Protein AF-A0A9D6KJE6-F1 (afdb_monomer_lite)

pLDDT: mean 87.26, std 13.78, range [26.92, 98.38]

Secondary structure (DSSP, 8-state):
---------------------PPP------S-B-SSHHHHHIIIIIITTSTTSTTTTSTT-GGG---STTTHHHHHBT-B-SSSTT-BSBBTTBSTTBHHHHHHHHHH-TTT---SS--SSPTTSPPPPHHHHHHHHHHHHTT--SS---TTHHHHTT-B-PPP-PPPPPPPPPPPTTTEEEEEEEEEEEPTTEEEEEEEEEEEE-TTTS-GGGB-TTSSEEEEEEEEEEE-TTEEEEEEEE--SS--TT-GGG--EEEESGGGTT-B--TTSTTTTTTSEEEEPPEE-GGGTT-SSTT---STTPPPSEEESSSEEEEEPPTTEEEEEESEEEEEEEEEEEE-SSS-EEEEEEEEEEE--GGG-SEEEEEEE--TTTT--EE-TT-EEEEEEEEEPPTTEEEEEEEEE--TTEEEEEEEEB--EE-SSTTTT-B--TT--SS----TTTTS-EE-EEEE-TT-SSSSS---HHHHHHHHHHHTTSS-GGGGTTT-SSSSS---HHHHHHHHHHHHH---EEEEPPTTTTEEEEE--SSS---EEEEEEEEPP-TTS-GGGSEEEEEEEEESSSS-GGGS-BTTTSPSSSTT----S--EEEESSTTPBP-SSSHHHHHHHT-SSTT-S--EEEE--EEB-SSTTSB--EEEEEEEE-

Foldseek 3Di:
DDDDDDDDDDDDDPPPPPPPPDPDDPPQPFPAEDQALVRLLLPLPCPVLCCQPCCHQPVVNVQVHHSDPPCRLVRAEPDAGSVDHPAGCADAQCLLSHLVLLQLCCQAPVVVGDRPHHHDDDPPRHRDYPLSSVSVSQCRLQQVDPRFYGPPSCVSRRHDYDFGDFDFHDADDADDQAFWGKDKDFKDKAAAQDWFKWKKKAKDAQLVRYDPQQADPVSFKGKFQKKKKAKGQFFQKKFKAFQPDDDAQPRCQRPFWAWGDDPRHGHTDDRPPPCPSPPTGIMHDIDGDDQCVSRGDPRSPGDLPGHGPDMDSTRMDMDGDAALEIAMDGNIGMMMMITTGGRNGNGMYMMMMMMITTGQGNRSNRFYKDKAWDAVCFWVDWFAALAKAKDKDKDFDAFFKFFFKWWWAKFDQWQKKWKFQFQFAFCDDPRGSHFDDQVDDPDPYPDNNNPGHGWGKDWALQQPQQLPLAQDVVSLVVLVCQQVVNDWCNSRVSLVQQLPGGRHPVSSVSNVVCNVPSDIDIGIHDGVSGIDAMARDNSDIDMDGDVVTDTQHGPSDDRRSRMMMMMTMGGQQNVHLVNHQWLVNADPPFVFDDQPFFFAKSWQQGPHGFDDDDQVSRQQSRHVDHPPSGIGRTGGIATNGDDSSHITTIIIGMMTHD

Sequence (658 aa):
MRFRRGVLMGLILVGALLAAVLPARAEQTCDATFPSTFALIQKAIFENKGCASAVCHGEAMASGLDLRAGASYDSLVSKLSHSAPGWERVIPGQPDDSLLFVNLAAKTLPSEFHAPLRAMPLDPLPALSGNEVEAVRRWIEFGASRDGVVAQTGELLDACLPPPKPITIDPLPPPAAGEGVQLHMPRLVLAPMHEQEVCFATYFDFTDKVPAEFRDPTGTKFRLKRSQIRQDPLSHHMIAFPYGGTAEPDDPAWGDFTCHGGAHDGTGCDPTALGECGAGECATDPVPSIGCIGFGPPDAGFGFNTFGVTGTQQTAVQHTFADGVYTEFPLKGIITWNSHAFNLTDTPGKLEAWINLTFASPAEQENIVENIFDVNHIFAMSVPAFTTEEVCNTFLFPPDSHVFEITSHTHRHGKRFRAFRGSFTCSGGSNAGAACEPLGTDFVSPDICACAPCQSTRTIHIGDCNFDDSVTVDELIISMNIALGNGSADACVRADVNGDREITVDELVASVQTALTSAASTISRDATTNMLYLSLVYNDPTVVRFDPPMDLPGAQSLVDERTFTYCSLYDNGYSNPSEVKTRSNSPPAVIGGPCFVPTNCVAGHVGAACGGKNDAERNASCDSSPSRGDGVCDACPVHGGVTTEDEMFLLLGSYFVR

Structure (mmCIF, N/CA/C/O backbone):
data_AF-A0A9D6KJE6-F1
#
_entry.id   AF-A0A9D6KJE6-F1
#
loop_
_atom_site.group_PDB
_atom_site.id
_atom_site.type_symbol
_atom_site.label_atom_id
_atom_site.label_alt_id
_atom_site.label_comp_id
_atom_site.label_asym_id
_atom_site.label_entity_id
_atom_site.label_seq_id
_atom_site.pdbx_PDB_ins_code
_atom_site.Cartn_x
_atom_site.Cartn_y
_atom_site.Cartn_z
_atom_site.occupancy
_atom_site.B_iso_or_equiv
_atom_site.auth_seq_id
_atom_site.auth_comp_id
_atom_site.auth_asym_id
_atom_site.auth_atom_id
_atom_site.pdbx_PDB_model_num
ATOM 1 N N . MET A 1 1 ? 3.802 1.333 -87.952 1.00 33.28 1 MET A N 1
ATOM 2 C CA . MET A 1 1 ? 5.044 1.772 -88.627 1.00 33.28 1 MET A CA 1
ATOM 3 C C . MET A 1 1 ? 5.977 2.355 -87.565 1.00 33.28 1 MET A C 1
ATOM 5 O O . MET A 1 1 ? 5.558 3.240 -86.843 1.00 33.28 1 MET A O 1
ATOM 9 N N . ARG A 1 2 ? 7.159 1.745 -87.421 1.00 29.92 2 ARG A N 1
ATOM 10 C CA . ARG A 1 2 ? 8.406 2.138 -86.720 1.00 29.92 2 ARG A CA 1
ATOM 11 C C . ARG A 1 2 ? 8.450 3.370 -85.777 1.00 29.92 2 ARG A C 1
ATOM 13 O O . ARG A 1 2 ? 8.309 4.498 -86.221 1.00 29.92 2 ARG A O 1
ATOM 20 N N . PHE A 1 3 ? 8.858 3.083 -84.531 1.00 30.11 3 PHE A N 1
ATOM 21 C CA . PHE A 1 3 ? 9.947 3.678 -83.722 1.00 30.11 3 PHE A CA 1
ATOM 22 C C . PHE A 1 3 ? 10.313 5.172 -83.856 1.00 30.11 3 PHE A C 1
ATOM 24 O O . PHE A 1 3 ? 10.845 5.585 -84.884 1.00 30.11 3 PHE A O 1
ATOM 31 N N . ARG A 1 4 ? 10.373 5.864 -82.701 1.00 29.02 4 ARG A N 1
ATOM 32 C CA . ARG A 1 4 ? 11.617 6.499 -82.210 1.00 29.02 4 ARG A CA 1
ATOM 33 C C . ARG A 1 4 ? 11.615 6.713 -80.687 1.00 29.02 4 ARG A C 1
ATOM 35 O O . ARG A 1 4 ? 10.600 7.040 -80.092 1.00 29.02 4 ARG A O 1
ATOM 42 N N . ARG A 1 5 ? 12.792 6.456 -80.105 1.00 32.56 5 ARG A N 1
ATOM 43 C CA . ARG A 1 5 ? 13.179 6.503 -78.686 1.00 32.56 5 ARG A CA 1
ATOM 44 C C . ARG A 1 5 ? 13.388 7.943 -78.199 1.00 32.56 5 ARG A C 1
ATOM 46 O O . ARG A 1 5 ? 13.881 8.764 -78.967 1.00 32.56 5 ARG A O 1
ATOM 53 N N . GLY A 1 6 ? 13.147 8.178 -76.909 1.00 28.56 6 GLY A N 1
ATOM 54 C CA . GLY A 1 6 ? 13.545 9.378 -76.168 1.00 28.56 6 GLY A CA 1
ATOM 55 C C . GLY A 1 6 ? 13.712 9.060 -74.679 1.00 28.56 6 GLY A C 1
ATOM 56 O O . GLY A 1 6 ? 12.735 8.867 -73.974 1.00 28.56 6 GLY A O 1
ATOM 57 N N . VAL A 1 7 ? 14.973 8.921 -74.279 1.00 28.95 7 VAL A N 1
ATOM 58 C CA . VAL A 1 7 ? 15.564 8.630 -72.961 1.00 28.95 7 VAL A CA 1
ATOM 59 C C . VAL A 1 7 ? 14.895 9.370 -71.787 1.00 28.95 7 VAL A C 1
ATOM 61 O O . VAL A 1 7 ? 14.838 10.595 -71.791 1.00 28.95 7 VAL A O 1
ATOM 64 N N . LEU A 1 8 ? 14.471 8.624 -70.756 1.00 29.19 8 LEU A N 1
ATOM 65 C CA . LEU A 1 8 ? 14.136 9.144 -69.424 1.00 29.19 8 LEU A CA 1
ATOM 66 C C . LEU A 1 8 ? 15.386 9.004 -68.540 1.00 29.19 8 LEU A C 1
ATOM 68 O O . LEU A 1 8 ? 15.867 7.894 -68.309 1.00 29.19 8 LEU A O 1
ATOM 72 N N . MET A 1 9 ? 15.947 10.128 -68.103 1.00 29.00 9 MET A N 1
ATOM 73 C CA . MET A 1 9 ? 17.113 10.183 -67.222 1.00 29.00 9 MET A CA 1
ATOM 74 C C . MET A 1 9 ? 16.613 10.082 -65.775 1.00 29.00 9 MET A C 1
ATOM 76 O O . MET A 1 9 ? 16.021 11.024 -65.254 1.00 29.00 9 MET A O 1
ATOM 80 N N . GLY A 1 10 ? 16.773 8.910 -65.159 1.00 26.92 10 GLY A N 1
ATOM 81 C CA . GLY A 1 10 ? 16.450 8.686 -63.751 1.00 26.92 10 GLY A CA 1
ATOM 82 C C . GLY A 1 10 ? 17.525 9.281 -62.843 1.00 26.92 10 GLY A C 1
ATOM 83 O O . GLY A 1 10 ? 18.695 8.918 -62.956 1.00 26.92 10 GLY A O 1
ATOM 84 N N . LEU A 1 11 ? 17.128 10.173 -61.933 1.00 28.02 11 LEU A N 1
ATOM 85 C CA . LEU A 1 11 ? 17.911 10.469 -60.736 1.00 28.02 11 LEU A CA 1
ATOM 86 C C . LEU A 1 11 ? 17.728 9.306 -59.753 1.00 28.02 11 LEU A C 1
ATOM 88 O O . LEU A 1 11 ? 16.647 9.113 -59.201 1.00 28.02 11 LEU A O 1
ATOM 92 N N . ILE A 1 12 ? 18.793 8.538 -59.542 1.00 28.59 12 ILE A N 1
ATOM 93 C CA . ILE A 1 12 ? 18.918 7.602 -58.425 1.00 28.59 12 ILE A CA 1
ATOM 94 C C . ILE A 1 12 ? 19.347 8.437 -57.214 1.00 28.59 12 ILE A C 1
ATOM 96 O O . ILE A 1 12 ? 20.506 8.841 -57.122 1.00 28.59 12 ILE A O 1
ATOM 100 N N . LEU A 1 13 ? 18.419 8.724 -56.297 1.00 28.23 13 LEU A N 1
ATOM 101 C CA . LEU A 1 13 ? 18.780 9.142 -54.942 1.00 28.23 13 LEU A CA 1
ATOM 102 C C . LEU A 1 13 ? 19.257 7.891 -54.193 1.00 28.23 13 LEU A C 1
ATOM 104 O O . LEU A 1 13 ? 18.457 7.033 -53.824 1.00 28.23 13 LEU A O 1
ATOM 108 N N . VAL A 1 14 ? 20.567 7.778 -53.984 1.00 29.92 14 VAL A N 1
ATOM 109 C CA . VAL A 1 14 ? 21.140 6.840 -53.013 1.00 29.92 14 VAL A CA 1
ATOM 110 C C . VAL A 1 14 ? 20.890 7.438 -51.630 1.00 29.92 14 VAL A C 1
ATOM 112 O O . VAL A 1 14 ? 21.647 8.284 -51.161 1.00 29.92 14 VAL A O 1
ATOM 115 N N . GLY A 1 15 ? 19.781 7.047 -51.002 1.00 28.55 15 GLY A N 1
ATOM 116 C CA . GLY A 1 15 ? 19.555 7.283 -49.581 1.00 28.55 15 GLY A CA 1
ATOM 117 C C . GLY A 1 15 ? 20.494 6.386 -48.785 1.00 28.55 15 GLY A C 1
ATOM 118 O O . GLY A 1 15 ? 20.272 5.180 -48.697 1.00 28.55 15 GLY A O 1
ATOM 119 N N . ALA A 1 16 ? 21.564 6.960 -48.241 1.00 30.59 16 ALA A N 1
ATOM 120 C CA . ALA A 1 16 ? 22.378 6.296 -47.238 1.00 30.59 16 ALA A CA 1
ATOM 121 C C . ALA A 1 16 ? 21.527 6.126 -45.969 1.00 30.59 16 ALA A C 1
ATOM 123 O O . ALA A 1 16 ? 21.329 7.079 -45.218 1.00 30.59 16 ALA A O 1
ATOM 124 N N . LEU A 1 17 ? 21.000 4.918 -45.751 1.00 28.89 17 LEU A N 1
ATOM 125 C CA . LEU A 1 17 ? 20.541 4.483 -44.435 1.00 28.89 17 LEU A CA 1
ATOM 126 C C . LEU A 1 17 ? 21.766 4.498 -43.506 1.00 28.89 17 LEU A C 1
ATOM 128 O O . LEU A 1 17 ? 22.570 3.567 -43.522 1.00 28.89 17 LEU A O 1
ATOM 132 N N . LEU A 1 18 ? 21.918 5.545 -42.694 1.00 31.30 18 LEU A N 1
ATOM 133 C CA . LEU A 1 18 ? 22.613 5.391 -41.422 1.00 31.30 18 LEU A CA 1
ATOM 134 C C . LEU A 1 18 ? 21.676 4.587 -40.521 1.00 31.30 18 LEU A C 1
ATOM 136 O O . LEU A 1 18 ? 20.786 5.136 -39.877 1.00 31.30 18 LEU A O 1
ATOM 140 N N . ALA A 1 19 ? 21.859 3.268 -40.516 1.00 29.55 19 ALA A N 1
ATOM 141 C CA . ALA A 1 19 ? 21.413 2.454 -39.403 1.00 29.55 19 ALA A CA 1
ATOM 142 C C . ALA A 1 19 ? 22.152 2.972 -38.165 1.00 29.55 19 ALA A C 1
ATOM 144 O O . ALA A 1 19 ? 23.375 2.848 -38.073 1.00 29.55 19 ALA A O 1
ATOM 145 N N . ALA A 1 20 ? 21.425 3.609 -37.248 1.00 31.02 20 ALA A N 1
ATOM 146 C CA . ALA A 1 20 ? 21.920 3.829 -35.903 1.00 31.02 20 ALA A CA 1
ATOM 147 C C . ALA A 1 20 ? 22.224 2.443 -35.324 1.00 31.02 20 ALA A C 1
ATOM 149 O O . ALA A 1 20 ? 21.320 1.655 -35.050 1.00 31.02 20 ALA A O 1
ATOM 150 N N . VAL A 1 21 ? 23.510 2.115 -35.230 1.00 30.72 21 VAL A N 1
ATOM 151 C CA . VAL A 1 21 ? 23.973 0.948 -34.492 1.00 30.72 21 VAL A CA 1
ATOM 152 C C . VAL A 1 21 ? 23.693 1.277 -33.033 1.00 30.72 21 VAL A C 1
ATOM 154 O O . VAL A 1 21 ? 24.450 2.009 -32.400 1.00 30.72 21 VAL A O 1
ATOM 157 N N . LEU A 1 22 ? 22.555 0.797 -32.526 1.00 30.55 22 LEU A N 1
ATOM 158 C CA . LEU A 1 22 ? 22.351 0.632 -31.092 1.00 30.55 22 LEU A CA 1
ATOM 159 C C . LEU A 1 22 ? 23.607 -0.065 -30.554 1.00 30.55 22 LEU A C 1
ATOM 161 O O . LEU A 1 22 ? 24.026 -1.058 -31.163 1.00 30.55 22 LEU A O 1
ATOM 165 N N . PRO A 1 23 ? 24.248 0.427 -29.480 1.00 30.64 23 PRO A N 1
ATOM 166 C CA . PRO A 1 23 ? 25.314 -0.338 -28.865 1.00 30.64 23 PRO A CA 1
ATOM 167 C C . PRO A 1 23 ? 24.714 -1.696 -28.501 1.00 30.64 23 PRO A C 1
ATOM 169 O O . PRO A 1 23 ? 23.726 -1.773 -27.769 1.00 30.64 23 PRO A O 1
ATOM 172 N N . ALA A 1 24 ? 25.260 -2.761 -29.088 1.00 32.62 24 ALA A N 1
ATOM 173 C CA . ALA A 1 24 ? 24.950 -4.110 -28.658 1.00 32.62 24 ALA A CA 1
ATOM 174 C C . ALA A 1 24 ? 25.169 -4.141 -27.142 1.00 32.62 24 ALA A C 1
ATOM 176 O O . ALA A 1 24 ? 26.239 -3.740 -26.674 1.00 32.62 24 ALA A O 1
ATOM 177 N N . ARG A 1 25 ? 24.144 -4.553 -26.380 1.00 36.00 25 ARG A N 1
ATOM 178 C CA . ARG A 1 25 ? 24.316 -4.908 -24.968 1.00 36.00 25 ARG A CA 1
ATOM 179 C C . ARG A 1 25 ? 25.563 -5.786 -24.900 1.00 36.00 25 ARG A C 1
ATOM 181 O O . ARG A 1 25 ? 25.647 -6.754 -25.654 1.00 36.00 25 ARG A O 1
ATOM 188 N N . ALA A 1 26 ? 26.541 -5.408 -24.079 1.00 37.38 26 ALA A N 1
ATOM 189 C CA . ALA A 1 26 ? 27.677 -6.276 -23.816 1.00 37.38 26 ALA A CA 1
ATOM 190 C C . ALA A 1 26 ? 27.104 -7.638 -23.403 1.00 37.38 26 ALA A C 1
ATOM 192 O O . ALA A 1 26 ? 26.309 -7.694 -22.466 1.00 37.38 26 ALA A O 1
ATOM 193 N N . GLU A 1 27 ? 27.420 -8.701 -24.147 1.00 43.62 27 GLU A N 1
ATOM 194 C CA . GLU A 1 27 ? 27.067 -10.057 -23.734 1.00 43.62 27 GLU A CA 1
ATOM 195 C C . GLU A 1 27 ? 27.700 -10.265 -22.361 1.00 43.62 27 GLU A C 1
ATOM 197 O O . GLU A 1 27 ? 28.926 -10.284 -22.225 1.00 43.62 27 GLU A O 1
ATOM 202 N N . GLN A 1 28 ? 26.865 -10.337 -21.327 1.00 49.25 28 GLN A N 1
ATOM 203 C CA . GLN A 1 28 ? 27.313 -10.721 -20.004 1.00 49.25 28 GLN A CA 1
ATOM 204 C C . GLN A 1 28 ? 27.839 -12.150 -20.138 1.00 49.25 28 GLN A C 1
ATOM 206 O O . GLN A 1 28 ? 27.082 -13.085 -20.395 1.00 49.25 28 GLN A O 1
ATOM 211 N N . THR A 1 29 ? 29.156 -12.322 -20.055 1.00 56.97 29 THR A N 1
ATOM 212 C CA . THR A 1 29 ? 29.770 -13.648 -20.045 1.00 56.97 29 THR A CA 1
ATOM 213 C C . THR A 1 29 ? 29.498 -14.261 -18.678 1.00 56.97 29 THR A C 1
ATOM 215 O O . THR A 1 29 ? 30.283 -14.066 -17.754 1.00 56.97 29 THR A O 1
ATOM 218 N N . CYS A 1 30 ? 28.355 -14.926 -18.515 1.00 66.88 30 CYS A N 1
ATOM 219 C CA . CYS A 1 30 ? 28.058 -15.657 -17.288 1.00 66.88 30 CYS A CA 1
ATOM 220 C C . CYS A 1 30 ? 28.552 -17.102 -17.407 1.00 66.88 30 CYS A C 1
ATOM 222 O O . CYS A 1 30 ? 28.257 -17.786 -18.388 1.00 66.88 30 CYS A O 1
ATOM 224 N N . ASP A 1 31 ? 29.231 -17.594 -16.373 1.00 71.25 31 ASP A N 1
ATOM 225 C CA . ASP A 1 31 ? 29.721 -18.978 -16.315 1.00 71.25 31 ASP A CA 1
ATOM 226 C C . ASP A 1 31 ? 28.604 -20.000 -16.022 1.00 71.25 31 ASP A C 1
ATOM 228 O O . ASP A 1 31 ? 28.762 -21.195 -16.279 1.00 71.25 31 ASP A O 1
ATOM 232 N N . ALA A 1 32 ? 27.460 -19.543 -15.500 1.00 83.81 32 ALA A N 1
ATOM 233 C CA . ALA A 1 32 ? 26.314 -20.378 -15.156 1.00 83.81 32 ALA A CA 1
ATOM 234 C C . ALA A 1 32 ? 25.021 -19.836 -15.781 1.00 83.81 32 ALA A C 1
ATOM 236 O O . ALA A 1 32 ? 24.719 -18.647 -15.691 1.00 83.81 32 ALA A O 1
ATOM 237 N N . THR A 1 33 ? 24.254 -20.726 -16.413 1.00 92.56 33 THR A N 1
ATOM 238 C CA . THR A 1 33 ? 22.943 -20.427 -17.008 1.00 92.56 33 THR A CA 1
ATOM 239 C C . THR A 1 33 ? 21.877 -21.302 -16.365 1.00 92.56 33 THR A C 1
ATOM 241 O O . THR A 1 33 ? 22.078 -22.510 -16.223 1.00 92.56 33 THR A O 1
ATOM 244 N N . PHE A 1 34 ? 20.736 -20.710 -16.019 1.00 95.81 34 PHE A N 1
ATOM 245 C CA . PHE A 1 34 ? 19.607 -21.412 -15.406 1.00 95.81 34 PHE A CA 1
ATOM 246 C C . PHE A 1 34 ? 18.324 -21.192 -16.207 1.00 95.81 34 PHE A C 1
ATOM 248 O O . PHE A 1 34 ? 18.161 -20.134 -16.802 1.00 95.81 34 PHE A O 1
ATOM 255 N N . PRO A 1 35 ? 17.401 -22.167 -16.244 1.00 95.50 35 PRO A N 1
ATOM 256 C CA . PRO A 1 35 ? 16.180 -22.050 -17.041 1.00 95.50 35 PRO A CA 1
ATOM 257 C C . PRO A 1 35 ? 15.129 -21.106 -16.435 1.00 95.50 35 PRO A C 1
ATOM 259 O O . PRO A 1 35 ? 14.290 -20.606 -17.176 1.00 95.50 35 PRO A O 1
ATOM 262 N N . SER A 1 36 ? 15.161 -20.873 -15.119 1.00 96.81 36 SER A N 1
ATOM 263 C CA . SER A 1 36 ? 14.201 -20.035 -14.391 1.00 96.81 36 SER A CA 1
ATOM 264 C C . SER A 1 36 ? 14.845 -19.390 -13.163 1.00 96.81 36 SER A C 1
ATOM 266 O O . SER A 1 36 ? 15.884 -19.857 -12.678 1.00 96.81 36 SER A O 1
ATOM 268 N N . THR A 1 37 ? 14.206 -18.351 -12.620 1.00 97.25 37 THR A N 1
ATOM 269 C CA . THR A 1 37 ? 14.642 -17.712 -11.367 1.00 97.25 37 THR A CA 1
ATOM 270 C C . THR A 1 37 ? 14.628 -18.704 -10.202 1.00 97.25 37 THR A C 1
ATOM 272 O O . THR A 1 37 ? 15.570 -18.738 -9.414 1.00 97.25 37 THR A O 1
ATOM 275 N N . PHE A 1 38 ? 13.620 -19.580 -10.114 1.00 97.94 38 PHE A N 1
ATOM 276 C CA . PHE A 1 38 ? 13.577 -20.593 -9.058 1.00 97.94 38 PHE A CA 1
ATOM 277 C C . PHE A 1 38 ? 14.708 -21.624 -9.186 1.00 97.94 38 PHE A C 1
ATOM 279 O O . PHE A 1 38 ? 15.310 -21.997 -8.182 1.00 97.94 38 PHE A O 1
ATOM 286 N N . ALA A 1 39 ? 15.045 -22.063 -10.404 1.00 98.00 39 ALA A N 1
ATOM 287 C CA . ALA A 1 39 ? 16.170 -22.976 -10.618 1.00 98.00 39 ALA A CA 1
ATOM 288 C C . ALA A 1 39 ? 17.508 -22.347 -10.190 1.00 98.00 39 ALA A C 1
ATOM 290 O O . ALA A 1 39 ? 18.368 -23.032 -9.629 1.00 98.00 39 ALA A O 1
ATOM 291 N N . LEU A 1 40 ? 17.662 -21.039 -10.411 1.00 97.81 40 LEU A N 1
ATOM 292 C CA . LEU A 1 40 ? 18.799 -20.271 -9.922 1.00 97.81 40 LEU A CA 1
ATOM 293 C C . LEU A 1 40 ? 18.805 -20.181 -8.385 1.00 97.81 40 LEU A C 1
ATOM 295 O O . LEU A 1 40 ? 19.820 -20.513 -7.781 1.00 97.81 40 LEU A O 1
ATOM 299 N N . ILE A 1 41 ? 17.683 -19.840 -7.738 1.00 98.38 41 ILE A N 1
ATOM 300 C CA . ILE A 1 41 ? 17.556 -19.801 -6.264 1.00 98.38 41 ILE A CA 1
ATOM 301 C C . ILE A 1 41 ? 17.847 -21.170 -5.638 1.00 98.38 41 ILE A C 1
ATOM 303 O O . ILE A 1 41 ? 18.611 -21.263 -4.673 1.00 98.38 41 ILE A O 1
ATOM 307 N N . GLN A 1 42 ? 17.298 -22.246 -6.208 1.00 98.38 42 GLN A N 1
ATOM 308 C CA . GLN A 1 42 ? 17.562 -23.619 -5.780 1.00 98.38 42 GLN A CA 1
ATOM 309 C C . GLN A 1 42 ? 19.068 -23.885 -5.711 1.00 98.38 42 GLN A C 1
ATOM 311 O O . GLN A 1 42 ? 19.562 -24.436 -4.725 1.00 98.38 42 GLN A O 1
ATOM 316 N N . LYS A 1 43 ? 19.807 -23.468 -6.744 1.00 97.62 43 LYS A N 1
ATOM 317 C CA . LYS A 1 43 ? 21.245 -23.700 -6.818 1.00 97.62 43 LYS A CA 1
ATOM 318 C C . LYS A 1 43 ? 22.042 -22.743 -5.934 1.00 97.62 43 LYS A C 1
ATOM 320 O O . LYS A 1 43 ? 22.816 -23.188 -5.088 1.00 97.62 43 LYS A O 1
ATOM 325 N N . ALA A 1 44 ? 21.871 -21.443 -6.144 1.00 96.50 44 ALA A N 1
ATOM 326 C CA . ALA A 1 44 ? 22.668 -20.388 -5.529 1.00 96.50 44 ALA A CA 1
ATOM 327 C C . ALA A 1 44 ? 22.430 -20.268 -4.020 1.00 96.50 44 ALA A C 1
ATOM 329 O O . ALA A 1 44 ? 23.362 -19.965 -3.276 1.00 96.50 44 ALA A O 1
ATOM 330 N N . ILE A 1 45 ? 21.207 -20.551 -3.563 1.00 97.38 45 ILE A N 1
ATOM 331 C CA . ILE A 1 45 ? 20.806 -20.355 -2.172 1.00 97.38 45 ILE A CA 1
ATOM 332 C C . ILE A 1 45 ? 20.623 -21.706 -1.487 1.00 97.38 45 ILE A C 1
ATOM 334 O O . ILE A 1 45 ? 21.419 -22.054 -0.617 1.00 97.38 45 ILE A O 1
ATOM 338 N N . PHE A 1 46 ? 19.633 -22.513 -1.880 1.00 97.75 46 PHE A N 1
ATOM 339 C CA . PHE A 1 46 ? 19.293 -23.706 -1.093 1.00 97.75 46 PHE A CA 1
ATOM 340 C C . PHE A 1 46 ? 20.411 -24.755 -1.065 1.00 97.75 46 PHE A C 1
ATOM 342 O O . PHE A 1 46 ? 20.701 -25.314 -0.005 1.00 97.75 46 PHE A O 1
ATOM 349 N N . GLU A 1 47 ? 21.071 -25.002 -2.196 1.00 96.69 47 GLU A N 1
ATOM 350 C CA . GLU A 1 47 ? 22.191 -25.942 -2.271 1.00 96.69 47 GLU A CA 1
ATOM 351 C C . GLU A 1 47 ? 23.503 -25.319 -1.789 1.00 96.69 47 GLU A C 1
ATOM 353 O O . GLU A 1 47 ? 24.113 -25.823 -0.843 1.00 96.69 47 GLU A O 1
ATOM 358 N N . ASN A 1 48 ? 23.942 -24.217 -2.406 1.00 95.88 48 ASN A N 1
ATOM 359 C CA . ASN A 1 48 ? 25.277 -23.667 -2.157 1.00 95.88 48 ASN A CA 1
ATOM 360 C C . ASN A 1 48 ? 25.448 -23.087 -0.740 1.00 95.88 48 ASN A C 1
ATOM 362 O O . ASN A 1 48 ? 26.570 -23.060 -0.237 1.00 95.88 48 ASN A O 1
ATOM 366 N N . LYS A 1 49 ? 24.364 -22.664 -0.070 1.00 95.81 49 LYS A N 1
ATOM 367 C CA . LYS A 1 49 ? 24.403 -22.165 1.321 1.00 95.81 49 LYS A CA 1
ATOM 368 C C . LYS A 1 49 ? 24.145 -23.252 2.363 1.00 95.81 49 LYS A C 1
ATOM 370 O O . LYS A 1 49 ? 24.121 -22.968 3.556 1.00 95.81 49 LYS A O 1
ATOM 375 N N . GLY A 1 50 ? 23.973 -24.505 1.934 1.00 94.81 50 GLY A N 1
ATOM 376 C CA . GLY A 1 50 ? 23.836 -25.653 2.830 1.00 94.81 50 GLY A CA 1
ATOM 377 C C . GLY A 1 50 ? 22.449 -25.831 3.456 1.00 94.81 50 GLY A C 1
ATOM 378 O O . GLY A 1 50 ? 22.290 -26.698 4.320 1.00 94.81 50 GLY A O 1
ATOM 379 N N . CYS A 1 51 ? 21.434 -25.079 3.016 1.00 96.12 51 CYS A N 1
ATOM 380 C CA . CYS A 1 51 ? 20.059 -25.223 3.508 1.00 96.12 51 CYS A CA 1
ATOM 381 C C . CYS A 1 51 ? 19.507 -26.627 3.210 1.00 96.12 51 CYS A C 1
ATOM 383 O O . CYS A 1 51 ? 18.938 -27.273 4.090 1.00 96.12 51 CYS A O 1
ATOM 385 N N . ALA A 1 52 ? 19.758 -27.132 1.999 1.00 96.00 52 ALA A N 1
ATOM 386 C CA . ALA A 1 52 ? 19.374 -28.464 1.531 1.00 96.00 52 ALA A CA 1
ATOM 387 C C . ALA A 1 52 ? 20.328 -29.587 1.997 1.00 96.00 52 ALA A C 1
ATOM 389 O O . ALA A 1 52 ? 20.324 -30.687 1.440 1.00 96.00 52 ALA A O 1
ATOM 390 N N . SER A 1 53 ? 21.177 -29.336 3.002 1.00 94.69 53 SER A N 1
ATOM 391 C CA . SER A 1 53 ? 22.056 -30.369 3.561 1.00 94.69 53 SER A CA 1
ATOM 392 C C . SER A 1 53 ? 21.255 -31.486 4.235 1.00 94.69 53 SER A C 1
ATOM 394 O O . SER A 1 53 ? 20.189 -31.250 4.804 1.00 94.69 53 SER A O 1
ATOM 396 N N . ALA A 1 54 ? 21.794 -32.710 4.236 1.00 92.25 54 ALA A N 1
ATOM 397 C CA . ALA A 1 54 ? 21.110 -33.892 4.772 1.00 92.25 54 ALA A CA 1
ATOM 398 C C . ALA A 1 54 ? 20.615 -33.737 6.224 1.00 92.25 54 ALA A C 1
ATOM 400 O O . ALA A 1 54 ? 19.628 -34.368 6.588 1.00 92.25 54 ALA A O 1
ATOM 401 N N . VAL A 1 55 ? 21.284 -32.904 7.032 1.00 89.62 55 VAL A N 1
ATOM 402 C CA . VAL A 1 55 ? 20.978 -32.679 8.457 1.00 89.62 55 VAL A CA 1
ATOM 403 C C . VAL A 1 55 ? 19.931 -31.579 8.669 1.00 89.62 55 VAL A C 1
ATOM 405 O O . VAL A 1 55 ? 19.202 -31.622 9.656 1.00 89.62 55 VAL A O 1
ATOM 408 N N . CYS A 1 56 ? 19.849 -30.601 7.764 1.00 93.19 56 CYS A N 1
ATOM 409 C CA . CYS A 1 56 ? 18.902 -29.492 7.857 1.00 93.19 56 CYS A CA 1
ATOM 410 C C . CYS A 1 56 ? 17.625 -29.829 7.075 1.00 93.19 56 CYS A C 1
ATOM 412 O O . CYS A 1 56 ? 16.810 -30.628 7.532 1.00 93.19 56 CYS A O 1
ATOM 414 N N . HIS A 1 57 ? 17.456 -29.260 5.883 1.00 95.56 57 HIS A N 1
ATOM 415 C CA . HIS A 1 57 ? 16.269 -29.454 5.050 1.00 95.56 57 HIS A CA 1
ATOM 416 C C . HIS A 1 57 ? 16.518 -30.426 3.886 1.00 95.56 57 HIS A C 1
ATOM 418 O O . HIS A 1 57 ? 15.896 -30.315 2.840 1.00 95.56 57 HIS A O 1
ATOM 424 N N . GLY A 1 58 ? 17.466 -31.354 4.035 1.00 94.12 58 GLY A N 1
ATOM 425 C CA . GLY A 1 58 ? 17.679 -32.484 3.128 1.00 94.12 58 GLY A CA 1
ATOM 426 C C . GLY A 1 58 ? 16.876 -33.715 3.562 1.00 94.12 58 GLY A C 1
ATOM 427 O O . GLY A 1 58 ? 15.698 -33.609 3.880 1.00 94.12 58 GLY A O 1
ATOM 428 N N . GLU A 1 59 ? 17.523 -34.883 3.648 1.00 93.88 59 GLU A N 1
ATOM 429 C CA . GLU A 1 59 ? 16.890 -36.143 4.097 1.00 93.88 59 GLU A CA 1
ATOM 430 C C . GLU A 1 59 ? 16.199 -36.042 5.465 1.00 93.88 59 GLU A C 1
ATOM 432 O O . GLU A 1 59 ? 15.152 -36.649 5.675 1.00 93.88 59 GLU A O 1
ATOM 437 N N . ALA A 1 60 ? 16.774 -35.282 6.405 1.00 92.12 60 ALA A N 1
ATOM 438 C CA . ALA A 1 60 ? 16.185 -35.093 7.730 1.00 92.12 60 ALA A CA 1
ATOM 439 C C . ALA A 1 60 ? 14.865 -34.310 7.695 1.00 92.12 60 ALA A C 1
ATOM 441 O O . ALA A 1 60 ? 14.097 -34.389 8.654 1.00 92.12 60 ALA A O 1
ATOM 442 N N . MET A 1 61 ? 14.621 -33.548 6.622 1.00 92.50 61 MET A N 1
ATOM 443 C CA . MET A 1 61 ? 13.448 -32.700 6.433 1.00 92.50 61 MET A CA 1
ATOM 444 C C . MET A 1 61 ? 13.090 -31.922 7.704 1.00 92.50 61 MET A C 1
ATOM 446 O O . MET A 1 61 ? 11.960 -32.002 8.192 1.00 92.50 61 MET A O 1
ATOM 450 N N . ALA A 1 62 ? 14.061 -31.224 8.305 1.00 89.12 62 ALA A N 1
ATOM 451 C CA . ALA A 1 62 ? 13.853 -30.568 9.590 1.00 89.12 62 ALA A CA 1
ATOM 452 C C . ALA A 1 62 ? 12.612 -29.662 9.538 1.00 89.12 62 ALA A C 1
ATOM 454 O O . ALA A 1 62 ? 12.456 -28.840 8.634 1.00 89.12 62 ALA A O 1
ATOM 455 N N . SER A 1 63 ? 11.717 -29.825 10.518 1.00 87.19 63 SER A N 1
ATOM 456 C CA . SER A 1 63 ? 10.396 -29.168 10.555 1.00 87.19 63 SER A CA 1
ATOM 457 C C . SER A 1 63 ? 9.498 -29.473 9.340 1.00 87.19 63 SER A C 1
ATOM 459 O O . SER A 1 63 ? 8.705 -28.638 8.908 1.00 87.19 63 SER A O 1
ATOM 461 N N . GLY A 1 64 ? 9.622 -30.677 8.776 1.00 91.19 64 GLY A N 1
ATOM 462 C CA . GLY A 1 64 ? 8.833 -31.158 7.640 1.00 91.19 64 GLY A CA 1
ATOM 463 C C . GLY A 1 64 ? 9.124 -30.447 6.317 1.00 91.19 64 GLY A C 1
ATOM 464 O O . GLY A 1 64 ? 8.255 -30.438 5.445 1.00 91.19 64 GLY A O 1
ATOM 465 N N . LEU A 1 65 ? 10.270 -29.774 6.183 1.00 95.06 65 LEU A N 1
ATOM 466 C CA . LEU A 1 65 ? 10.656 -29.022 4.986 1.00 95.06 65 LEU A CA 1
ATOM 467 C C . LEU A 1 65 ? 11.784 -29.745 4.251 1.00 95.06 65 LEU A C 1
ATOM 469 O O . LEU A 1 65 ? 12.849 -29.952 4.828 1.00 95.06 65 LEU A O 1
ATOM 473 N N . ASP A 1 66 ? 11.545 -30.075 2.984 1.00 97.12 66 ASP A N 1
ATOM 474 C CA . ASP A 1 66 ? 12.538 -30.598 2.049 1.00 97.12 66 ASP A CA 1
ATOM 475 C C . ASP A 1 66 ? 12.931 -29.498 1.058 1.00 97.12 66 ASP A C 1
ATOM 477 O O . ASP A 1 66 ? 12.072 -28.955 0.374 1.00 97.12 66 ASP A O 1
ATOM 481 N N . LEU A 1 67 ? 14.214 -29.148 0.998 1.00 97.81 67 LEU A N 1
ATOM 482 C CA . LEU A 1 67 ? 14.798 -28.167 0.078 1.00 97.81 67 LEU A CA 1
ATOM 483 C C . LEU A 1 67 ? 15.684 -28.822 -0.994 1.00 97.81 67 LEU A C 1
ATOM 485 O O . LEU A 1 67 ? 16.381 -28.119 -1.733 1.00 97.81 67 LEU A O 1
ATOM 489 N N . ARG A 1 68 ? 15.685 -30.157 -1.107 1.00 97.75 68 ARG A N 1
ATOM 490 C CA . ARG A 1 68 ? 16.402 -30.852 -2.183 1.00 97.75 68 ARG A CA 1
ATOM 491 C C . ARG A 1 68 ? 15.797 -30.499 -3.539 1.00 97.75 68 ARG A C 1
ATOM 493 O O . ARG A 1 68 ? 14.583 -30.315 -3.679 1.00 97.75 68 ARG A O 1
ATOM 500 N N . ALA A 1 69 ? 16.652 -30.465 -4.559 1.00 96.56 69 ALA A N 1
ATOM 501 C CA . ALA A 1 69 ? 16.218 -30.285 -5.936 1.00 96.56 69 ALA A CA 1
ATOM 502 C C . ALA A 1 69 ? 15.148 -31.325 -6.308 1.00 9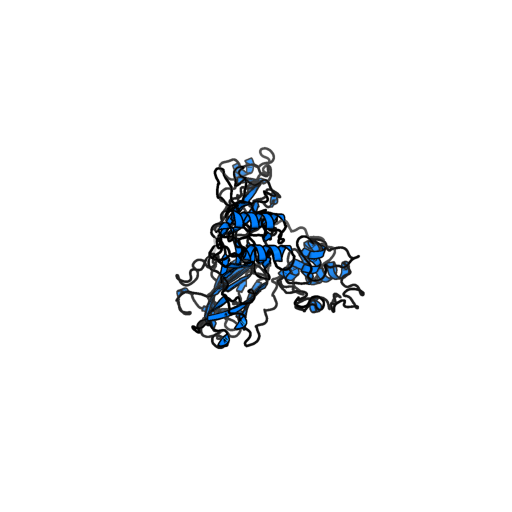6.56 69 ALA A C 1
ATOM 504 O O . ALA A 1 69 ? 15.309 -32.520 -6.061 1.00 96.56 69 ALA A O 1
ATOM 505 N N . GLY A 1 70 ? 14.050 -30.852 -6.897 1.00 94.38 70 GLY A N 1
ATOM 506 C CA . GLY A 1 70 ? 12.896 -31.673 -7.274 1.00 94.38 70 GLY A CA 1
ATOM 507 C C . GLY A 1 70 ? 11.785 -31.762 -6.221 1.00 94.38 70 GLY A C 1
ATOM 508 O O . GLY A 1 70 ? 10.670 -32.103 -6.596 1.00 94.38 70 GLY A O 1
ATOM 509 N N . ALA A 1 71 ? 12.044 -31.415 -4.954 1.00 96.69 71 ALA A N 1
ATOM 510 C CA . ALA A 1 71 ? 11.041 -31.427 -3.875 1.00 96.69 71 ALA A CA 1
ATOM 511 C C . ALA A 1 71 ? 10.803 -30.048 -3.232 1.00 96.69 71 ALA A C 1
ATOM 513 O O . ALA A 1 71 ? 9.739 -29.802 -2.658 1.00 96.69 71 ALA A O 1
ATOM 514 N N . SER A 1 72 ? 11.781 -29.147 -3.337 1.00 97.56 72 SER A N 1
ATOM 515 C CA . SER A 1 72 ? 11.784 -27.825 -2.702 1.00 97.56 72 SER A CA 1
ATOM 516 C C . SER A 1 72 ? 10.568 -26.967 -3.024 1.00 97.56 72 SER A C 1
ATOM 518 O O . SER A 1 72 ? 9.922 -26.470 -2.107 1.00 97.56 72 SER A O 1
ATOM 520 N N . TYR A 1 73 ? 10.220 -26.820 -4.303 1.00 97.81 73 TYR A N 1
ATOM 521 C CA . TYR A 1 73 ? 9.104 -25.966 -4.714 1.00 97.81 73 TYR A CA 1
ATOM 522 C C . TYR A 1 73 ? 7.789 -26.413 -4.072 1.00 97.81 73 TYR A C 1
ATOM 524 O O . TYR A 1 73 ? 7.116 -25.624 -3.417 1.00 97.81 73 TYR A O 1
ATOM 532 N N . ASP A 1 74 ? 7.460 -27.701 -4.206 1.00 96.44 74 ASP A N 1
ATOM 533 C CA . ASP A 1 74 ? 6.223 -28.290 -3.679 1.00 96.44 74 ASP A CA 1
ATOM 534 C C . ASP A 1 74 ? 6.195 -28.331 -2.152 1.00 96.44 74 ASP A C 1
ATOM 536 O O . ASP A 1 74 ? 5.127 -28.435 -1.551 1.00 96.44 74 ASP A O 1
ATOM 540 N N . SER A 1 75 ? 7.363 -28.238 -1.520 1.00 96.50 75 SER A N 1
ATOM 541 C CA . SER A 1 75 ? 7.486 -28.098 -0.075 1.00 96.50 75 SER A CA 1
ATOM 542 C C . SER A 1 75 ? 7.347 -26.648 0.392 1.00 96.50 75 SER A C 1
ATOM 544 O O . SER A 1 75 ? 7.091 -26.438 1.574 1.00 96.50 75 SER A O 1
ATOM 546 N N . LEU A 1 76 ? 7.519 -25.652 -0.478 1.00 97.31 76 LEU A N 1
ATOM 547 C CA . LEU A 1 76 ? 7.538 -24.232 -0.116 1.00 97.31 76 LEU A CA 1
ATOM 548 C C . LEU A 1 76 ? 6.245 -23.509 -0.496 1.00 97.31 76 LEU A C 1
ATOM 550 O O . LEU A 1 76 ? 5.615 -22.891 0.359 1.00 97.31 76 LEU A O 1
ATOM 554 N N . VAL A 1 77 ? 5.871 -23.558 -1.771 1.00 96.19 77 VAL A N 1
ATOM 555 C CA . VAL A 1 77 ? 4.852 -22.664 -2.328 1.00 96.19 77 VAL A CA 1
ATOM 556 C C . VAL A 1 77 ? 3.456 -23.107 -1.903 1.00 96.19 77 VAL A C 1
ATOM 558 O O . VAL A 1 77 ? 3.063 -24.257 -2.113 1.00 96.19 77 VAL A O 1
ATOM 561 N N . SER A 1 78 ? 2.724 -22.188 -1.269 1.00 92.88 78 SER A N 1
ATOM 562 C CA . SER A 1 78 ? 1.382 -22.405 -0.721 1.00 92.88 78 SER A CA 1
ATOM 563 C C . SER A 1 78 ? 1.293 -23.608 0.224 1.00 92.88 78 SER A C 1
ATOM 565 O O . SER A 1 78 ? 0.358 -24.415 0.170 1.00 92.88 78 SER A O 1
ATOM 567 N N . LYS A 1 79 ? 2.318 -23.778 1.071 1.00 95.31 79 LYS A N 1
ATOM 568 C CA . LYS A 1 79 ? 2.371 -24.812 2.113 1.00 95.31 79 LYS A CA 1
ATOM 569 C C . LYS A 1 79 ? 2.435 -24.191 3.493 1.00 95.31 79 LYS A C 1
ATOM 571 O O . LYS A 1 79 ? 3.330 -23.398 3.775 1.00 95.31 79 LYS A O 1
ATOM 576 N N . LEU A 1 80 ? 1.553 -24.645 4.379 1.00 94.62 80 LEU A N 1
ATOM 577 C CA . LEU A 1 80 ? 1.609 -24.297 5.794 1.00 94.62 80 LEU A CA 1
ATOM 578 C C . LEU A 1 80 ? 2.936 -24.737 6.421 1.00 94.62 80 LEU A C 1
ATOM 580 O O . LEU A 1 80 ? 3.477 -25.814 6.152 1.00 94.62 80 LEU A O 1
ATOM 584 N N . SER A 1 81 ? 3.451 -23.889 7.295 1.00 93.38 81 SER A N 1
ATOM 585 C CA . SER A 1 81 ? 4.618 -24.172 8.106 1.00 93.38 81 SER A CA 1
ATOM 586 C C . SER A 1 81 ? 4.254 -25.088 9.269 1.00 93.38 81 SER A C 1
ATOM 588 O O . SER A 1 81 ? 3.290 -24.859 9.993 1.00 93.38 81 SER A O 1
ATOM 590 N N . HIS A 1 82 ? 5.067 -26.120 9.495 1.00 90.19 82 HIS A N 1
ATOM 591 C CA . HIS A 1 82 ? 4.932 -26.961 10.687 1.00 90.19 82 HIS A CA 1
ATOM 592 C C . HIS A 1 82 ? 5.555 -26.304 11.924 1.00 90.19 82 HIS A C 1
ATOM 594 O O . HIS A 1 82 ? 5.161 -26.612 13.044 1.00 90.19 82 HIS A O 1
ATOM 600 N N . SER A 1 83 ? 6.569 -25.450 11.738 1.00 86.62 83 SER A N 1
ATOM 601 C CA . SER A 1 83 ? 7.312 -24.836 12.843 1.00 86.62 83 SER A CA 1
ATOM 602 C C . SER A 1 83 ? 6.685 -23.542 13.347 1.00 86.62 83 SER A C 1
ATOM 604 O O . SER A 1 83 ? 6.920 -23.180 14.493 1.00 86.62 83 SER A O 1
ATOM 606 N N . ALA A 1 84 ? 5.925 -22.845 12.501 1.00 89.31 84 ALA A N 1
ATOM 607 C CA . ALA A 1 84 ? 5.240 -21.604 12.843 1.00 89.31 84 ALA A CA 1
ATOM 608 C C . ALA A 1 84 ? 3.757 -21.742 12.458 1.00 89.31 84 ALA A C 1
ATOM 610 O O . ALA A 1 84 ? 3.413 -21.533 11.294 1.00 89.31 84 ALA A O 1
ATOM 611 N N . PRO A 1 85 ? 2.887 -22.163 13.395 1.00 87.56 85 PRO A N 1
ATOM 612 C CA . PRO A 1 85 ? 1.453 -22.264 13.142 1.00 87.56 85 PRO A CA 1
ATOM 613 C C . PRO A 1 85 ? 0.882 -20.945 12.610 1.00 87.56 85 PRO A C 1
ATOM 615 O O . PRO A 1 85 ? 1.273 -19.876 13.067 1.00 87.56 85 PRO A O 1
ATOM 618 N N . GLY A 1 86 ? -0.029 -21.027 11.640 1.00 84.94 86 GLY A N 1
ATOM 619 C CA . GLY A 1 86 ? -0.646 -19.855 11.005 1.00 84.94 86 GLY A CA 1
ATOM 620 C C . GLY A 1 86 ? 0.158 -19.242 9.854 1.00 84.94 86 GLY A C 1
ATOM 621 O O . GLY A 1 86 ? -0.406 -18.470 9.092 1.00 84.94 86 GLY A O 1
ATOM 622 N N . TRP A 1 87 ? 1.424 -19.626 9.671 1.00 91.38 87 TRP A N 1
ATOM 623 C CA . TRP A 1 87 ? 2.249 -19.143 8.562 1.00 91.38 87 TRP A CA 1
ATOM 624 C C . TRP A 1 87 ? 2.279 -20.124 7.395 1.00 91.38 87 TRP A C 1
ATOM 626 O O . TRP A 1 87 ? 2.425 -21.334 7.590 1.00 91.38 87 TRP A O 1
ATOM 636 N N . GLU A 1 88 ? 2.257 -19.604 6.172 1.00 94.19 88 GLU A N 1
ATOM 637 C CA . GLU A 1 88 ? 2.700 -20.335 4.987 1.00 94.19 88 GLU A CA 1
ATOM 638 C C . GLU A 1 88 ? 4.194 -20.099 4.736 1.00 94.19 88 GLU A C 1
ATOM 640 O O . GLU A 1 88 ? 4.771 -19.070 5.090 1.00 94.19 88 GLU A O 1
ATOM 645 N N . ARG A 1 89 ? 4.860 -21.095 4.150 1.00 96.12 89 ARG A N 1
ATOM 646 C CA . ARG A 1 89 ? 6.295 -21.039 3.849 1.00 96.12 89 ARG A CA 1
ATOM 647 C C . ARG A 1 89 ? 6.588 -20.002 2.768 1.00 96.12 89 ARG A C 1
ATOM 649 O O . ARG A 1 89 ? 7.506 -19.206 2.943 1.00 96.12 89 ARG A O 1
ATOM 656 N N . VAL A 1 90 ? 5.816 -20.019 1.684 1.00 95.94 90 VAL A N 1
ATOM 657 C CA . VAL A 1 90 ? 5.823 -19.007 0.623 1.00 95.94 90 VAL A CA 1
ATOM 658 C C . VAL A 1 90 ? 4.387 -18.752 0.186 1.00 95.94 90 VAL A C 1
ATOM 660 O O . VAL A 1 90 ? 3.712 -19.681 -0.263 1.00 95.94 90 VAL A O 1
ATOM 663 N N . ILE A 1 91 ? 3.963 -17.495 0.268 1.00 92.12 91 ILE A N 1
ATOM 664 C CA . ILE A 1 91 ? 2.711 -16.986 -0.280 1.00 92.12 91 ILE A CA 1
ATOM 665 C C . ILE A 1 91 ? 3.048 -16.241 -1.579 1.00 92.12 91 ILE A C 1
ATOM 667 O O . ILE A 1 91 ? 3.696 -15.195 -1.527 1.00 92.12 91 ILE A O 1
ATOM 671 N N . PRO A 1 92 ? 2.636 -16.751 -2.756 1.00 91.81 92 PRO A N 1
ATOM 672 C CA . PRO A 1 92 ? 2.848 -16.059 -4.024 1.00 91.81 92 PRO A CA 1
ATOM 673 C C . PRO A 1 92 ? 2.369 -14.604 -3.974 1.00 91.81 92 PRO A C 1
ATOM 675 O O . PRO A 1 92 ? 1.210 -14.341 -3.649 1.00 91.81 92 PRO A O 1
ATOM 678 N N . GLY A 1 93 ? 3.264 -13.678 -4.307 1.00 88.25 93 GLY A N 1
ATOM 679 C CA . GLY A 1 93 ? 3.006 -12.242 -4.362 1.00 88.25 93 GLY A CA 1
ATOM 680 C C . GLY A 1 93 ? 3.128 -11.486 -3.039 1.00 88.25 93 GLY A C 1
ATOM 681 O O . GLY A 1 93 ? 3.029 -10.271 -3.079 1.00 88.25 93 GLY A O 1
ATOM 682 N N . GLN A 1 94 ? 3.349 -12.166 -1.905 1.00 87.75 94 GLN A N 1
ATOM 683 C CA . GLN A 1 94 ? 3.385 -11.553 -0.565 1.00 87.75 94 GLN A CA 1
ATOM 684 C C . GLN A 1 94 ? 4.671 -11.958 0.180 1.00 87.75 94 GLN A C 1
ATOM 686 O O . GLN A 1 94 ? 4.659 -12.929 0.948 1.00 87.75 94 GLN A O 1
ATOM 691 N N . PRO A 1 95 ? 5.811 -11.282 -0.071 1.00 89.69 95 PRO A N 1
ATOM 692 C CA . PRO A 1 95 ? 7.078 -11.604 0.585 1.00 89.69 95 PRO A CA 1
ATOM 693 C C . PRO A 1 95 ? 7.013 -11.428 2.108 1.00 89.69 95 PRO A C 1
ATOM 695 O O . PRO A 1 95 ? 7.465 -12.319 2.827 1.00 89.69 95 PRO A O 1
ATOM 698 N N . ASP A 1 96 ? 6.381 -10.366 2.603 1.00 85.38 96 ASP A N 1
ATOM 699 C CA . ASP A 1 96 ? 6.350 -10.046 4.038 1.00 85.38 96 ASP A CA 1
ATOM 700 C C . ASP A 1 96 ? 5.487 -11.003 4.869 1.00 85.38 96 ASP A C 1
ATOM 702 O O . ASP A 1 96 ? 5.790 -11.268 6.031 1.00 85.38 96 ASP A O 1
ATOM 706 N N . ASP A 1 97 ? 4.482 -11.627 4.252 1.00 86.62 97 ASP A N 1
ATOM 707 C CA . ASP A 1 97 ? 3.689 -12.697 4.872 1.00 86.62 97 ASP A CA 1
ATOM 708 C C . ASP A 1 97 ? 4.267 -14.104 4.583 1.00 86.62 97 ASP A C 1
ATOM 710 O O . ASP A 1 97 ? 3.709 -15.129 4.986 1.00 86.62 97 ASP A O 1
ATOM 714 N N . SER A 1 98 ? 5.412 -14.193 3.891 1.00 93.50 98 SER A N 1
ATOM 715 C CA . SER A 1 98 ? 6.081 -15.458 3.571 1.00 93.50 98 SER A CA 1
ATOM 716 C C . SER A 1 98 ? 7.165 -15.799 4.588 1.00 93.50 98 SER A C 1
ATOM 718 O O . SER A 1 98 ? 8.234 -15.186 4.624 1.00 93.50 98 SER A O 1
ATOM 720 N N . LEU A 1 99 ? 6.960 -16.880 5.349 1.00 95.62 99 LEU A N 1
ATOM 721 C CA . LEU A 1 99 ? 7.887 -17.294 6.408 1.00 95.62 99 LEU A CA 1
ATOM 722 C C . LEU A 1 99 ? 9.324 -17.519 5.908 1.00 95.62 99 LEU A C 1
ATOM 724 O O . LEU A 1 99 ? 10.278 -17.285 6.652 1.00 95.62 99 LEU A O 1
ATOM 728 N N . LEU A 1 100 ? 9.497 -18.000 4.670 1.00 97.25 100 LEU A N 1
ATOM 729 C CA . LEU A 1 100 ? 10.818 -18.161 4.063 1.00 97.25 100 LEU A CA 1
ATOM 730 C C . LEU A 1 100 ? 11.564 -16.824 4.010 1.00 97.25 100 LEU A C 1
ATOM 732 O O . LEU A 1 100 ? 12.703 -16.764 4.463 1.00 97.25 100 LEU A O 1
ATOM 736 N N . PHE A 1 101 ? 10.933 -15.778 3.474 1.00 96.69 101 PHE A N 1
ATOM 737 C CA . PHE A 1 101 ? 11.559 -14.468 3.328 1.00 96.69 101 PHE A CA 1
ATOM 738 C C . PHE A 1 101 ? 11.837 -13.845 4.692 1.00 96.69 101 PHE A C 1
ATOM 740 O O . PHE A 1 101 ? 12.994 -13.555 4.982 1.00 96.69 101 PHE A O 1
ATOM 747 N N . VAL A 1 102 ? 10.832 -13.764 5.570 1.00 94.06 102 VAL A N 1
ATOM 748 C CA . VAL A 1 102 ? 10.976 -13.135 6.894 1.00 94.06 102 VAL A CA 1
ATOM 749 C C . VAL A 1 102 ? 12.081 -13.798 7.724 1.00 94.06 102 VAL A C 1
ATOM 751 O O . VAL A 1 102 ? 12.879 -13.112 8.360 1.00 94.06 102 VAL A O 1
ATOM 754 N N . ASN A 1 103 ? 12.210 -15.129 7.683 1.00 95.50 103 ASN A N 1
ATOM 755 C CA . ASN A 1 103 ? 13.288 -15.813 8.403 1.00 95.50 103 ASN A CA 1
ATOM 756 C C . ASN A 1 103 ? 14.683 -15.502 7.833 1.00 95.50 103 ASN A C 1
ATOM 758 O O . ASN A 1 103 ? 15.632 -15.385 8.613 1.00 95.50 103 ASN A O 1
ATOM 762 N N . LEU A 1 104 ? 14.823 -15.408 6.503 1.00 97.25 104 LEU A N 1
ATOM 763 C CA . LEU A 1 104 ? 16.090 -15.081 5.832 1.00 97.25 104 LEU A CA 1
ATOM 764 C C . LEU A 1 104 ? 16.471 -13.608 6.034 1.00 97.25 104 LEU A C 1
ATOM 766 O O . LEU A 1 104 ? 17.626 -13.291 6.345 1.00 97.25 104 LEU A O 1
ATOM 770 N N . ALA A 1 105 ? 15.489 -12.719 5.899 1.00 93.81 105 ALA A N 1
ATOM 771 C CA . ALA A 1 105 ? 15.627 -11.288 6.102 1.00 93.81 105 ALA A CA 1
ATOM 772 C C . ALA A 1 105 ? 16.002 -10.987 7.555 1.00 93.81 105 ALA A C 1
ATOM 774 O O . ALA A 1 105 ? 16.992 -10.307 7.777 1.00 93.81 105 ALA A O 1
ATOM 775 N N . ALA A 1 106 ? 15.359 -11.606 8.550 1.00 92.56 106 ALA A N 1
ATOM 776 C CA . ALA A 1 106 ? 15.673 -11.375 9.965 1.00 92.56 106 ALA A CA 1
ATOM 777 C C . ALA A 1 106 ? 17.118 -11.732 10.370 1.00 92.56 106 ALA A C 1
ATOM 779 O O . ALA A 1 106 ? 17.644 -11.184 11.336 1.00 92.56 106 ALA A O 1
ATOM 780 N N . LYS A 1 107 ? 17.794 -12.653 9.663 1.00 94.81 107 LYS A N 1
ATOM 781 C CA . LYS A 1 107 ? 19.220 -12.952 9.919 1.00 94.81 107 LYS A CA 1
ATOM 782 C C . LYS A 1 107 ? 20.142 -11.914 9.275 1.00 94.81 107 LYS A C 1
ATOM 784 O O . LYS A 1 107 ? 21.239 -11.681 9.778 1.00 94.81 107 LYS A O 1
ATOM 789 N N . THR A 1 108 ? 19.710 -11.344 8.155 1.00 92.38 108 THR A N 1
ATOM 790 C CA . THR A 1 108 ? 20.507 -10.467 7.285 1.00 92.38 108 THR A CA 1
ATOM 791 C C . THR A 1 108 ? 20.322 -8.988 7.641 1.00 92.38 108 THR A C 1
ATOM 793 O O . THR A 1 108 ? 21.288 -8.232 7.640 1.00 92.38 108 THR A O 1
ATOM 796 N N . LEU A 1 109 ? 19.097 -8.606 8.005 1.00 87.62 109 LEU A N 1
ATOM 797 C CA . LEU A 1 109 ? 18.599 -7.262 8.304 1.00 87.62 109 LEU A CA 1
ATOM 798 C C . LEU A 1 109 ? 17.810 -7.275 9.638 1.00 87.62 109 LEU A C 1
ATOM 800 O O . LEU A 1 109 ? 16.607 -7.010 9.661 1.00 87.62 109 LEU A O 1
ATOM 804 N N . PRO A 1 110 ? 18.450 -7.618 10.774 1.00 83.50 110 PRO A N 1
ATOM 805 C CA . PRO A 1 110 ? 17.761 -7.834 12.054 1.00 83.50 110 PRO A CA 1
ATOM 806 C C . PRO A 1 110 ? 17.137 -6.570 12.666 1.00 83.50 110 PRO A C 1
ATOM 808 O O . PRO A 1 110 ? 16.345 -6.675 13.595 1.00 83.50 110 PRO A O 1
ATOM 811 N N . SER A 1 111 ? 17.509 -5.378 12.191 1.00 76.44 111 SER A N 1
ATOM 812 C CA . SER A 1 111 ? 16.874 -4.115 12.588 1.00 76.44 111 SER A CA 1
ATOM 813 C C . SER A 1 111 ? 15.531 -3.877 11.902 1.00 76.44 111 SER A C 1
ATOM 815 O O . SER A 1 111 ? 14.733 -3.096 12.405 1.00 76.44 111 SER A O 1
ATOM 817 N N . GLU A 1 112 ? 15.300 -4.522 10.759 1.00 72.06 112 GLU A N 1
ATOM 818 C CA . GLU A 1 112 ? 14.130 -4.303 9.904 1.00 72.06 112 GLU A CA 1
ATOM 819 C C . GLU A 1 112 ? 13.145 -5.472 10.009 1.00 72.06 112 GLU A C 1
ATOM 821 O O . GLU A 1 112 ? 11.939 -5.263 10.075 1.00 72.06 112 GLU A O 1
ATOM 826 N N . PHE A 1 113 ? 13.651 -6.705 10.109 1.00 79.69 113 PHE A N 1
ATOM 827 C CA . PHE A 1 113 ? 12.824 -7.909 10.092 1.00 79.69 113 PHE A CA 1
ATOM 828 C C . PHE A 1 113 ? 12.996 -8.744 11.357 1.00 79.69 113 PHE A C 1
ATOM 830 O O . PHE A 1 113 ? 14.109 -9.037 11.795 1.00 79.69 113 PHE A O 1
ATOM 837 N N . HIS A 1 114 ? 11.870 -9.209 11.897 1.00 82.62 114 HIS A N 1
ATOM 838 C CA . HIS A 1 114 ? 11.825 -10.104 13.048 1.00 82.62 114 HIS A CA 1
ATOM 839 C C . HIS A 1 114 ? 11.203 -11.440 12.651 1.00 82.62 114 HIS A C 1
ATOM 841 O O . HIS A 1 114 ? 10.066 -11.512 12.194 1.00 82.62 114 HIS A O 1
ATOM 847 N N . ALA A 1 115 ? 11.954 -12.524 12.845 1.00 85.69 115 ALA A N 1
ATOM 848 C CA . ALA A 1 115 ? 11.453 -13.863 12.574 1.00 85.69 115 ALA A CA 1
ATOM 849 C C . ALA A 1 115 ? 10.429 -14.288 13.644 1.00 85.69 115 ALA A C 1
ATOM 851 O O . ALA A 1 115 ? 10.763 -14.227 14.830 1.00 85.69 115 ALA A O 1
ATOM 852 N N . PRO A 1 116 ? 9.256 -14.836 13.266 1.00 85.75 116 PRO A N 1
ATOM 853 C CA . PRO A 1 116 ? 8.231 -15.265 14.225 1.00 85.75 116 PRO A CA 1
ATOM 854 C C . PRO A 1 116 ? 8.713 -16.321 15.227 1.00 85.75 116 PRO A C 1
ATOM 856 O O . PRO A 1 116 ? 8.223 -16.398 16.349 1.00 85.75 116 PRO A O 1
ATOM 859 N N . LEU A 1 117 ? 9.667 -17.163 14.814 1.00 88.56 117 LEU A N 1
ATOM 860 C CA . LEU A 1 117 ? 10.274 -18.178 15.677 1.00 88.56 117 LEU A CA 1
ATOM 861 C C . LEU A 1 117 ? 11.782 -17.980 15.823 1.00 88.56 117 LEU A C 1
ATOM 863 O O . LEU A 1 117 ? 12.299 -17.934 16.935 1.00 88.56 117 LEU A O 1
ATOM 867 N N . ARG A 1 118 ? 12.510 -17.961 14.703 1.00 90.44 118 ARG A N 1
ATOM 868 C CA . ARG A 1 118 ? 13.966 -17.773 14.678 1.00 90.44 118 ARG A CA 1
ATOM 869 C C . ARG A 1 118 ? 14.444 -17.437 13.276 1.00 90.44 118 ARG A C 1
ATOM 871 O O . ARG A 1 118 ? 13.949 -18.002 12.301 1.00 90.44 118 ARG A O 1
ATOM 878 N N . ALA A 1 119 ? 15.453 -16.582 13.210 1.00 94.19 119 ALA A N 1
ATOM 879 C CA . ALA A 1 119 ? 16.128 -16.239 11.972 1.00 94.19 119 ALA A CA 1
ATOM 880 C C . ALA A 1 119 ? 16.863 -17.457 11.376 1.00 94.19 119 ALA A C 1
ATOM 882 O O . ALA A 1 119 ? 17.318 -18.345 12.105 1.00 94.19 119 ALA A O 1
ATOM 883 N N . MET A 1 120 ? 16.977 -17.495 10.049 1.00 94.12 120 MET A N 1
ATOM 884 C CA . MET A 1 120 ? 17.644 -18.549 9.280 1.00 94.12 120 MET A CA 1
ATOM 885 C C . MET A 1 120 ? 18.634 -17.933 8.282 1.00 94.12 120 MET A C 1
ATOM 887 O O . MET A 1 120 ? 18.369 -16.844 7.784 1.00 94.12 120 MET A O 1
ATOM 891 N N . PRO A 1 121 ? 19.737 -18.613 7.921 1.00 94.88 121 PRO A N 1
ATOM 892 C CA . PRO A 1 121 ? 20.166 -19.938 8.384 1.00 94.88 121 PRO A CA 1
ATOM 893 C C . PRO A 1 121 ? 20.561 -20.002 9.874 1.00 94.88 121 PRO A C 1
ATOM 895 O O . PRO A 1 121 ? 20.906 -18.987 10.480 1.00 94.88 121 PRO A O 1
ATOM 898 N N . LEU A 1 122 ? 20.504 -21.202 10.472 1.00 92.19 122 LEU A N 1
ATOM 899 C CA . LEU A 1 122 ? 20.995 -21.428 11.841 1.00 92.19 122 LEU A CA 1
ATOM 900 C C . LEU A 1 122 ? 22.524 -21.427 11.883 1.00 92.19 122 LEU A C 1
ATOM 902 O O . LEU A 1 122 ? 23.176 -21.959 10.983 1.00 92.19 122 LEU A O 1
ATOM 906 N N . ASP A 1 123 ? 23.086 -20.932 12.986 1.00 89.44 123 ASP A N 1
ATOM 907 C CA . ASP A 1 123 ? 24.524 -21.016 13.230 1.00 89.44 123 ASP A CA 1
ATOM 908 C C . ASP A 1 123 ? 24.994 -22.490 13.189 1.00 89.44 123 ASP A C 1
ATOM 910 O O . ASP A 1 123 ? 24.298 -23.379 13.693 1.00 89.44 123 ASP A O 1
ATOM 914 N N . PRO A 1 124 ? 26.167 -22.783 12.595 1.00 91.25 124 PRO A N 1
ATOM 915 C CA . PRO A 1 124 ? 27.210 -21.841 12.179 1.00 91.25 124 PRO A CA 1
ATOM 916 C C . PRO A 1 124 ? 27.093 -21.342 10.725 1.00 91.25 124 PRO A C 1
ATOM 918 O O . PRO A 1 124 ? 28.062 -20.782 10.210 1.00 91.25 124 PRO A O 1
ATOM 921 N N . LEU A 1 125 ? 25.971 -21.571 10.030 1.00 92.81 125 LEU A N 1
ATOM 922 C CA . LEU A 1 125 ? 25.808 -21.058 8.668 1.00 92.81 125 LEU A CA 1
ATOM 923 C C . LEU A 1 125 ? 25.697 -19.521 8.696 1.00 92.81 125 LEU A C 1
ATOM 925 O O . LEU A 1 125 ? 24.958 -18.983 9.523 1.00 92.81 125 LEU A O 1
ATOM 929 N N . PRO A 1 126 ? 26.424 -18.804 7.820 1.00 94.00 126 PRO A N 1
ATOM 930 C CA . PRO A 1 126 ? 26.360 -17.349 7.773 1.00 94.00 126 PRO A CA 1
ATOM 931 C C . PRO A 1 126 ? 24.996 -16.866 7.264 1.00 94.00 126 PRO A C 1
ATOM 933 O O . PRO A 1 126 ? 24.261 -17.608 6.608 1.00 94.00 126 PRO A O 1
ATOM 936 N N . ALA A 1 127 ? 24.692 -15.594 7.532 1.00 95.69 127 ALA A N 1
ATOM 937 C CA . ALA A 1 127 ? 23.591 -14.896 6.877 1.00 95.69 127 ALA A CA 1
ATOM 938 C C . ALA A 1 127 ? 23.764 -14.914 5.347 1.00 95.69 127 ALA A C 1
ATOM 940 O O . ALA A 1 127 ? 24.886 -15.024 4.834 1.00 95.69 127 ALA A O 1
ATOM 941 N N . LEU A 1 128 ? 22.651 -14.787 4.626 1.00 97.50 128 LEU A N 1
ATOM 942 C CA . LEU A 1 128 ? 22.698 -14.504 3.195 1.00 97.50 128 LEU A CA 1
ATOM 943 C C . LEU A 1 128 ? 23.194 -13.070 2.964 1.00 97.50 128 LEU A C 1
ATOM 945 O O . LEU A 1 128 ? 23.193 -12.239 3.869 1.00 97.50 128 LEU A O 1
ATOM 949 N N . SER A 1 129 ? 23.644 -12.780 1.748 1.00 96.12 129 SER A N 1
ATOM 950 C CA . SER A 1 129 ? 23.877 -11.392 1.335 1.00 96.12 129 SER A CA 1
ATOM 951 C C . SER A 1 129 ? 22.554 -10.666 1.066 1.00 96.12 129 SER A C 1
ATOM 953 O O . SER A 1 129 ? 21.536 -11.304 0.794 1.00 96.12 129 SER A O 1
ATOM 955 N N . GLY A 1 130 ? 22.577 -9.327 1.069 1.00 91.31 130 GLY A N 1
ATOM 956 C CA . GLY A 1 130 ? 21.410 -8.518 0.695 1.00 91.31 130 GLY A CA 1
ATOM 957 C C . GLY A 1 130 ? 20.874 -8.865 -0.699 1.00 91.31 130 GLY A C 1
ATOM 958 O O . GLY A 1 130 ? 19.674 -9.056 -0.854 1.00 91.31 130 GLY A O 1
ATOM 959 N N . ASN A 1 131 ? 21.757 -9.074 -1.684 1.00 94.19 131 ASN A N 1
ATOM 960 C CA . ASN A 1 131 ? 21.354 -9.474 -3.037 1.00 94.19 131 ASN A CA 1
ATOM 961 C C . ASN A 1 131 ? 20.662 -10.847 -3.075 1.00 94.19 131 ASN A C 1
ATOM 963 O O . ASN A 1 131 ? 19.725 -11.048 -3.842 1.00 94.19 131 ASN A O 1
ATOM 967 N N . GLU A 1 132 ? 21.109 -11.797 -2.250 1.00 97.56 132 GLU A N 1
ATOM 968 C CA . GLU A 1 132 ? 20.499 -13.129 -2.172 1.00 97.56 132 GLU A CA 1
ATOM 969 C C . GLU A 1 132 ? 19.110 -13.086 -1.538 1.00 97.56 132 GLU A C 1
ATOM 971 O O . GLU A 1 132 ? 18.196 -13.751 -2.025 1.00 97.56 132 GLU A O 1
ATOM 976 N N . VAL A 1 133 ? 18.940 -12.289 -0.481 1.00 96.62 133 VAL A N 1
ATOM 977 C CA . VAL A 1 133 ? 17.628 -12.048 0.133 1.00 96.62 133 VAL A CA 1
ATOM 978 C C . VAL A 1 133 ? 16.702 -11.333 -0.854 1.00 96.62 133 VAL A C 1
ATOM 980 O O . VAL A 1 133 ? 15.567 -11.768 -1.037 1.00 96.62 133 VAL A O 1
ATOM 983 N N . GLU A 1 134 ? 17.199 -10.318 -1.562 1.00 93.50 134 GLU A N 1
ATOM 984 C CA . GLU A 1 134 ? 16.438 -9.567 -2.566 1.00 93.50 134 GLU A CA 1
ATOM 985 C C . GLU A 1 134 ? 16.010 -10.439 -3.755 1.00 93.50 134 GLU A C 1
ATOM 987 O O . GLU A 1 134 ? 14.883 -10.331 -4.237 1.00 93.50 134 GLU A O 1
ATOM 992 N N . ALA A 1 135 ? 16.862 -11.362 -4.211 1.00 96.69 135 ALA A N 1
ATOM 993 C CA . ALA A 1 135 ? 16.497 -12.297 -5.271 1.00 96.69 135 ALA A CA 1
ATOM 994 C C . ALA A 1 135 ? 15.336 -13.220 -4.851 1.00 96.69 135 ALA A C 1
ATOM 996 O O . ALA A 1 135 ? 14.449 -13.500 -5.662 1.00 96.69 135 ALA A O 1
ATOM 997 N N . VAL A 1 136 ? 15.311 -13.666 -3.587 1.00 98.00 136 VAL A N 1
ATOM 998 C CA . VAL A 1 136 ? 14.188 -14.442 -3.029 1.00 98.00 136 VAL A CA 1
ATOM 999 C C . VAL A 1 136 ? 12.944 -13.569 -2.885 1.00 98.00 136 VAL A C 1
ATOM 1001 O O . VAL A 1 136 ? 11.869 -14.018 -3.284 1.00 98.00 136 VAL A O 1
ATOM 1004 N N . ARG A 1 137 ? 13.084 -12.333 -2.379 1.00 95.31 137 ARG A N 1
ATOM 1005 C CA . ARG A 1 137 ? 11.982 -11.364 -2.255 1.00 95.31 137 ARG A CA 1
ATOM 1006 C C . ARG A 1 137 ? 11.286 -11.172 -3.597 1.00 95.31 137 ARG A C 1
ATOM 1008 O O . ARG A 1 137 ? 10.100 -11.457 -3.705 1.00 95.31 137 ARG A O 1
ATOM 1015 N N . ARG A 1 138 ? 12.050 -10.831 -4.643 1.00 92.62 138 ARG A N 1
ATOM 1016 C CA . ARG A 1 138 ? 11.555 -10.630 -6.016 1.00 92.62 138 ARG A CA 1
ATOM 1017 C C . ARG A 1 138 ? 10.897 -11.866 -6.600 1.00 92.62 138 ARG A C 1
ATOM 1019 O O . ARG A 1 138 ? 9.875 -11.772 -7.269 1.00 92.62 138 ARG A O 1
ATOM 1026 N N . TRP A 1 139 ? 11.474 -13.043 -6.375 1.00 95.81 139 TRP A N 1
ATOM 1027 C CA . TRP A 1 139 ? 10.851 -14.279 -6.839 1.00 95.81 139 TRP A CA 1
ATOM 1028 C C . TRP A 1 139 ? 9.466 -14.483 -6.215 1.00 95.81 139 TRP A C 1
ATOM 1030 O O . TRP A 1 139 ? 8.532 -14.827 -6.938 1.00 95.81 139 TRP A O 1
ATOM 1040 N N . ILE A 1 140 ? 9.319 -14.239 -4.909 1.00 95.00 140 ILE A N 1
ATOM 1041 C CA . ILE A 1 140 ? 8.030 -14.341 -4.214 1.00 95.00 140 ILE A CA 1
AT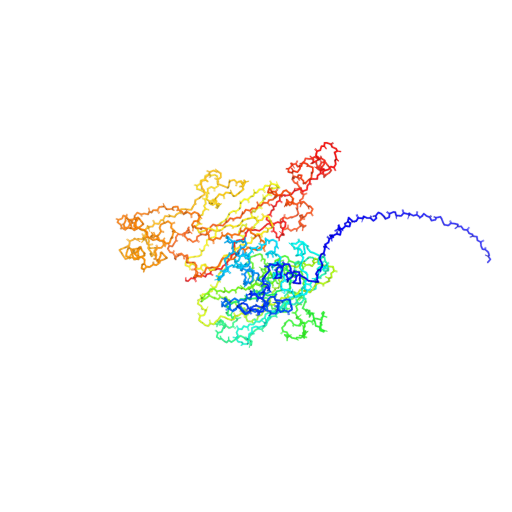OM 1042 C C . ILE A 1 140 ? 7.073 -13.244 -4.688 1.00 95.00 140 ILE A C 1
ATOM 1044 O O . ILE A 1 140 ? 5.950 -13.561 -5.077 1.00 95.00 140 ILE A O 1
ATOM 1048 N N . GLU A 1 141 ? 7.532 -11.994 -4.710 1.00 89.62 141 GLU A N 1
ATOM 1049 C CA . GLU A 1 141 ? 6.807 -10.799 -5.156 1.00 89.62 141 GLU A CA 1
ATOM 1050 C C . GLU A 1 141 ? 6.214 -10.983 -6.557 1.00 89.62 141 GLU A C 1
ATOM 1052 O O . GLU A 1 141 ? 5.046 -10.688 -6.763 1.00 89.62 141 GLU A O 1
ATOM 1057 N N . PHE A 1 142 ? 6.943 -11.587 -7.500 1.00 89.88 142 PHE A N 1
ATOM 1058 C CA . PHE A 1 142 ? 6.459 -11.880 -8.859 1.00 89.88 142 PHE A CA 1
ATOM 1059 C C . PHE A 1 142 ? 5.729 -13.235 -8.974 1.00 89.88 142 PHE A C 1
ATOM 1061 O O . PHE A 1 142 ? 5.742 -13.893 -10.018 1.00 89.88 142 PHE A O 1
ATOM 1068 N N . GLY A 1 143 ? 5.083 -13.675 -7.893 1.00 90.31 143 GLY A N 1
ATOM 1069 C CA . GLY A 1 143 ? 4.170 -14.820 -7.892 1.00 90.31 143 GLY A CA 1
ATOM 1070 C C . GLY A 1 143 ? 4.822 -16.185 -7.667 1.00 90.31 143 GLY A C 1
ATOM 1071 O O . GLY A 1 143 ? 4.184 -17.202 -7.923 1.00 90.31 143 GLY A O 1
ATOM 1072 N N . ALA A 1 144 ? 6.073 -16.237 -7.198 1.00 94.75 144 ALA A N 1
ATOM 1073 C CA . ALA A 1 144 ? 6.790 -17.472 -6.861 1.00 94.75 144 ALA A CA 1
ATOM 1074 C C . ALA A 1 144 ? 6.759 -18.532 -7.982 1.00 94.75 144 ALA A C 1
ATOM 1076 O O . ALA A 1 144 ? 6.601 -19.731 -7.732 1.00 94.75 144 ALA A O 1
ATOM 1077 N N . SER A 1 145 ? 6.902 -18.104 -9.241 1.00 93.94 145 SER A N 1
ATOM 1078 C CA . SER A 1 145 ? 6.814 -19.004 -10.396 1.00 93.94 145 SER A CA 1
ATOM 1079 C C . SER A 1 145 ? 7.909 -20.077 -10.374 1.00 93.94 145 SER A C 1
ATOM 1081 O O . SER A 1 145 ? 9.071 -19.792 -10.076 1.00 93.94 145 SER A O 1
ATOM 1083 N N . ARG A 1 146 ? 7.552 -21.320 -10.718 1.00 95.12 146 ARG A N 1
ATOM 1084 C CA . ARG A 1 146 ? 8.512 -22.430 -10.860 1.00 95.12 146 ARG A CA 1
ATOM 1085 C C . ARG A 1 146 ? 9.427 -22.245 -12.072 1.00 95.12 146 ARG A C 1
ATOM 1087 O O . ARG A 1 146 ? 10.634 -22.482 -11.993 1.00 95.12 146 ARG A O 1
ATOM 1094 N N . ASP A 1 147 ? 8.836 -21.809 -13.179 1.00 94.12 147 ASP A N 1
ATOM 1095 C CA . ASP A 1 147 ? 9.462 -21.821 -14.504 1.00 94.12 147 ASP A CA 1
ATOM 1096 C C . ASP A 1 147 ? 9.672 -20.410 -15.080 1.00 94.12 147 ASP A C 1
ATOM 1098 O O . ASP A 1 147 ? 10.347 -20.249 -16.094 1.00 94.12 147 ASP A O 1
ATOM 1102 N N . GLY A 1 148 ? 9.125 -19.378 -14.429 1.00 93.12 148 GLY A N 1
ATOM 1103 C CA . GLY A 1 148 ? 9.269 -17.982 -14.831 1.00 93.12 148 GLY A CA 1
ATOM 1104 C C . GLY A 1 148 ? 10.666 -17.403 -14.584 1.00 93.12 148 GLY A C 1
ATOM 1105 O O . GLY A 1 148 ? 11.414 -17.840 -13.703 1.00 93.12 148 GLY A O 1
ATOM 1106 N N . VAL A 1 149 ? 10.998 -16.374 -15.362 1.00 94.75 149 VAL A N 1
ATOM 1107 C CA . VAL A 1 149 ? 12.187 -15.541 -15.159 1.00 94.75 149 VAL A CA 1
ATOM 1108 C C . VAL A 1 149 ? 11.736 -14.164 -14.698 1.00 94.75 149 VAL A C 1
ATOM 1110 O O . VAL A 1 149 ? 11.041 -13.457 -15.424 1.00 94.75 149 VAL A O 1
ATOM 1113 N N . VAL A 1 150 ? 12.165 -13.791 -13.498 1.00 92.12 150 VAL A N 1
ATOM 1114 C CA . VAL A 1 150 ? 11.973 -12.462 -12.921 1.00 92.12 150 VAL A CA 1
ATOM 1115 C C . VAL A 1 150 ? 13.184 -11.607 -13.273 1.00 92.12 150 VAL A C 1
ATOM 1117 O O . VAL A 1 150 ? 14.330 -12.016 -13.055 1.00 92.12 150 VAL A O 1
ATOM 1120 N N . ALA A 1 151 ? 12.939 -10.423 -13.832 1.00 88.06 151 ALA A N 1
ATOM 1121 C CA . ALA A 1 151 ? 13.996 -9.493 -14.215 1.00 88.06 151 ALA A CA 1
ATOM 1122 C C . ALA A 1 151 ? 14.922 -9.163 -13.026 1.00 88.06 151 ALA A C 1
ATOM 1124 O O . ALA A 1 151 ? 14.494 -9.187 -11.872 1.00 88.06 151 ALA A O 1
ATOM 1125 N N . GLN A 1 152 ? 16.190 -8.850 -13.308 1.00 88.25 152 GLN A N 1
ATOM 1126 C CA . GLN A 1 152 ? 17.231 -8.484 -12.330 1.00 88.25 152 GLN A CA 1
ATOM 1127 C C . GLN A 1 152 ? 17.723 -9.620 -11.411 1.00 88.25 152 GLN A C 1
ATOM 1129 O O . GLN A 1 152 ? 18.765 -9.490 -10.773 1.00 88.25 152 GLN A O 1
ATOM 1134 N N . THR A 1 153 ? 17.028 -10.761 -11.341 1.00 94.38 153 THR A N 1
ATOM 1135 C CA . THR A 1 153 ? 17.439 -11.866 -10.452 1.00 94.38 153 THR A CA 1
ATOM 1136 C C . THR A 1 153 ? 18.706 -12.590 -10.909 1.00 94.38 153 THR A C 1
ATOM 1138 O O . THR A 1 153 ? 19.417 -13.146 -10.074 1.00 94.38 153 THR A O 1
ATOM 1141 N N . GLY A 1 154 ? 19.021 -12.555 -12.208 1.00 93.50 154 GLY A N 1
ATOM 1142 C CA . GLY A 1 154 ? 20.280 -13.076 -12.739 1.00 93.50 154 GLY A CA 1
ATOM 1143 C C . GLY A 1 154 ? 21.465 -12.221 -12.299 1.00 93.50 154 GLY A C 1
ATOM 1144 O O . GLY A 1 154 ? 22.446 -12.742 -11.779 1.00 93.50 154 GLY A O 1
ATOM 1145 N N . GLU A 1 155 ? 21.336 -10.901 -12.418 1.00 91.25 155 GLU A N 1
ATOM 1146 C CA . GLU A 1 155 ? 22.344 -9.929 -12.000 1.00 91.25 155 GLU A CA 1
ATOM 1147 C C . GLU A 1 155 ? 22.586 -9.958 -10.486 1.00 91.25 155 GLU A C 1
ATOM 1149 O O . GLU A 1 155 ? 23.732 -9.890 -10.056 1.00 91.25 155 GLU A O 1
ATOM 1154 N N . LEU A 1 156 ? 21.535 -10.115 -9.673 1.00 93.56 156 LEU A N 1
ATOM 1155 C CA . LEU A 1 156 ? 21.661 -10.218 -8.212 1.00 93.56 156 LEU A CA 1
ATOM 1156 C C . LEU A 1 156 ? 22.456 -11.452 -7.758 1.00 93.56 156 LEU A C 1
ATOM 1158 O O . LEU A 1 156 ? 23.089 -11.417 -6.704 1.00 93.56 156 LEU A O 1
ATOM 1162 N N . LEU A 1 157 ? 22.409 -12.537 -8.533 1.00 94.88 157 LEU A N 1
ATOM 1163 C CA . LEU A 1 157 ? 23.013 -13.830 -8.196 1.00 94.88 157 LEU A CA 1
ATOM 1164 C C . LEU A 1 157 ? 24.163 -14.216 -9.141 1.00 94.88 157 LEU A C 1
ATOM 1166 O O . LEU A 1 157 ? 24.542 -15.388 -9.191 1.00 94.88 157 LEU A O 1
ATOM 1170 N N . ASP A 1 158 ? 24.701 -13.246 -9.886 1.00 92.44 158 ASP A N 1
ATOM 1171 C CA . ASP A 1 158 ? 25.820 -13.404 -10.821 1.00 92.44 158 ASP A CA 1
ATOM 1172 C C . ASP A 1 158 ? 25.640 -14.567 -11.826 1.00 92.44 158 ASP A C 1
ATOM 1174 O O . ASP A 1 158 ? 26.561 -15.345 -12.098 1.00 92.44 158 ASP A O 1
ATOM 1178 N N . ALA A 1 159 ? 24.440 -14.706 -12.397 1.00 93.56 159 ALA A N 1
ATOM 1179 C CA . ALA A 1 159 ? 24.086 -15.786 -13.315 1.00 93.56 159 ALA A CA 1
ATOM 1180 C C . ALA A 1 159 ? 23.282 -15.310 -14.534 1.00 93.56 159 ALA A C 1
ATOM 1182 O O . ALA A 1 159 ? 22.562 -14.316 -14.497 1.00 93.56 159 ALA A O 1
ATOM 1183 N N . CYS A 1 160 ? 23.355 -16.077 -15.621 1.00 92.88 160 CYS A N 1
ATOM 1184 C CA . CYS A 1 160 ? 22.563 -15.830 -16.821 1.00 92.88 160 CYS A CA 1
ATOM 1185 C C . CYS A 1 160 ? 21.187 -16.502 -16.710 1.00 92.88 160 CYS A C 1
ATOM 1187 O O . CYS A 1 160 ? 21.078 -17.700 -16.419 1.00 92.88 160 CYS A O 1
ATOM 1189 N N . LEU A 1 161 ? 20.144 -15.743 -17.037 1.00 94.50 161 LEU A N 1
ATOM 1190 C CA . LEU A 1 161 ? 18.783 -16.235 -17.235 1.00 94.50 161 LEU A CA 1
ATOM 1191 C C . LEU A 1 161 ? 18.335 -15.943 -18.678 1.00 94.50 161 LEU A C 1
ATOM 1193 O O . LEU A 1 161 ? 18.802 -14.974 -19.282 1.00 94.50 161 LEU A O 1
ATOM 1197 N N . PRO A 1 162 ? 17.441 -16.764 -19.258 1.00 92.75 162 PRO A N 1
ATOM 1198 C CA . PRO A 1 162 ? 16.763 -16.435 -20.504 1.00 92.75 162 PRO A CA 1
ATOM 1199 C C . PRO A 1 162 ? 16.054 -15.076 -20.418 1.00 92.75 162 PRO A C 1
ATOM 1201 O O . PRO A 1 162 ? 15.707 -14.645 -19.319 1.00 92.75 162 PRO A O 1
ATOM 1204 N N . PRO A 1 163 ? 15.766 -14.418 -21.554 1.00 89.31 163 PRO A N 1
ATOM 1205 C CA . PRO A 1 163 ? 14.938 -13.218 -21.553 1.00 89.31 163 PRO A CA 1
ATOM 1206 C C . PRO A 1 163 ? 13.606 -13.456 -20.817 1.00 89.31 163 PRO A C 1
ATOM 1208 O O . PRO A 1 163 ? 12.973 -14.497 -21.045 1.00 89.31 163 PRO A O 1
ATOM 1211 N N . PRO A 1 164 ? 13.177 -12.526 -19.942 1.00 89.44 164 PRO A N 1
ATOM 1212 C CA . PRO A 1 164 ? 11.931 -12.668 -19.207 1.00 89.44 164 PRO A CA 1
ATOM 1213 C C . PRO A 1 164 ? 10.739 -12.675 -20.162 1.00 89.44 164 PRO A C 1
ATOM 1215 O O . PRO A 1 164 ? 10.690 -11.928 -21.138 1.00 89.44 164 PRO A O 1
ATOM 1218 N N . LYS A 1 165 ? 9.764 -13.524 -19.845 1.00 91.25 165 LYS A N 1
ATOM 1219 C CA . LYS A 1 165 ? 8.452 -13.580 -20.496 1.00 91.25 165 LYS A CA 1
ATOM 1220 C C . LYS A 1 165 ? 7.376 -13.209 -19.482 1.00 91.25 165 LYS A C 1
ATOM 1222 O O . LYS A 1 165 ? 7.641 -13.333 -18.284 1.00 91.25 165 LYS A O 1
ATOM 1227 N N . PRO A 1 166 ? 6.177 -12.801 -19.930 1.00 89.50 166 PRO A N 1
ATOM 1228 C CA . PRO A 1 166 ? 5.069 -12.534 -19.030 1.00 89.50 166 PRO A CA 1
ATOM 1229 C C . PRO A 1 166 ? 4.813 -13.746 -18.135 1.00 89.50 166 PRO A C 1
ATOM 1231 O O . PRO A 1 166 ? 4.602 -14.859 -18.626 1.00 89.50 166 PRO A O 1
ATOM 1234 N N . ILE A 1 167 ? 4.886 -13.533 -16.824 1.00 89.69 167 ILE A N 1
ATOM 1235 C CA . ILE A 1 167 ? 4.562 -14.555 -15.833 1.00 89.69 167 ILE A CA 1
ATOM 1236 C C . ILE A 1 167 ? 3.045 -14.562 -15.680 1.00 89.69 167 ILE A C 1
ATOM 1238 O O . ILE A 1 167 ? 2.423 -13.509 -15.601 1.00 89.69 167 ILE A O 1
ATOM 1242 N N . THR A 1 168 ? 2.455 -15.751 -15.654 1.00 87.12 168 THR A N 1
ATOM 1243 C CA . THR A 1 168 ? 1.064 -15.934 -15.238 1.00 87.12 168 THR A CA 1
ATOM 1244 C C . THR A 1 168 ? 1.071 -16.455 -13.816 1.00 87.12 168 THR A C 1
ATOM 1246 O O . THR A 1 168 ? 1.771 -17.432 -13.534 1.00 87.12 168 THR A O 1
ATOM 1249 N N . ILE A 1 169 ? 0.326 -15.802 -12.931 1.00 86.81 169 ILE A N 1
ATOM 1250 C CA . ILE A 1 169 ? 0.170 -16.277 -11.561 1.00 86.81 169 ILE A CA 1
ATOM 1251 C C . ILE A 1 169 ? -0.935 -17.331 -11.478 1.00 86.81 169 ILE A C 1
ATOM 1253 O O . ILE A 1 169 ? -1.896 -17.321 -12.249 1.00 86.81 169 ILE A O 1
ATOM 1257 N N . ASP A 1 170 ? -0.814 -18.232 -10.507 1.00 86.94 170 ASP A N 1
ATOM 1258 C CA . ASP A 1 170 ? -1.902 -19.137 -10.164 1.00 86.94 170 ASP A CA 1
ATOM 1259 C C . ASP A 1 170 ? -3.113 -18.342 -9.641 1.00 86.94 170 ASP A C 1
ATOM 1261 O O . ASP A 1 170 ? -2.965 -17.585 -8.668 1.00 86.94 170 ASP A O 1
ATOM 1265 N N . PRO A 1 171 ? -4.315 -18.537 -10.222 1.00 89.50 171 PRO A N 1
ATOM 1266 C CA . PRO A 1 171 ? -5.537 -17.873 -9.787 1.00 89.50 171 PRO A CA 1
ATOM 1267 C C . PRO A 1 171 ? -5.777 -17.994 -8.285 1.00 89.50 171 PRO A C 1
ATOM 1269 O O . PRO A 1 171 ? -5.464 -19.018 -7.667 1.00 89.50 171 PRO A O 1
ATOM 1272 N N . LEU A 1 172 ? -6.379 -16.965 -7.689 1.00 89.62 172 LEU A N 1
ATOM 1273 C CA . LEU A 1 172 ? -6.809 -17.055 -6.299 1.00 89.62 172 LEU A CA 1
ATOM 1274 C C . LEU A 1 172 ? -7.972 -18.059 -6.200 1.00 89.62 172 LEU A C 1
ATOM 1276 O O . LEU A 1 172 ? -8.968 -17.888 -6.906 1.00 89.62 172 LEU A O 1
ATOM 1280 N N . PRO A 1 173 ? -7.897 -19.102 -5.353 1.00 91.75 173 PRO A N 1
ATOM 1281 C CA . PRO A 1 173 ? -9.017 -20.021 -5.184 1.00 91.75 173 PRO A CA 1
ATOM 1282 C C . PRO A 1 173 ? -10.242 -19.272 -4.641 1.00 91.75 173 PRO A C 1
ATOM 1284 O O . PRO A 1 173 ? -10.080 -18.486 -3.706 1.00 91.75 173 PRO A O 1
ATOM 1287 N N . PRO A 1 174 ? -11.455 -19.496 -5.176 1.00 94.12 174 PRO A N 1
ATOM 1288 C CA . PRO A 1 174 ? -12.650 -18.846 -4.651 1.00 94.12 174 PRO A CA 1
ATOM 1289 C C . PRO A 1 174 ? -12.929 -19.296 -3.205 1.00 94.12 174 PRO A C 1
ATOM 1291 O O . PRO A 1 174 ? -12.618 -20.442 -2.859 1.00 94.12 174 PRO A O 1
ATOM 1294 N N . PRO A 1 175 ? -13.541 -18.442 -2.360 1.00 95.00 175 PRO A N 1
ATOM 1295 C CA . PRO A 1 175 ? -13.944 -18.829 -1.012 1.00 95.00 175 PRO A CA 1
ATOM 1296 C C . PRO A 1 175 ? -14.936 -19.995 -1.043 1.00 95.00 175 PRO A C 1
ATOM 1298 O O . PRO A 1 175 ? -15.674 -20.173 -2.019 1.00 95.00 175 PRO A O 1
ATOM 1301 N N . ALA A 1 176 ? -14.994 -20.779 0.036 1.00 94.62 176 ALA A N 1
ATOM 1302 C CA . ALA A 1 176 ? -16.010 -21.817 0.146 1.00 94.62 176 ALA A CA 1
ATOM 1303 C C . ALA A 1 176 ? -17.420 -21.198 0.171 1.00 94.62 176 ALA A C 1
ATOM 1305 O O . ALA A 1 176 ? -17.631 -20.062 0.608 1.00 94.62 176 ALA A O 1
ATOM 1306 N N . ALA A 1 177 ? -18.409 -21.956 -0.303 1.00 92.19 177 ALA A N 1
ATOM 1307 C CA . ALA A 1 177 ? -19.795 -21.502 -0.312 1.00 92.19 177 ALA A CA 1
ATOM 1308 C C . ALA A 1 177 ? -20.266 -21.163 1.114 1.00 92.19 177 ALA A C 1
ATOM 1310 O O . ALA A 1 177 ? -20.134 -21.980 2.022 1.00 92.19 177 ALA A O 1
ATOM 1311 N N . GLY A 1 178 ? -20.831 -19.966 1.291 1.00 93.44 178 GLY A N 1
ATOM 1312 C CA . GLY A 1 178 ? -21.257 -19.454 2.597 1.00 93.44 178 GLY A CA 1
ATOM 1313 C C . GLY A 1 178 ? -20.161 -18.752 3.407 1.00 93.44 178 GLY A C 1
ATOM 1314 O O . GLY A 1 178 ? -20.485 -18.154 4.425 1.00 93.44 178 GLY A O 1
ATOM 1315 N N . GLU A 1 179 ? -18.902 -18.765 2.955 1.00 95.50 179 GLU A N 1
ATOM 1316 C CA . GLU A 1 179 ? -17.788 -18.059 3.613 1.00 95.50 179 GLU A CA 1
ATOM 1317 C C . GLU A 1 179 ? -17.405 -16.751 2.901 1.00 95.50 179 GLU A C 1
ATOM 1319 O O . GLU A 1 179 ? -16.856 -15.836 3.518 1.00 95.50 179 GLU A O 1
ATOM 1324 N N . GLY A 1 180 ? -17.697 -16.640 1.604 1.00 97.06 180 GLY A N 1
ATOM 1325 C CA . GLY A 1 180 ? -17.407 -15.442 0.828 1.00 97.06 180 GLY A CA 1
ATOM 1326 C C . GLY A 1 180 ? -17.842 -15.523 -0.631 1.00 97.06 180 GLY A C 1
ATOM 13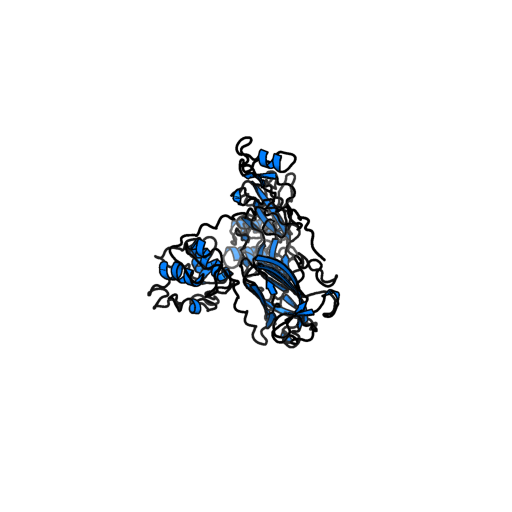27 O O . GLY A 1 180 ? -18.472 -16.487 -1.072 1.00 97.06 180 GLY A O 1
ATOM 1328 N N . VAL A 1 181 ? -17.468 -14.498 -1.390 1.00 97.31 181 VAL A N 1
ATOM 1329 C CA . VAL A 1 181 ? -17.644 -14.404 -2.847 1.00 97.31 181 VAL A CA 1
ATOM 1330 C C . VAL A 1 181 ? -16.340 -13.979 -3.512 1.00 97.31 181 VAL A C 1
ATOM 1332 O O . VAL A 1 181 ? -15.438 -13.469 -2.851 1.00 97.31 181 VAL A O 1
ATOM 1335 N N . GLN A 1 182 ? -16.231 -14.204 -4.820 1.00 96.38 182 GLN A N 1
ATOM 1336 C CA . GLN A 1 182 ? -15.074 -13.799 -5.611 1.00 96.38 182 GLN A CA 1
ATOM 1337 C C . GLN A 1 182 ? -15.521 -12.920 -6.779 1.00 96.38 182 GLN A C 1
ATOM 1339 O O . GLN A 1 182 ? -16.495 -13.246 -7.462 1.00 96.38 182 GLN A O 1
ATOM 1344 N N . LEU A 1 183 ? -14.793 -11.829 -6.999 1.00 94.81 183 LEU A N 1
ATOM 1345 C CA . LEU A 1 183 ? -14.785 -11.074 -8.246 1.00 94.81 183 LEU A CA 1
ATOM 1346 C C . LEU A 1 183 ? -13.570 -11.516 -9.061 1.00 94.81 183 LEU A C 1
ATOM 1348 O O . LEU A 1 183 ? -12.502 -11.776 -8.501 1.00 94.81 183 LEU A O 1
ATOM 1352 N N . HIS A 1 184 ? -13.728 -11.574 -10.371 1.00 93.31 184 HIS A N 1
ATOM 1353 C CA . HIS A 1 184 ? -12.633 -11.759 -11.306 1.00 93.31 184 HIS A CA 1
ATOM 1354 C C . HIS A 1 184 ? -12.638 -10.563 -12.248 1.00 93.31 184 HIS A C 1
ATOM 1356 O O . HIS A 1 184 ? -13.695 -10.028 -12.582 1.00 93.31 184 HIS A O 1
ATOM 1362 N N . MET A 1 185 ? -11.443 -10.078 -12.544 1.00 92.62 185 MET A N 1
ATOM 1363 C CA . MET A 1 185 ? -11.248 -9.001 -13.485 1.00 92.62 185 MET A CA 1
ATOM 1364 C C . MET A 1 185 ? -11.213 -9.584 -14.900 1.00 92.62 185 MET A C 1
ATOM 1366 O O . MET A 1 185 ? -10.454 -10.532 -15.137 1.00 92.62 185 MET A O 1
ATOM 1370 N N . PRO A 1 186 ? -11.918 -8.963 -15.856 1.00 88.88 186 PRO A N 1
ATOM 1371 C CA . PRO A 1 186 ? -11.817 -9.319 -17.257 1.00 88.88 186 PRO A CA 1
ATOM 1372 C C . PRO A 1 186 ? -10.374 -9.322 -17.738 1.00 88.88 186 PRO A C 1
ATOM 1374 O O . PRO A 1 186 ? -9.568 -8.449 -17.408 1.00 88.88 186 PRO A O 1
ATOM 1377 N N . ARG A 1 187 ? -10.057 -10.313 -18.566 1.00 88.62 187 ARG A N 1
ATOM 1378 C CA . ARG A 1 187 ? -8.726 -10.462 -19.138 1.00 88.62 187 ARG A CA 1
ATOM 1379 C C . ARG A 1 187 ? -8.356 -9.252 -19.985 1.00 88.62 187 ARG A C 1
ATOM 1381 O O . ARG A 1 187 ? -9.017 -8.972 -20.981 1.00 88.62 187 ARG A O 1
ATOM 1388 N N . LEU A 1 188 ? -7.196 -8.673 -19.694 1.00 88.75 188 LEU A N 1
ATOM 1389 C CA . LEU A 1 188 ? -6.542 -7.700 -20.561 1.00 88.75 188 LEU A CA 1
ATOM 1390 C C . LEU A 1 188 ? -5.336 -8.317 -21.272 1.00 88.75 188 LEU A C 1
ATOM 1392 O O . LEU A 1 188 ? -4.634 -9.173 -20.726 1.00 88.75 188 LEU A O 1
ATOM 1396 N N . VAL A 1 189 ? -5.074 -7.863 -22.499 1.00 89.19 189 VAL A N 1
ATOM 1397 C CA . VAL A 1 189 ? -3.865 -8.216 -23.253 1.00 89.19 189 VAL A CA 1
ATOM 1398 C C . VAL A 1 189 ? -3.009 -6.971 -23.433 1.00 89.19 189 VAL A C 1
ATOM 1400 O O . VAL A 1 189 ? -3.404 -6.022 -24.106 1.00 89.19 189 VAL A O 1
ATOM 1403 N N . LEU A 1 190 ? -1.813 -6.996 -22.856 1.00 89.00 190 LEU A N 1
ATOM 1404 C CA . LEU A 1 190 ? -0.823 -5.934 -22.966 1.00 89.00 190 LEU A CA 1
ATOM 1405 C C . LEU A 1 190 ? 0.127 -6.232 -24.122 1.00 89.00 190 LEU A C 1
ATOM 1407 O O . LEU A 1 190 ? 0.740 -7.303 -24.189 1.00 89.00 190 LEU A O 1
ATOM 1411 N N . ALA A 1 191 ? 0.282 -5.266 -25.024 1.00 89.94 191 ALA A N 1
ATOM 1412 C CA . ALA A 1 191 ? 1.269 -5.343 -26.094 1.00 89.94 191 ALA A CA 1
ATOM 1413 C C . ALA A 1 191 ? 2.706 -5.443 -25.529 1.00 89.94 191 ALA A C 1
ATOM 1415 O O . ALA A 1 191 ? 2.945 -5.031 -24.394 1.00 89.94 191 ALA A O 1
ATOM 1416 N N . PRO A 1 192 ? 3.673 -5.990 -26.288 1.00 90.06 192 PRO A N 1
ATOM 1417 C CA . PRO A 1 192 ? 5.086 -5.957 -25.909 1.00 90.06 192 PRO A CA 1
ATOM 1418 C C . PRO A 1 192 ? 5.596 -4.529 -25.701 1.00 90.06 192 PRO A C 1
ATOM 1420 O O . PRO A 1 192 ? 5.216 -3.635 -26.459 1.00 90.06 192 PRO A O 1
ATOM 1423 N N . MET A 1 193 ? 6.521 -4.340 -24.757 1.00 81.56 193 MET A N 1
ATOM 1424 C CA . MET A 1 193 ? 7.180 -3.053 -24.476 1.00 81.56 193 MET A CA 1
ATOM 1425 C C . MET A 1 193 ? 6.190 -1.889 -24.313 1.00 81.56 193 MET A C 1
ATOM 1427 O O . MET A 1 193 ? 6.394 -0.803 -24.860 1.00 81.56 193 MET A O 1
ATOM 1431 N N . HIS A 1 194 ? 5.092 -2.140 -23.605 1.00 81.94 194 HIS A N 1
ATOM 1432 C CA . HIS A 1 194 ? 3.985 -1.203 -23.470 1.00 81.94 194 HIS A CA 1
ATOM 1433 C C . HIS A 1 194 ? 3.610 -0.996 -22.007 1.00 81.94 194 HIS A C 1
ATOM 1435 O O . HIS A 1 194 ? 3.710 -1.917 -21.203 1.00 81.94 194 HIS A O 1
ATOM 1441 N N . GLU A 1 195 ? 3.146 0.201 -21.687 1.00 83.62 195 GLU A N 1
ATOM 1442 C CA . GLU A 1 195 ? 2.626 0.583 -20.381 1.00 83.62 195 GLU A CA 1
ATOM 1443 C C . GLU A 1 195 ? 1.323 1.340 -20.603 1.00 83.62 195 GLU A C 1
ATOM 1445 O O . GLU A 1 195 ? 1.239 2.181 -21.503 1.00 83.62 195 GLU A O 1
ATOM 1450 N N . GLN A 1 196 ? 0.312 1.027 -19.800 1.00 83.56 196 GLN A N 1
ATOM 1451 C CA . GLN A 1 196 ? -0.958 1.737 -19.814 1.00 83.56 196 GLN A CA 1
ATOM 1452 C C . GLN A 1 196 ? -1.612 1.707 -18.436 1.00 83.56 196 GLN A C 1
ATOM 1454 O O . GLN A 1 196 ? -1.536 0.708 -17.721 1.00 83.56 196 GLN A O 1
ATOM 1459 N N . GLU A 1 197 ? -2.304 2.790 -18.099 1.00 87.06 197 GLU A N 1
ATOM 1460 C CA . GLU A 1 197 ? -3.287 2.805 -17.024 1.00 87.06 197 GLU A CA 1
ATOM 1461 C C . GLU A 1 197 ? -4.680 2.924 -17.633 1.00 87.06 197 GLU A C 1
ATOM 1463 O O . GLU A 1 197 ? -4.953 3.857 -18.392 1.00 87.06 197 GLU A O 1
ATOM 1468 N N . VAL A 1 198 ? -5.540 1.949 -17.347 1.00 91.12 198 VAL A N 1
ATOM 1469 C CA . VAL A 1 198 ? -6.860 1.826 -17.967 1.00 91.12 198 VAL A CA 1
ATOM 1470 C C . VAL A 1 198 ? -7.967 1.701 -16.936 1.00 91.12 198 VAL A C 1
ATOM 1472 O O . VAL A 1 198 ? -7.758 1.186 -15.836 1.00 91.12 198 VAL A O 1
ATOM 1475 N N . CYS A 1 199 ? -9.157 2.134 -17.346 1.00 93.56 199 CYS A N 1
ATOM 1476 C CA . CYS A 1 199 ? -10.402 1.969 -16.618 1.00 93.56 199 CYS A CA 1
ATOM 1477 C C . CYS A 1 199 ? -11.465 1.289 -17.472 1.00 93.56 199 CYS A C 1
ATOM 1479 O O . CYS A 1 199 ? -11.605 1.588 -18.658 1.00 93.56 199 CYS A O 1
ATOM 1481 N N . PHE A 1 200 ? -12.190 0.360 -16.861 1.00 94.94 200 PHE A N 1
ATOM 1482 C CA . PHE A 1 200 ? -13.297 -0.372 -17.469 1.00 94.94 200 PHE A CA 1
ATOM 1483 C C . PHE A 1 200 ? -14.246 -0.876 -16.387 1.00 94.94 200 PHE A C 1
ATOM 1485 O O . PHE A 1 200 ? -13.877 -0.959 -15.216 1.00 94.94 200 PHE A O 1
ATOM 1492 N N . ALA A 1 201 ? -15.473 -1.208 -16.772 1.00 95.75 201 ALA A N 1
ATOM 1493 C CA . ALA A 1 201 ? -16.531 -1.602 -15.858 1.00 95.75 201 ALA A CA 1
ATOM 1494 C C . ALA A 1 201 ? -17.026 -3.025 -16.132 1.00 95.75 201 ALA A C 1
ATOM 1496 O O . ALA A 1 201 ? -17.114 -3.461 -17.279 1.00 95.75 201 ALA A O 1
ATOM 1497 N N . THR A 1 202 ? -17.407 -3.725 -15.065 1.00 95.94 202 THR A N 1
ATOM 1498 C CA . THR A 1 202 ? -18.149 -4.994 -15.109 1.00 95.94 202 THR A CA 1
ATOM 1499 C C . THR A 1 202 ? -19.336 -4.948 -14.169 1.00 95.94 202 THR A C 1
ATOM 1501 O O . THR A 1 202 ? -19.310 -4.228 -13.172 1.00 95.94 202 THR A O 1
ATOM 1504 N N . TYR A 1 203 ? -20.333 -5.786 -14.419 1.00 96.56 203 TYR A N 1
ATOM 1505 C CA . TYR A 1 203 ? -21.434 -6.001 -13.491 1.00 96.56 203 TYR A CA 1
ATOM 1506 C C . TYR A 1 203 ? -21.221 -7.259 -12.645 1.00 96.56 203 TYR A C 1
ATOM 1508 O O . TYR A 1 203 ? -20.727 -8.278 -13.130 1.00 96.56 203 TYR A O 1
ATOM 1516 N N . PHE A 1 204 ? -21.636 -7.205 -11.382 1.00 95.75 204 PHE A N 1
ATOM 1517 C CA . PHE A 1 204 ? -21.676 -8.361 -10.493 1.00 95.75 204 PHE A CA 1
ATOM 1518 C C . PHE A 1 204 ? -23.046 -8.474 -9.810 1.00 95.75 204 PHE A C 1
ATOM 1520 O O . PHE A 1 204 ? -23.687 -7.468 -9.506 1.00 95.75 204 PHE A O 1
ATOM 1527 N N . ASP A 1 205 ? -23.470 -9.708 -9.515 1.00 96.69 205 ASP A N 1
ATOM 1528 C CA . ASP A 1 205 ? -24.621 -9.994 -8.651 1.00 96.69 205 ASP A CA 1
ATOM 1529 C C . ASP A 1 205 ? -24.310 -11.172 -7.714 1.00 96.69 205 ASP A C 1
ATOM 1531 O O . ASP A 1 205 ? -24.057 -12.308 -8.131 1.00 96.69 205 ASP A O 1
ATOM 1535 N N . PHE A 1 206 ? -24.308 -10.882 -6.418 1.00 96.81 206 PHE A N 1
ATOM 1536 C CA . PHE A 1 206 ? -24.084 -11.818 -5.323 1.00 96.81 206 PHE A CA 1
ATOM 1537 C C . PHE A 1 206 ? -25.340 -12.052 -4.481 1.00 96.81 206 PHE A C 1
ATOM 1539 O O . PHE A 1 206 ? -25.269 -12.750 -3.468 1.00 96.81 206 PHE A O 1
ATOM 1546 N N . THR A 1 207 ? -26.497 -11.531 -4.897 1.00 95.94 207 THR A N 1
ATOM 1547 C CA . THR A 1 207 ? -27.753 -11.582 -4.135 1.00 95.94 207 THR A CA 1
ATOM 1548 C C . THR A 1 207 ? -28.108 -13.001 -3.693 1.00 95.94 207 THR A C 1
ATOM 1550 O O . THR A 1 207 ? -28.525 -13.188 -2.553 1.00 95.94 207 THR A O 1
ATOM 1553 N N . ASP A 1 208 ? -27.886 -14.013 -4.532 1.00 94.69 208 ASP A N 1
ATOM 1554 C CA . ASP A 1 208 ? -28.192 -15.415 -4.204 1.00 94.69 208 ASP A CA 1
ATOM 1555 C C . ASP A 1 208 ? -27.039 -16.159 -3.506 1.00 94.69 208 ASP A C 1
ATOM 1557 O O . ASP A 1 208 ? -27.217 -17.276 -3.021 1.00 94.69 208 ASP A O 1
ATOM 1561 N N . LYS A 1 209 ? -25.847 -15.553 -3.446 1.00 95.25 209 LYS A N 1
ATOM 1562 C CA . LYS A 1 209 ? -24.634 -16.150 -2.861 1.00 95.25 209 LYS A CA 1
ATOM 1563 C C . LYS A 1 209 ? -24.382 -15.719 -1.420 1.00 95.25 209 LYS A C 1
ATOM 1565 O O . LYS A 1 209 ? -23.633 -16.397 -0.725 1.00 95.25 209 LYS A O 1
ATOM 1570 N N . VAL A 1 210 ? -24.982 -14.612 -0.980 1.00 97.25 210 VAL A N 1
ATOM 1571 C CA . VAL A 1 210 ? -24.775 -14.057 0.363 1.00 97.25 210 VAL A CA 1
ATOM 1572 C C . VAL A 1 210 ? -25.900 -14.488 1.315 1.00 97.25 210 VAL A C 1
ATOM 1574 O O . VAL A 1 210 ? -27.045 -14.057 1.133 1.00 97.25 210 VAL A O 1
ATOM 1577 N N . PRO A 1 211 ? -25.617 -15.292 2.355 1.00 96.12 211 PRO A N 1
ATOM 1578 C CA . PRO A 1 211 ? -26.602 -15.639 3.381 1.00 96.12 211 PRO A CA 1
ATOM 1579 C C . PRO A 1 211 ? -27.152 -14.417 4.136 1.00 96.12 211 PRO A C 1
ATOM 1581 O O . PRO A 1 211 ? -26.502 -13.376 4.220 1.00 96.12 211 PRO A O 1
ATOM 1584 N N . ALA A 1 212 ? -28.372 -14.524 4.668 1.00 95.12 212 ALA A N 1
ATOM 1585 C CA . ALA A 1 212 ? -29.099 -13.389 5.248 1.00 95.12 212 ALA A CA 1
ATOM 1586 C C . ALA A 1 212 ? -28.399 -12.784 6.478 1.00 95.12 212 ALA A C 1
ATOM 1588 O O . ALA A 1 212 ? -28.468 -11.577 6.686 1.00 95.12 212 ALA A O 1
ATOM 1589 N N . GLU A 1 213 ? -27.696 -13.601 7.258 1.00 95.38 213 GLU A N 1
ATOM 1590 C CA . GLU A 1 213 ? -26.941 -13.200 8.448 1.00 95.38 213 GLU A CA 1
ATOM 1591 C C . GLU A 1 213 ? -25.740 -12.283 8.156 1.00 95.38 213 GLU A C 1
ATOM 1593 O O . GLU A 1 213 ? -25.247 -11.604 9.057 1.00 95.38 213 GLU A O 1
ATOM 1598 N N . PHE A 1 214 ? -25.283 -12.235 6.903 1.00 97.25 214 PHE A N 1
ATOM 1599 C CA . PHE A 1 214 ? -24.187 -11.368 6.465 1.00 97.25 214 PHE A CA 1
ATOM 1600 C C . PHE A 1 214 ? -24.675 -10.079 5.800 1.00 97.25 214 PHE A C 1
ATOM 1602 O O . PHE A 1 214 ? -23.859 -9.227 5.447 1.00 97.25 214 PHE A O 1
ATOM 1609 N N . ARG A 1 215 ? -25.988 -9.933 5.596 1.00 96.31 215 ARG A N 1
ATOM 1610 C CA . ARG A 1 215 ? -26.573 -8.765 4.935 1.00 96.31 215 ARG A CA 1
ATOM 1611 C C . ARG A 1 215 ? -26.772 -7.623 5.916 1.00 96.31 215 ARG A C 1
ATOM 1613 O O . ARG A 1 215 ? -26.997 -7.819 7.112 1.00 96.31 215 ARG A O 1
ATOM 1620 N N . ASP A 1 216 ? -26.718 -6.414 5.384 1.00 94.69 216 ASP A N 1
ATOM 1621 C CA . ASP A 1 216 ? -27.115 -5.231 6.127 1.00 94.69 216 ASP A CA 1
ATOM 1622 C C . ASP A 1 216 ? -28.652 -5.208 6.339 1.00 94.69 216 ASP A C 1
ATOM 1624 O O . ASP A 1 216 ? -29.390 -5.929 5.656 1.00 94.69 216 ASP A O 1
ATOM 1628 N N . PRO A 1 217 ? -29.183 -4.379 7.257 1.00 93.56 217 PRO A N 1
ATOM 1629 C CA . PRO A 1 217 ? -30.618 -4.317 7.533 1.00 93.56 217 PRO A CA 1
ATOM 1630 C C . PRO A 1 217 ? -31.480 -3.899 6.335 1.00 93.56 217 PRO A C 1
ATOM 1632 O O . PRO A 1 217 ? -32.667 -4.224 6.307 1.00 93.56 217 PRO A O 1
ATOM 1635 N N . THR A 1 218 ? -30.919 -3.175 5.359 1.00 94.69 218 THR A N 1
ATOM 1636 C CA . THR A 1 218 ? -31.646 -2.794 4.137 1.00 94.69 218 THR A CA 1
ATOM 1637 C C . THR A 1 218 ? -31.725 -3.936 3.125 1.00 94.69 218 THR A C 1
ATOM 1639 O O . THR A 1 218 ? -32.581 -3.909 2.242 1.00 94.69 218 THR A O 1
ATOM 1642 N N . GLY A 1 219 ? -30.864 -4.951 3.257 1.00 93.19 219 GLY A N 1
ATOM 1643 C CA . GLY A 1 219 ? -30.756 -6.057 2.314 1.00 93.19 219 GLY A CA 1
ATOM 1644 C C . GLY A 1 219 ? -30.202 -5.633 0.955 1.00 93.19 219 GLY A C 1
ATOM 1645 O O . GLY A 1 219 ? -30.489 -6.305 -0.034 1.00 93.19 219 GLY A O 1
ATOM 1646 N N . THR A 1 220 ? -29.450 -4.529 0.896 1.00 94.56 220 THR A N 1
ATOM 1647 C CA . THR A 1 220 ? -28.814 -4.013 -0.332 1.00 94.56 220 THR A CA 1
ATOM 1648 C C . THR A 1 220 ? -27.302 -4.226 -0.339 1.00 94.56 220 THR A C 1
ATOM 1650 O O . THR A 1 220 ? -26.688 -4.260 -1.407 1.00 94.56 220 THR A O 1
ATOM 1653 N N . LYS A 1 221 ? -26.707 -4.437 0.838 1.00 96.19 221 LYS A N 1
ATOM 1654 C CA . LYS A 1 221 ? -25.280 -4.662 1.043 1.00 96.19 221 LYS A CA 1
ATOM 1655 C C . LYS A 1 221 ? -25.030 -5.895 1.907 1.00 96.19 221 LYS A C 1
ATOM 1657 O O . LYS A 1 221 ? -25.937 -6.470 2.514 1.00 96.19 221 LYS A O 1
ATOM 1662 N N . PHE A 1 222 ? -23.770 -6.292 1.978 1.00 96.56 222 PHE A N 1
ATOM 1663 C CA . PHE A 1 222 ? -23.283 -7.313 2.889 1.00 96.56 222 PHE A CA 1
ATOM 1664 C C . PHE A 1 222 ? -21.970 -6.908 3.540 1.00 96.56 222 PHE A C 1
ATOM 1666 O O . PHE A 1 222 ? -21.264 -6.029 3.052 1.00 96.56 222 PHE A O 1
ATOM 1673 N N . ARG A 1 223 ? -21.673 -7.536 4.675 1.00 96.38 223 ARG A N 1
ATOM 1674 C CA . ARG A 1 223 ? -20.571 -7.158 5.555 1.00 96.38 223 ARG A CA 1
ATOM 1675 C C . ARG A 1 223 ? -19.354 -8.045 5.330 1.00 96.38 223 ARG A C 1
ATOM 1677 O O . ARG A 1 223 ? -19.464 -9.272 5.287 1.00 96.38 223 ARG A O 1
ATOM 1684 N N . LEU A 1 224 ? -18.195 -7.415 5.208 1.00 95.38 224 LEU A N 1
ATOM 1685 C CA . LEU A 1 224 ? -16.913 -8.031 4.889 1.00 95.38 224 LEU A CA 1
ATOM 1686 C C . LEU A 1 224 ? -15.960 -7.945 6.073 1.00 95.38 224 LEU A C 1
ATOM 1688 O O . LEU A 1 224 ? -15.793 -6.873 6.649 1.00 95.38 224 LEU A O 1
ATOM 1692 N N . LYS A 1 225 ? -15.280 -9.052 6.377 1.00 95.06 225 LYS A N 1
ATOM 1693 C CA . LYS A 1 225 ? -14.191 -9.087 7.368 1.00 95.06 225 LYS A CA 1
ATOM 1694 C C . LYS A 1 225 ? -12.815 -8.939 6.722 1.00 95.06 225 LYS A C 1
ATOM 1696 O O . LYS A 1 225 ? -11.865 -8.480 7.351 1.00 95.06 225 LYS A O 1
ATOM 1701 N N . ARG A 1 226 ? -12.694 -9.393 5.476 1.00 93.31 226 ARG A N 1
ATOM 1702 C CA . ARG A 1 226 ? -11.412 -9.483 4.784 1.00 93.31 226 ARG A CA 1
ATOM 1703 C C . ARG A 1 226 ? -11.596 -9.411 3.279 1.00 93.31 226 ARG A C 1
ATOM 1705 O O . ARG A 1 226 ? -12.505 -10.048 2.740 1.00 93.31 226 ARG A O 1
ATOM 1712 N N . SER A 1 227 ? -10.685 -8.709 2.616 1.00 93.00 227 SER A N 1
ATOM 1713 C CA . SER A 1 227 ? -10.486 -8.798 1.171 1.00 93.00 227 SER A CA 1
ATOM 1714 C C . SER A 1 227 ? -9.102 -9.369 0.867 1.00 93.00 227 SER A C 1
ATOM 1716 O O . SER A 1 227 ? -8.145 -9.142 1.606 1.00 93.00 227 SER A O 1
ATOM 1718 N N . GLN A 1 228 ? -8.993 -10.157 -0.196 1.00 92.31 228 GLN A N 1
ATOM 1719 C CA . GLN A 1 228 ? -7.722 -10.698 -0.666 1.00 92.31 228 GLN A CA 1
ATOM 1720 C C . GLN A 1 228 ? -7.665 -10.551 -2.178 1.00 92.31 228 GLN A C 1
ATOM 1722 O O . GLN A 1 228 ? -8.561 -11.035 -2.867 1.00 92.31 228 GLN A O 1
ATOM 1727 N N . ILE A 1 229 ? -6.617 -9.903 -2.679 1.00 91.50 229 ILE A N 1
ATOM 1728 C CA . ILE A 1 229 ? -6.387 -9.712 -4.109 1.00 91.50 229 ILE A CA 1
ATOM 1729 C C . ILE A 1 229 ? -5.194 -10.546 -4.542 1.00 91.50 229 ILE A C 1
ATOM 1731 O O . ILE A 1 229 ? -4.194 -10.644 -3.831 1.00 91.50 229 ILE A O 1
ATOM 1735 N N . ARG A 1 230 ? -5.286 -11.102 -5.746 1.00 90.88 230 ARG A N 1
ATOM 1736 C CA . ARG A 1 230 ? -4.144 -11.605 -6.502 1.00 90.88 230 ARG A CA 1
ATOM 1737 C C . ARG A 1 230 ? -4.273 -11.181 -7.955 1.00 90.88 230 ARG A C 1
ATOM 1739 O O . ARG A 1 230 ? -5.355 -11.309 -8.514 1.00 90.88 230 ARG A O 1
ATOM 1746 N N . GLN A 1 231 ? -3.188 -10.735 -8.562 1.00 91.06 231 GLN A N 1
ATOM 1747 C CA . GLN A 1 231 ? -3.132 -10.320 -9.958 1.00 91.06 231 GLN A CA 1
ATOM 1748 C C . GLN A 1 231 ? -1.901 -10.881 -10.657 1.00 91.06 231 GLN A C 1
ATOM 1750 O O . GLN A 1 231 ? -0.920 -11.236 -10.007 1.00 91.06 231 GLN A O 1
ATOM 1755 N N . ASP A 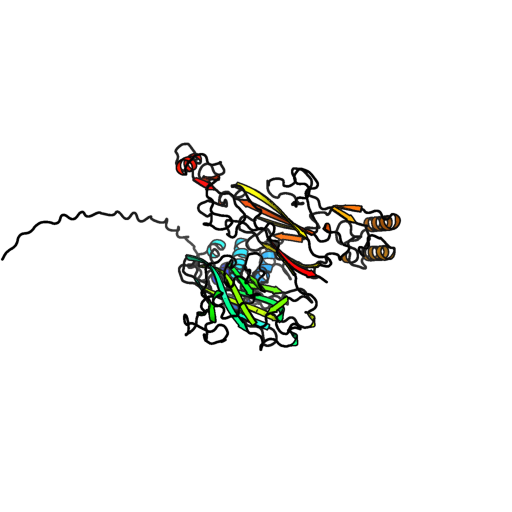1 232 ? -1.947 -10.966 -11.983 1.00 90.81 232 ASP A N 1
ATOM 1756 C CA . ASP A 1 232 ? -0.763 -11.302 -12.770 1.00 90.81 232 ASP A CA 1
ATOM 1757 C C . ASP A 1 232 ? 0.363 -10.259 -12.532 1.00 90.81 232 ASP A C 1
ATOM 1759 O O . ASP A 1 232 ? 0.071 -9.061 -12.459 1.00 90.81 232 ASP A O 1
ATOM 1763 N N . PRO A 1 233 ? 1.656 -10.657 -12.479 1.00 86.31 233 PRO A N 1
ATOM 1764 C CA . PRO A 1 233 ? 2.789 -9.769 -12.153 1.00 86.31 233 PRO A CA 1
ATOM 1765 C C . PRO A 1 233 ? 3.142 -8.714 -13.223 1.00 86.31 233 PRO A C 1
ATOM 1767 O O . PRO A 1 233 ? 4.276 -8.237 -13.282 1.00 86.31 233 PRO A O 1
ATOM 1770 N N . LEU A 1 234 ? 2.208 -8.408 -14.127 1.00 86.00 234 LEU A N 1
ATOM 1771 C CA . LEU A 1 234 ? 2.321 -7.345 -15.129 1.00 86.00 234 LEU A CA 1
ATOM 1772 C C . LEU A 1 234 ? 1.703 -6.025 -14.653 1.00 86.00 234 LEU A C 1
ATOM 1774 O O . LEU A 1 234 ? 1.985 -4.983 -15.241 1.00 86.00 234 LEU A O 1
ATOM 1778 N N . SER A 1 235 ? 0.840 -6.051 -13.634 1.00 82.12 235 SER A N 1
ATOM 1779 C CA . SER A 1 235 ? 0.282 -4.819 -13.074 1.00 82.12 235 SER A CA 1
ATOM 1780 C C . SER A 1 235 ? 1.205 -4.263 -12.002 1.00 82.12 235 SER A C 1
ATOM 1782 O O . SER A 1 235 ? 1.642 -4.994 -11.116 1.00 82.12 235 SER A O 1
ATOM 1784 N N . HIS A 1 236 ? 1.424 -2.954 -12.052 1.00 78.12 236 HIS A N 1
ATOM 1785 C CA . HIS A 1 236 ? 1.973 -2.189 -10.942 1.00 78.12 236 HIS A CA 1
ATOM 1786 C C . HIS A 1 236 ? 0.942 -2.082 -9.818 1.00 78.12 236 HIS A C 1
ATOM 1788 O O . HIS A 1 236 ? 1.226 -2.415 -8.676 1.00 78.12 236 HIS A O 1
ATOM 1794 N N . HIS A 1 237 ? -0.289 -1.688 -10.155 1.00 82.19 237 HIS A N 1
ATOM 1795 C CA . HIS A 1 237 ? -1.398 -1.708 -9.212 1.00 82.19 237 HIS A CA 1
ATOM 1796 C C . HIS A 1 237 ? -2.721 -2.094 -9.863 1.00 82.19 237 HIS A C 1
ATOM 1798 O O . HIS A 1 237 ? -2.895 -2.004 -11.082 1.00 82.19 237 HIS A O 1
ATOM 1804 N N . MET A 1 238 ? -3.651 -2.515 -9.012 1.00 87.38 238 MET A N 1
ATOM 1805 C CA . MET A 1 238 ? -5.047 -2.773 -9.344 1.00 87.38 238 MET A CA 1
ATOM 1806 C C . MET A 1 238 ? -5.931 -2.226 -8.242 1.00 87.38 238 MET A C 1
ATOM 1808 O O . MET A 1 238 ? -5.721 -2.551 -7.073 1.00 87.38 238 MET A O 1
ATOM 1812 N N . ILE A 1 239 ? -6.935 -1.438 -8.609 1.00 87.88 239 ILE A N 1
ATOM 1813 C CA . ILE A 1 239 ? -7.922 -0.898 -7.677 1.00 87.88 239 ILE A CA 1
ATOM 1814 C C . ILE A 1 239 ? -9.312 -1.199 -8.226 1.00 87.88 239 ILE A C 1
ATOM 1816 O O . ILE A 1 239 ? -9.574 -0.997 -9.412 1.00 87.88 239 ILE A O 1
ATOM 1820 N N . ALA A 1 240 ? -10.201 -1.694 -7.368 1.00 90.62 240 ALA A N 1
ATOM 1821 C CA . ALA A 1 240 ? -11.568 -2.021 -7.747 1.00 90.62 240 ALA A CA 1
ATOM 1822 C C . ALA A 1 240 ? -12.561 -1.123 -6.997 1.00 90.62 240 ALA A C 1
ATOM 1824 O O . ALA A 1 240 ? -12.624 -1.134 -5.764 1.00 90.62 240 ALA A O 1
ATOM 1825 N N . PHE A 1 241 ? -13.348 -0.346 -7.740 1.00 88.94 241 PHE A N 1
ATOM 1826 C CA . PHE A 1 241 ? -14.294 0.631 -7.206 1.00 88.94 241 PHE A CA 1
ATOM 1827 C C . PHE A 1 241 ? -15.732 0.140 -7.385 1.00 88.94 241 PHE A C 1
ATOM 1829 O O . PHE A 1 241 ? -16.202 0.074 -8.523 1.00 88.94 241 PHE A O 1
ATOM 1836 N N . PRO A 1 242 ? -16.473 -0.182 -6.311 1.00 90.44 242 PRO A N 1
ATOM 1837 C CA . PRO A 1 242 ? -17.914 -0.336 -6.440 1.00 90.44 242 PRO A CA 1
ATOM 1838 C C . PRO A 1 242 ? -18.519 1.019 -6.825 1.00 90.44 242 PRO A C 1
ATOM 1840 O O . PRO A 1 242 ? -18.260 2.034 -6.177 1.00 90.44 242 PRO A O 1
ATOM 1843 N N . TYR A 1 243 ? -19.323 1.048 -7.883 1.00 91.56 243 TYR A N 1
ATOM 1844 C CA . TYR A 1 243 ? -20.016 2.259 -8.298 1.00 91.56 243 TYR A CA 1
ATOM 1845 C C . TYR A 1 243 ? -21.114 2.612 -7.285 1.00 91.56 243 TYR A C 1
ATOM 1847 O O . TYR A 1 243 ? -22.015 1.814 -7.026 1.00 91.56 243 TYR A O 1
ATOM 1855 N N . GLY A 1 244 ? -21.018 3.807 -6.699 1.00 87.94 244 GLY A N 1
ATOM 1856 C CA . GLY A 1 244 ? -21.963 4.315 -5.697 1.00 87.94 244 GLY A CA 1
ATOM 1857 C C . GLY A 1 244 ? -23.007 5.299 -6.234 1.00 87.94 244 GLY A C 1
ATOM 1858 O O . GLY A 1 244 ? -23.763 5.854 -5.438 1.00 87.94 244 GLY A O 1
ATOM 1859 N N . GLY A 1 245 ? -23.015 5.563 -7.546 1.00 90.44 245 GLY A N 1
ATOM 1860 C CA . GLY A 1 245 ? -23.960 6.479 -8.184 1.00 90.44 245 GLY A CA 1
ATOM 1861 C C . GLY A 1 245 ? -25.316 5.833 -8.487 1.00 90.44 245 GLY A C 1
ATOM 1862 O O . GLY A 1 245 ? -25.694 4.816 -7.907 1.00 90.44 245 GLY A O 1
ATOM 1863 N N . THR A 1 246 ? -26.073 6.457 -9.386 1.00 93.31 246 THR A N 1
ATOM 1864 C CA . THR A 1 246 ? -27.478 6.118 -9.675 1.00 93.31 246 THR A CA 1
ATOM 1865 C C . THR A 1 246 ? -27.733 5.589 -11.084 1.00 93.31 246 THR A C 1
ATOM 1867 O O . THR A 1 246 ? -28.854 5.171 -11.367 1.00 93.31 246 THR A O 1
ATOM 1870 N N . ALA A 1 247 ? -26.733 5.611 -11.965 1.00 94.81 247 ALA A N 1
ATOM 1871 C CA . ALA A 1 247 ? -26.843 5.069 -13.311 1.00 94.81 247 ALA A CA 1
ATOM 1872 C C . ALA A 1 247 ? -27.068 3.553 -13.275 1.00 94.81 247 ALA A C 1
ATOM 1874 O O . ALA A 1 247 ? -26.416 2.820 -12.526 1.00 94.81 247 ALA A O 1
ATOM 1875 N N . GLU A 1 248 ? -27.981 3.086 -14.119 1.00 94.75 248 GLU A N 1
ATOM 1876 C CA . GLU A 1 248 ? -28.240 1.661 -14.283 1.00 94.75 248 GLU A CA 1
ATOM 1877 C C . GLU A 1 248 ? -27.084 0.982 -15.048 1.00 94.75 248 GLU A C 1
ATOM 1879 O O . GLU A 1 248 ? -26.308 1.658 -15.735 1.00 94.75 248 GLU A O 1
ATOM 1884 N N . PRO A 1 249 ? -26.934 -0.352 -14.953 1.00 93.88 249 PRO A N 1
ATOM 1885 C CA . PRO A 1 249 ? -25.878 -1.081 -15.660 1.00 93.88 249 PRO A CA 1
ATOM 1886 C C . PRO A 1 249 ? -25.887 -0.911 -17.187 1.00 93.88 249 PRO A C 1
ATOM 1888 O O . PRO A 1 249 ? -24.843 -1.064 -17.812 1.00 93.88 249 PRO A O 1
ATOM 1891 N N . ASP A 1 250 ? -27.044 -0.612 -17.785 1.00 92.06 250 ASP A N 1
ATOM 1892 C CA . ASP A 1 250 ? -27.229 -0.388 -19.224 1.00 92.06 250 ASP A CA 1
ATOM 1893 C C . ASP A 1 250 ? -27.186 1.101 -19.625 1.00 92.06 250 ASP A C 1
ATOM 1895 O O . ASP A 1 250 ? -27.476 1.442 -20.776 1.00 92.06 250 ASP A O 1
ATOM 1899 N N . ASP A 1 251 ? -26.819 2.000 -18.702 1.00 95.06 251 ASP A N 1
ATOM 1900 C CA . ASP A 1 251 ? -26.673 3.421 -19.011 1.00 95.06 251 ASP A CA 1
ATOM 1901 C C . ASP A 1 251 ? -25.569 3.631 -20.069 1.00 95.06 251 ASP A C 1
ATOM 1903 O O . ASP A 1 251 ? -24.436 3.170 -19.891 1.00 95.06 251 ASP A O 1
ATOM 1907 N N . PRO A 1 252 ? -25.848 4.359 -21.168 1.00 93.38 252 PRO A N 1
ATOM 1908 C CA . PRO A 1 252 ? -24.881 4.566 -22.244 1.00 93.38 252 PRO A CA 1
ATOM 1909 C C . PRO A 1 252 ? -23.613 5.315 -21.809 1.00 93.38 252 PRO A C 1
ATOM 1911 O O . PRO A 1 252 ? -22.631 5.310 -22.550 1.00 93.38 252 PRO A O 1
ATOM 1914 N N . ALA A 1 253 ? -23.601 5.967 -20.641 1.00 93.56 253 ALA A N 1
ATOM 1915 C CA . ALA A 1 253 ? -22.410 6.613 -20.102 1.00 93.56 253 ALA A CA 1
ATOM 1916 C C . ALA A 1 253 ? -21.304 5.622 -19.693 1.00 93.56 253 ALA A C 1
ATOM 1918 O O . ALA A 1 253 ? -20.151 6.033 -19.576 1.00 93.56 253 ALA A O 1
ATOM 1919 N N . TRP A 1 254 ? -21.621 4.334 -19.518 1.00 93.69 254 TRP A N 1
ATOM 1920 C CA . TRP A 1 254 ? -20.613 3.282 -19.341 1.00 93.69 254 TRP A CA 1
ATOM 1921 C C . TRP A 1 254 ? -19.880 2.932 -20.643 1.00 93.69 254 TRP A C 1
ATOM 1923 O O . TRP A 1 254 ? -18.728 2.506 -20.601 1.00 93.69 254 TRP A O 1
ATOM 1933 N N . GLY A 1 255 ? -20.517 3.155 -21.795 1.00 92.88 255 GLY A N 1
ATOM 1934 C CA . GLY A 1 255 ? -20.061 2.657 -23.091 1.00 92.88 255 GLY A CA 1
ATOM 1935 C C . GLY A 1 255 ? -20.616 1.269 -23.418 1.00 92.88 255 GLY A C 1
ATOM 1936 O O . GLY A 1 255 ? -21.460 0.728 -22.705 1.00 92.88 255 GLY A O 1
ATOM 1937 N N . ASP A 1 256 ? -20.159 0.705 -24.535 1.00 94.38 256 ASP A N 1
ATOM 1938 C CA . ASP A 1 256 ? -20.613 -0.607 -24.995 1.00 94.38 256 ASP A CA 1
ATOM 1939 C C . ASP A 1 256 ? -19.964 -1.726 -24.169 1.00 94.38 256 ASP A C 1
ATOM 1941 O O . ASP A 1 256 ? -18.753 -1.724 -23.940 1.00 94.38 256 ASP A O 1
ATOM 1945 N N . PHE A 1 257 ? -20.769 -2.707 -23.758 1.00 96.44 257 PHE A N 1
ATOM 1946 C CA . PHE A 1 257 ? -20.291 -3.928 -23.116 1.00 96.44 257 PHE A CA 1
ATOM 1947 C C . PHE A 1 257 ? -20.051 -5.024 -24.154 1.00 96.44 257 PHE A C 1
ATOM 1949 O O . PHE A 1 257 ? -20.924 -5.344 -24.967 1.00 96.44 257 PHE A O 1
ATOM 1956 N N . THR A 1 258 ? -18.874 -5.639 -24.092 1.00 95.56 258 THR A N 1
ATOM 1957 C CA . THR A 1 258 ? -18.484 -6.773 -24.929 1.00 95.56 258 THR A CA 1
ATOM 1958 C C . THR A 1 258 ? -17.909 -7.900 -24.086 1.00 95.56 258 THR A C 1
ATOM 1960 O O . THR A 1 258 ? -17.410 -7.697 -22.982 1.00 95.56 258 THR A O 1
ATOM 1963 N N . CYS A 1 259 ? -17.974 -9.118 -24.604 1.00 94.75 259 CYS A N 1
ATOM 1964 C CA . CYS A 1 259 ? -17.312 -10.259 -23.998 1.00 94.75 259 CYS A CA 1
ATOM 1965 C C . CYS A 1 259 ? -15.797 -10.164 -24.193 1.00 94.75 259 CYS A C 1
ATOM 1967 O O . CYS A 1 259 ? -15.333 -10.023 -25.322 1.00 94.75 259 CYS A O 1
ATOM 1969 N N . HIS A 1 260 ? -15.038 -10.319 -23.111 1.00 91.69 260 HIS A N 1
ATOM 1970 C CA . HIS A 1 260 ? -13.577 -10.364 -23.105 1.00 91.69 260 HIS A CA 1
ATOM 1971 C C . HIS A 1 260 ? -13.110 -11.769 -22.725 1.00 91.69 260 HIS A C 1
ATOM 1973 O O . HIS A 1 260 ? -13.343 -12.256 -21.615 1.00 91.69 260 HIS A O 1
ATOM 1979 N N . GLY A 1 261 ? -12.457 -12.443 -23.667 1.00 87.94 261 GLY A N 1
ATOM 1980 C CA . GLY A 1 261 ? -12.023 -13.830 -23.570 1.00 87.94 261 GLY A CA 1
ATOM 1981 C C . GLY A 1 261 ? -13.079 -14.868 -23.981 1.00 87.94 261 GLY A C 1
ATOM 1982 O O . GLY A 1 261 ? -14.238 -14.582 -24.275 1.00 87.94 261 GLY A O 1
ATOM 1983 N N . GLY A 1 262 ? -12.661 -16.137 -24.001 1.00 87.56 262 GLY A N 1
ATOM 1984 C CA . GLY A 1 262 ? -13.531 -17.260 -24.360 1.00 87.56 262 GLY A CA 1
ATOM 1985 C C . GLY A 1 262 ? -13.902 -17.320 -25.848 1.00 87.56 262 GLY A C 1
ATOM 1986 O O . GLY A 1 262 ? -13.241 -16.744 -26.706 1.00 87.56 262 GLY A O 1
ATOM 1987 N N . ALA A 1 263 ? -14.948 -18.085 -26.171 1.00 91.88 263 ALA A N 1
ATOM 1988 C CA . ALA A 1 263 ? -15.410 -18.279 -27.552 1.00 91.88 263 ALA A CA 1
ATOM 1989 C C . ALA A 1 263 ? -16.255 -17.109 -28.093 1.00 91.88 263 ALA A C 1
ATOM 1991 O O . ALA A 1 263 ? -16.520 -17.060 -29.293 1.00 91.88 263 ALA A O 1
ATOM 1992 N N . HIS A 1 264 ? -16.681 -16.205 -27.208 1.00 92.62 264 HIS A N 1
ATOM 1993 C CA . HIS A 1 264 ? -17.530 -15.052 -27.508 1.00 92.62 264 HIS A CA 1
ATOM 1994 C C . HIS A 1 264 ? -16.744 -13.731 -27.519 1.00 92.62 264 HIS A C 1
ATOM 1996 O O . HIS A 1 264 ? -17.344 -12.669 -27.570 1.00 92.62 264 HIS A O 1
ATOM 2002 N N . ASP A 1 265 ? -15.412 -13.784 -27.480 1.00 92.69 265 ASP A N 1
ATOM 2003 C CA . ASP A 1 265 ? -14.547 -12.602 -27.439 1.00 92.69 265 ASP A CA 1
ATOM 2004 C C . ASP A 1 265 ? -14.909 -11.557 -28.518 1.00 92.69 265 ASP A C 1
ATOM 2006 O O . ASP A 1 265 ? -15.063 -11.884 -29.700 1.00 92.69 265 ASP A O 1
ATOM 2010 N N . GLY A 1 266 ? -15.083 -10.304 -28.092 1.00 92.25 266 GLY A N 1
ATOM 2011 C CA . GLY A 1 266 ? -15.446 -9.156 -28.924 1.00 92.25 266 GLY A CA 1
ATOM 2012 C C . GLY A 1 266 ? -16.925 -9.049 -29.321 1.00 92.25 266 GLY A C 1
ATOM 2013 O O . GLY A 1 266 ? -17.289 -8.112 -30.033 1.00 92.25 266 GLY A O 1
ATOM 2014 N N . THR A 1 267 ? -17.803 -9.972 -28.910 1.00 95.88 267 THR A N 1
ATOM 2015 C CA . THR A 1 267 ? -19.250 -9.830 -29.158 1.00 95.88 267 THR A CA 1
ATOM 2016 C C . THR A 1 267 ? -19.910 -8.970 -28.089 1.00 95.88 267 THR A C 1
ATOM 2018 O O . THR A 1 267 ? -19.572 -9.109 -26.918 1.00 95.88 267 THR A O 1
ATOM 2021 N N . GLY A 1 268 ? -20.883 -8.134 -28.466 1.00 96.56 268 GLY A N 1
ATOM 2022 C CA . GLY A 1 268 ? -21.689 -7.381 -27.498 1.00 96.56 268 GLY A CA 1
ATOM 2023 C C . GLY A 1 268 ? -22.428 -8.302 -26.522 1.00 96.56 268 GLY A C 1
ATOM 2024 O O . GLY A 1 268 ? -22.859 -9.386 -26.919 1.00 96.56 268 GLY A O 1
ATOM 2025 N N . CYS A 1 269 ? -22.564 -7.871 -25.272 1.00 96.31 269 CYS A N 1
ATOM 2026 C CA . CYS A 1 269 ? -23.218 -8.624 -24.200 1.00 96.31 269 CYS A CA 1
ATOM 2027 C C . CYS A 1 269 ? -24.090 -7.712 -23.332 1.00 96.31 269 CYS A C 1
ATOM 2029 O O . CYS A 1 269 ? -23.843 -6.509 -23.242 1.00 96.31 269 CYS A O 1
ATOM 2031 N N . ASP A 1 270 ? -25.110 -8.285 -22.693 1.00 95.94 270 ASP A N 1
ATOM 2032 C CA . ASP A 1 270 ? -25.863 -7.594 -21.642 1.00 95.94 270 ASP A CA 1
ATOM 2033 C C . ASP A 1 270 ? -25.097 -7.741 -20.313 1.00 95.94 270 ASP A C 1
ATOM 2035 O O . ASP A 1 270 ? -24.894 -8.874 -19.860 1.00 95.94 270 ASP A O 1
ATOM 2039 N N . PRO A 1 271 ? -24.676 -6.641 -19.655 1.00 94.88 271 PRO A N 1
ATOM 2040 C CA . PRO A 1 271 ? -23.911 -6.719 -18.410 1.00 94.88 271 PRO A CA 1
ATOM 2041 C C . PRO A 1 271 ? -24.640 -7.499 -17.309 1.00 94.88 271 PRO A C 1
ATOM 2043 O O . PRO A 1 271 ? -24.004 -8.148 -16.481 1.00 94.88 271 PRO A O 1
ATOM 2046 N N . THR A 1 272 ? -25.974 -7.495 -17.306 1.00 96.00 272 THR A N 1
ATOM 2047 C CA . THR A 1 272 ? -26.783 -8.183 -16.292 1.00 96.00 272 THR A CA 1
ATOM 2048 C C . THR A 1 272 ? -27.050 -9.657 -16.618 1.00 96.00 272 THR A C 1
ATOM 2050 O O . THR A 1 272 ? -27.435 -10.426 -15.731 1.00 96.00 272 THR A O 1
ATOM 2053 N N . ALA A 1 273 ? -26.787 -10.098 -17.854 1.00 95.19 273 ALA A N 1
ATOM 2054 C CA . ALA A 1 273 ? -26.918 -11.488 -18.285 1.00 95.19 273 ALA A CA 1
ATOM 2055 C C . ALA A 1 273 ? -25.677 -12.318 -17.902 1.00 95.19 273 ALA A C 1
ATOM 2057 O O . ALA A 1 273 ? -24.885 -12.755 -18.743 1.00 95.19 273 ALA A O 1
ATOM 2058 N N . LEU A 1 274 ? -25.506 -12.557 -16.597 1.00 90.81 274 LEU A N 1
ATOM 2059 C CA . LEU A 1 274 ? -24.341 -13.261 -16.055 1.00 90.81 274 LEU A CA 1
ATOM 2060 C C . LEU A 1 274 ? -24.098 -14.616 -16.749 1.00 90.81 274 LEU A C 1
ATOM 2062 O O . LEU A 1 274 ? -24.960 -15.497 -16.766 1.00 90.81 274 LEU A O 1
ATOM 2066 N N . GLY A 1 275 ? -22.884 -14.797 -17.276 1.00 89.50 275 GLY A N 1
ATOM 2067 C CA . GLY A 1 275 ? -22.440 -16.031 -17.933 1.00 89.50 275 GLY A CA 1
ATOM 2068 C C . GLY A 1 275 ? -22.688 -16.109 -19.445 1.00 89.50 275 GLY A C 1
ATOM 2069 O O . GLY A 1 275 ? -22.281 -17.100 -20.052 1.00 89.50 275 GLY A O 1
ATOM 2070 N N . GLU A 1 276 ? -23.288 -15.092 -20.078 1.00 93.69 276 GLU A N 1
ATOM 2071 C CA . GLU A 1 276 ? -23.502 -15.056 -21.539 1.00 93.69 276 GLU A CA 1
ATOM 2072 C C . GLU A 1 276 ? -22.190 -15.205 -22.338 1.00 93.69 276 GLU A C 1
ATOM 2074 O O . GLU A 1 276 ? -22.155 -15.874 -23.369 1.00 93.69 276 GLU A O 1
ATOM 2079 N N . CYS A 1 277 ? -21.080 -14.683 -21.809 1.00 93.81 277 CYS A N 1
ATOM 2080 C CA . CYS A 1 277 ? -19.748 -14.781 -22.416 1.00 93.81 277 CYS A CA 1
ATOM 2081 C C . CYS A 1 277 ? -19.057 -16.149 -22.230 1.00 93.81 277 CYS A C 1
ATOM 2083 O O . CYS A 1 277 ? -17.929 -16.361 -22.693 1.00 93.81 277 CYS A O 1
ATOM 2085 N N . GLY A 1 278 ? -19.709 -17.113 -21.571 1.00 92.00 278 GLY A N 1
ATOM 2086 C CA . GLY A 1 278 ? -19.166 -18.445 -21.316 1.00 92.00 278 GLY A CA 1
ATOM 2087 C C . GLY A 1 278 ? -17.940 -18.411 -20.400 1.00 92.00 278 GLY A C 1
ATOM 2088 O O . GLY A 1 278 ? -18.072 -18.231 -19.197 1.00 92.00 278 GLY A O 1
ATOM 2089 N N . ALA A 1 279 ? -16.753 -18.645 -20.969 1.00 88.12 279 ALA A N 1
ATOM 2090 C CA . ALA A 1 279 ? -15.481 -18.598 -20.237 1.00 88.12 279 ALA A CA 1
ATOM 2091 C C . ALA A 1 279 ? -14.831 -17.199 -20.213 1.00 88.12 279 ALA A C 1
ATOM 2093 O O . ALA A 1 279 ? -13.780 -17.046 -19.596 1.00 88.12 279 ALA A O 1
ATOM 2094 N N . GLY A 1 280 ? -15.399 -16.229 -20.939 1.00 89.81 280 GLY A N 1
ATOM 2095 C CA . GLY A 1 280 ? -15.024 -14.816 -20.866 1.00 89.81 280 GLY A CA 1
ATOM 2096 C C . GLY A 1 280 ? -15.955 -14.025 -19.951 1.00 89.81 280 GLY A C 1
ATOM 2097 O O . GLY A 1 280 ? -16.882 -14.584 -19.361 1.00 89.81 280 GLY A O 1
ATOM 2098 N N . GLU A 1 281 ? -15.744 -12.715 -19.883 1.00 92.69 281 GLU A N 1
ATOM 2099 C CA . GLU A 1 281 ? -16.512 -11.811 -19.020 1.00 92.69 281 GLU A CA 1
ATOM 2100 C C . GLU A 1 281 ? -17.088 -10.630 -19.788 1.00 92.69 281 GLU A C 1
ATOM 2102 O O . GLU A 1 281 ? -16.459 -10.122 -20.712 1.00 92.69 281 GLU A O 1
ATOM 2107 N N . CYS A 1 282 ? -18.289 -10.201 -19.406 1.00 95.38 282 CYS A N 1
ATOM 2108 C CA . CYS A 1 282 ? -18.939 -9.043 -20.004 1.00 95.38 282 CYS A CA 1
ATOM 2109 C C . CYS A 1 282 ? -18.413 -7.762 -19.348 1.00 95.38 282 CYS A C 1
ATOM 2111 O O . CYS A 1 282 ? -18.613 -7.559 -18.148 1.00 95.38 282 CYS A O 1
ATOM 2113 N N . ALA A 1 283 ? -17.736 -6.915 -20.122 1.00 95.88 283 ALA A N 1
ATOM 2114 C CA . ALA A 1 283 ? -17.131 -5.681 -19.631 1.00 95.88 283 ALA A CA 1
ATOM 2115 C C . ALA A 1 283 ? -17.124 -4.589 -20.702 1.00 95.88 283 ALA A C 1
ATOM 2117 O O . ALA A 1 283 ? -17.174 -4.882 -21.898 1.00 95.88 283 ALA A O 1
ATOM 2118 N N . THR A 1 284 ? -17.008 -3.333 -20.281 1.00 95.81 284 THR A N 1
ATOM 2119 C CA . THR A 1 284 ? -16.720 -2.237 -21.214 1.00 95.81 284 THR A CA 1
ATOM 2120 C C . THR A 1 284 ? -15.305 -2.367 -21.771 1.00 95.81 284 THR A C 1
ATOM 2122 O O . THR A 1 284 ? -14.433 -2.974 -21.143 1.00 95.81 284 THR A O 1
ATOM 2125 N N . ASP A 1 285 ? -15.040 -1.746 -22.918 1.00 91.00 285 ASP A N 1
ATOM 2126 C CA . ASP A 1 285 ? -13.669 -1.642 -23.414 1.00 91.00 285 ASP A CA 1
ATOM 2127 C C . ASP A 1 285 ? -12.778 -0.837 -22.441 1.00 91.00 285 ASP A C 1
ATOM 2129 O O . ASP A 1 285 ? -13.225 0.174 -21.886 1.00 91.00 285 ASP A O 1
ATOM 2133 N N . PRO A 1 286 ? -11.510 -1.242 -22.233 1.00 91.44 286 PRO A N 1
ATOM 2134 C CA . PRO A 1 286 ? -10.551 -0.479 -21.441 1.00 91.44 286 PRO A CA 1
ATOM 2135 C C . PRO A 1 286 ? -10.244 0.880 -22.065 1.00 91.44 286 PRO A C 1
ATOM 2137 O O . PRO A 1 286 ? -9.786 0.972 -23.206 1.00 91.44 286 PRO A O 1
ATOM 2140 N N . VAL A 1 287 ? -10.432 1.943 -21.286 1.00 91.56 287 VAL A N 1
ATOM 2141 C CA . VAL A 1 287 ? -10.126 3.318 -21.693 1.00 91.56 287 VAL A CA 1
ATOM 2142 C C . VAL A 1 287 ? -8.907 3.820 -20.921 1.00 91.56 287 VAL A C 1
ATOM 2144 O O . VAL A 1 287 ? -8.908 3.728 -19.693 1.00 91.56 287 VAL A O 1
ATOM 2147 N N . PRO A 1 288 ? -7.882 4.386 -21.589 1.00 89.31 288 PRO A N 1
ATOM 2148 C CA . PRO A 1 288 ? -6.761 5.014 -20.900 1.00 89.31 288 PRO A CA 1
ATOM 2149 C C . PRO A 1 288 ? -7.236 6.145 -19.983 1.00 89.31 288 PRO A C 1
ATOM 2151 O O . PRO A 1 288 ? -7.784 7.141 -20.459 1.00 89.31 288 PRO A O 1
ATOM 2154 N N . SER A 1 289 ? -7.044 5.990 -18.674 1.00 85.88 289 SER A N 1
ATOM 2155 C CA . SER A 1 289 ? -7.491 6.963 -17.677 1.00 85.88 289 SER A CA 1
ATOM 2156 C C . SER A 1 289 ? -6.765 6.768 -16.353 1.00 85.88 289 SER A C 1
ATOM 2158 O O . SER A 1 289 ? -6.893 5.724 -15.720 1.00 85.88 289 SER A O 1
ATOM 2160 N N . ILE A 1 290 ? -6.094 7.820 -15.888 1.00 81.81 290 ILE A N 1
ATOM 2161 C CA . ILE A 1 290 ? -5.417 7.834 -14.586 1.00 81.81 290 ILE A CA 1
ATOM 2162 C C . ILE A 1 290 ? -6.462 7.951 -13.474 1.00 81.81 290 ILE A C 1
ATOM 2164 O O . ILE A 1 290 ? -7.306 8.853 -13.520 1.00 81.81 290 ILE A O 1
ATOM 2168 N N . GLY A 1 291 ? -6.445 7.029 -12.508 1.00 79.19 291 GLY A N 1
ATOM 2169 C CA . GLY A 1 291 ? -7.374 6.994 -11.371 1.00 79.19 291 GLY A CA 1
ATOM 2170 C C . GLY A 1 291 ? -8.860 7.007 -11.759 1.00 79.19 291 GLY A C 1
ATOM 2171 O O . GLY A 1 291 ? -9.691 7.490 -10.994 1.00 79.19 291 GLY A O 1
ATOM 2172 N N . CYS A 1 292 ? -9.193 6.565 -12.977 1.00 88.44 292 CYS A N 1
ATOM 2173 C CA . CYS A 1 292 ? -10.538 6.629 -13.569 1.00 88.44 292 CYS A CA 1
ATOM 2174 C C . CYS A 1 292 ? -11.195 8.017 -13.600 1.00 88.44 292 CYS A C 1
ATOM 2176 O O . CYS A 1 292 ? -12.419 8.119 -13.698 1.00 88.44 292 CYS A O 1
ATOM 2178 N N . ILE A 1 293 ? -10.406 9.096 -13.563 1.00 85.88 293 ILE A N 1
ATOM 2179 C CA . ILE A 1 293 ? -10.931 10.463 -13.601 1.00 85.88 293 ILE A CA 1
ATOM 2180 C C . ILE A 1 293 ? -11.702 10.695 -14.907 1.00 85.88 293 ILE A C 1
ATOM 2182 O O . ILE A 1 293 ? -11.130 10.736 -15.994 1.00 85.88 293 ILE A O 1
ATOM 2186 N N . GLY A 1 294 ? -13.015 10.904 -14.781 1.00 87.50 294 GLY A N 1
ATOM 2187 C CA . GLY A 1 294 ? -13.910 11.150 -15.914 1.00 87.50 294 GLY A CA 1
ATOM 2188 C C . GLY A 1 294 ? -14.359 9.896 -16.671 1.00 87.50 294 GLY A C 1
ATOM 2189 O O . GLY A 1 294 ? -14.994 10.036 -17.715 1.00 87.50 294 GLY A O 1
ATOM 2190 N N . PHE A 1 295 ? -14.054 8.696 -16.171 1.00 91.88 295 PHE A N 1
ATOM 2191 C CA . PHE A 1 295 ? -14.578 7.442 -16.712 1.00 91.88 295 PHE A CA 1
ATOM 2192 C C . PHE A 1 295 ? -15.995 7.154 -16.184 1.00 91.88 295 PHE A C 1
ATOM 2194 O O . PHE A 1 295 ? -16.256 7.284 -14.988 1.00 91.88 295 PHE A O 1
ATOM 2201 N N . GLY A 1 296 ? -16.886 6.701 -17.070 1.00 92.81 296 GLY A N 1
ATOM 2202 C CA . GLY A 1 296 ? -18.252 6.304 -16.729 1.00 92.81 296 GLY A CA 1
ATOM 2203 C C . GLY A 1 296 ? -19.234 7.476 -16.542 1.00 92.81 296 GLY A C 1
ATOM 2204 O O . GLY A 1 296 ? -18.996 8.591 -17.020 1.00 92.81 296 GLY A O 1
ATOM 2205 N N . PRO A 1 297 ? -20.366 7.230 -15.857 1.00 94.00 297 PRO A N 1
ATOM 2206 C CA . PRO A 1 297 ? -21.383 8.232 -15.564 1.00 94.00 297 PRO A CA 1
ATOM 2207 C C . PRO A 1 297 ? -20.843 9.466 -14.819 1.00 94.00 297 PRO A C 1
ATOM 2209 O O . PRO A 1 297 ? -19.974 9.336 -13.955 1.00 94.00 297 PRO A O 1
ATOM 2212 N N . PRO A 1 298 ? -21.394 10.675 -15.061 1.00 89.81 298 PRO A N 1
ATOM 2213 C CA . PRO A 1 298 ? -20.937 11.903 -14.399 1.00 89.81 298 PRO A CA 1
ATOM 2214 C C . PRO A 1 298 ? -21.030 11.893 -12.865 1.00 89.81 298 PRO A C 1
ATOM 2216 O O . PRO A 1 298 ? -20.345 12.673 -12.207 1.00 89.81 298 PRO A O 1
ATOM 2219 N N . ASP A 1 299 ? -21.890 11.048 -12.294 1.00 91.19 299 ASP A N 1
ATOM 2220 C CA . ASP A 1 299 ? -22.082 10.883 -10.851 1.00 91.19 299 ASP A CA 1
ATOM 2221 C C . ASP A 1 299 ? -21.198 9.782 -10.239 1.00 91.19 299 ASP A C 1
ATOM 2223 O O . ASP A 1 299 ? -21.275 9.548 -9.036 1.00 91.19 299 ASP A O 1
ATOM 2227 N N . ALA A 1 300 ? -20.333 9.131 -11.028 1.00 86.38 300 ALA A N 1
ATOM 2228 C CA . ALA A 1 300 ? -19.403 8.125 -10.521 1.00 86.38 300 ALA A CA 1
ATOM 2229 C C . ALA A 1 300 ? -18.371 8.710 -9.553 1.00 86.38 300 ALA A C 1
ATOM 2231 O O . ALA A 1 300 ? -17.961 8.039 -8.608 1.00 86.38 300 ALA A O 1
ATOM 2232 N N . GLY A 1 301 ? -17.966 9.966 -9.774 1.00 81.56 301 GLY A N 1
ATOM 2233 C CA . GLY A 1 301 ? -17.091 10.696 -8.857 1.00 81.56 301 GLY A CA 1
ATOM 2234 C C . GLY A 1 301 ? -15.725 10.041 -8.629 1.00 81.56 301 GLY A C 1
ATOM 2235 O O . GLY A 1 301 ? -15.110 10.304 -7.596 1.00 81.56 301 GLY A O 1
ATOM 2236 N N . PHE A 1 302 ? -15.261 9.192 -9.556 1.00 83.44 302 PHE A N 1
ATOM 2237 C CA . PHE A 1 302 ? -13.951 8.551 -9.468 1.00 83.44 302 PHE A CA 1
ATOM 2238 C C . PHE A 1 302 ? -12.825 9.591 -9.490 1.00 83.44 302 PHE A C 1
ATOM 2240 O O . PHE A 1 302 ? -12.851 10.561 -10.254 1.00 83.44 302 PHE A O 1
ATOM 2247 N N . GLY A 1 303 ? -11.815 9.364 -8.662 1.00 73.25 303 GLY A N 1
ATOM 2248 C CA . GLY A 1 303 ? -10.583 10.133 -8.640 1.00 73.25 303 GLY A CA 1
ATOM 2249 C C . GLY A 1 303 ? -9.691 9.703 -7.486 1.00 73.25 303 GLY A C 1
ATOM 2250 O O . GLY A 1 303 ? -9.941 8.692 -6.835 1.00 73.25 303 GLY A O 1
ATOM 2251 N N . PHE A 1 304 ? -8.667 10.504 -7.194 1.00 66.62 304 PHE A N 1
ATOM 2252 C CA . PHE A 1 304 ? -7.680 10.158 -6.168 1.00 66.62 304 PHE A CA 1
ATOM 2253 C C . PHE A 1 304 ? -8.278 9.983 -4.771 1.00 66.62 304 PHE A C 1
ATOM 2255 O O . PHE A 1 304 ? -7.699 9.258 -3.985 1.00 66.62 304 PHE A O 1
ATOM 2262 N N . ASN A 1 305 ? -9.434 10.587 -4.478 1.00 61.81 305 ASN A N 1
ATOM 2263 C CA . ASN A 1 305 ? -10.096 10.504 -3.169 1.00 61.81 305 ASN A CA 1
ATOM 2264 C C . ASN A 1 305 ? -11.070 9.326 -3.055 1.00 61.81 305 ASN A C 1
ATOM 2266 O O . ASN A 1 305 ? -11.702 9.151 -2.014 1.00 61.81 305 ASN A O 1
ATOM 2270 N N . THR A 1 306 ? -11.261 8.561 -4.129 1.00 65.31 306 THR A N 1
ATOM 2271 C CA . THR A 1 306 ? -12.176 7.427 -4.122 1.00 65.31 306 THR A CA 1
ATOM 2272 C C . THR A 1 306 ? -11.458 6.225 -3.531 1.00 65.31 306 THR A C 1
ATOM 2274 O O . THR A 1 306 ? -10.486 5.734 -4.096 1.00 65.31 306 THR A O 1
ATOM 2277 N N . PHE A 1 307 ? -11.950 5.727 -2.400 1.00 64.44 307 PHE A N 1
ATOM 2278 C CA . PHE A 1 307 ? -11.468 4.472 -1.841 1.00 64.44 307 PHE A CA 1
ATOM 2279 C C . PHE A 1 307 ? -12.151 3.307 -2.570 1.00 64.44 307 PHE A C 1
ATOM 2281 O O . PHE A 1 307 ? -13.382 3.230 -2.616 1.00 64.44 307 PHE A O 1
ATOM 2288 N N . GLY A 1 308 ? -11.364 2.422 -3.187 1.00 66.75 308 GLY A N 1
ATOM 2289 C CA . GLY A 1 308 ? -11.881 1.164 -3.729 1.00 66.75 308 GLY A CA 1
ATOM 2290 C C . GLY A 1 308 ? -12.358 0.234 -2.611 1.00 66.75 308 GLY A C 1
ATOM 2291 O O . GLY A 1 308 ? -12.009 0.423 -1.452 1.00 66.75 308 GLY A O 1
ATOM 2292 N N . VAL A 1 309 ? -13.114 -0.820 -2.934 1.00 72.12 309 VAL A N 1
ATOM 2293 C CA . VAL A 1 309 ? -13.373 -1.885 -1.938 1.00 72.12 309 VAL A CA 1
ATOM 2294 C C . VAL A 1 309 ? -12.063 -2.540 -1.497 1.00 72.12 309 VAL A C 1
ATOM 2296 O O . VAL A 1 309 ? -11.935 -3.016 -0.372 1.00 72.12 309 VAL A O 1
ATOM 2299 N N . THR A 1 310 ? -11.095 -2.589 -2.412 1.00 80.06 310 THR A N 1
ATOM 2300 C CA . THR A 1 310 ? -9.765 -3.130 -2.189 1.00 80.06 310 THR A CA 1
ATOM 2301 C C . THR A 1 310 ? -8.837 -2.677 -3.321 1.00 80.06 310 THR A C 1
ATOM 2303 O O . THR A 1 310 ? -9.294 -2.316 -4.413 1.00 80.06 310 THR A O 1
ATOM 2306 N N . GLY A 1 311 ? -7.533 -2.699 -3.066 1.00 80.31 311 GLY A N 1
ATOM 2307 C CA . GLY A 1 311 ? -6.501 -2.470 -4.069 1.00 80.31 311 GLY A CA 1
ATOM 2308 C C . GLY A 1 311 ? -5.179 -3.118 -3.672 1.00 80.31 311 GLY A C 1
ATOM 2309 O O . GLY A 1 311 ? -4.988 -3.514 -2.519 1.00 80.31 311 GLY A O 1
ATOM 2310 N N . THR A 1 312 ? -4.275 -3.256 -4.634 1.00 79.25 312 THR A N 1
ATOM 2311 C CA . THR A 1 312 ? -2.917 -3.760 -4.411 1.00 79.25 312 THR A CA 1
ATOM 2312 C C . THR A 1 312 ? -1.926 -3.019 -5.294 1.00 79.25 312 THR A C 1
ATOM 2314 O O . THR A 1 312 ? -2.248 -2.708 -6.438 1.00 79.25 312 THR A O 1
ATOM 2317 N N . GLN A 1 313 ? -0.736 -2.746 -4.761 1.00 72.81 313 GLN A N 1
ATOM 2318 C CA . GLN A 1 313 ? 0.440 -2.268 -5.504 1.00 72.81 313 GLN A CA 1
ATOM 2319 C C . GLN A 1 313 ? 1.487 -3.382 -5.689 1.00 72.81 313 GLN A C 1
ATOM 2321 O O . GLN A 1 313 ? 2.640 -3.143 -6.033 1.00 72.81 313 GLN A O 1
ATOM 2326 N N . GLN A 1 314 ? 1.086 -4.617 -5.398 1.00 76.44 314 GLN A N 1
ATOM 2327 C CA . GLN A 1 314 ? 1.904 -5.815 -5.482 1.00 76.44 314 GLN A CA 1
ATOM 2328 C C . GLN A 1 314 ? 1.117 -6.890 -6.232 1.00 76.44 314 GLN A C 1
ATOM 2330 O O . GLN A 1 314 ? -0.051 -6.728 -6.588 1.00 76.44 314 GLN A O 1
ATOM 2335 N N . THR A 1 315 ? 1.740 -8.033 -6.477 1.00 86.12 315 THR A N 1
ATOM 2336 C CA . THR A 1 315 ? 1.079 -9.151 -7.158 1.00 86.12 315 THR A CA 1
ATOM 2337 C C . THR A 1 315 ? -0.050 -9.759 -6.313 1.00 86.12 315 THR A C 1
ATOM 2339 O O . THR A 1 315 ? -1.005 -10.316 -6.854 1.00 86.12 315 THR A O 1
ATOM 2342 N N . ALA A 1 316 ? 0.019 -9.668 -4.984 1.00 87.69 316 ALA A N 1
ATOM 2343 C CA . ALA A 1 316 ? -1.064 -10.077 -4.100 1.00 87.69 316 ALA A CA 1
ATOM 2344 C C . ALA A 1 316 ? -1.042 -9.278 -2.797 1.00 87.69 316 ALA A C 1
ATOM 2346 O O . ALA A 1 316 ? 0.009 -8.831 -2.361 1.00 87.69 316 ALA A O 1
ATOM 2347 N N . VAL A 1 317 ? -2.200 -9.132 -2.158 1.00 84.31 317 VAL A N 1
ATOM 2348 C CA . VAL A 1 317 ? -2.308 -8.545 -0.815 1.00 84.31 317 VAL A CA 1
ATOM 2349 C C . VAL A 1 317 ? -3.539 -9.090 -0.107 1.00 84.31 317 VAL A C 1
ATOM 2351 O O . VAL A 1 317 ? -4.537 -9.445 -0.746 1.00 84.31 317 VAL A O 1
ATOM 2354 N N . GLN A 1 318 ? -3.491 -9.128 1.218 1.00 87.50 318 GLN A N 1
ATOM 2355 C CA . GLN A 1 318 ? -4.632 -9.448 2.058 1.00 87.50 318 GLN A CA 1
ATOM 2356 C C . GLN A 1 318 ? -4.881 -8.338 3.080 1.00 87.50 318 GLN A C 1
ATOM 2358 O O . GLN A 1 318 ? -4.046 -8.068 3.938 1.00 87.50 318 GLN A O 1
ATOM 2363 N N . HIS A 1 319 ? -6.090 -7.781 3.046 1.00 86.19 319 HIS A N 1
ATOM 2364 C CA . HIS A 1 319 ? -6.569 -6.780 3.995 1.00 86.19 319 HIS A CA 1
ATOM 2365 C C . HIS A 1 319 ? -7.544 -7.442 4.961 1.00 86.19 319 HIS A C 1
ATOM 2367 O O . HIS A 1 319 ? -8.635 -7.849 4.556 1.00 86.19 319 HIS A O 1
ATOM 2373 N N . THR A 1 320 ? -7.146 -7.595 6.224 1.00 88.88 320 THR A N 1
ATOM 2374 C CA . THR A 1 320 ? -7.981 -8.184 7.286 1.00 88.88 320 THR A CA 1
ATOM 2375 C C . THR A 1 320 ? -8.268 -7.123 8.334 1.00 88.88 320 THR A C 1
ATOM 2377 O O . THR A 1 320 ? -7.334 -6.552 8.886 1.00 88.88 320 THR A O 1
ATOM 2380 N N . PHE A 1 321 ? -9.544 -6.863 8.615 1.00 92.31 321 PHE A N 1
ATOM 2381 C CA . PHE A 1 321 ? -9.920 -5.885 9.635 1.00 92.31 321 PHE A CA 1
ATOM 2382 C C . PHE A 1 321 ? -9.708 -6.441 11.050 1.00 92.31 321 PHE A C 1
ATOM 2384 O O . PHE A 1 321 ? -9.789 -7.656 11.255 1.00 92.31 321 PHE A O 1
ATOM 2391 N N . ALA A 1 322 ? -9.481 -5.554 12.024 1.00 92.50 322 ALA A N 1
ATOM 2392 C CA . ALA A 1 322 ? -9.375 -5.909 13.442 1.00 92.50 322 ALA A CA 1
ATOM 2393 C C . ALA A 1 322 ? -10.643 -6.609 13.968 1.00 92.50 322 ALA A C 1
ATOM 2395 O O . ALA A 1 322 ? -11.709 -6.531 13.352 1.00 92.50 322 ALA A O 1
ATOM 2396 N N . ASP A 1 323 ? -10.534 -7.337 15.079 1.00 93.38 323 ASP A N 1
ATOM 2397 C CA . ASP A 1 323 ? -11.656 -8.052 15.708 1.00 93.38 323 ASP A CA 1
ATOM 2398 C C . ASP A 1 323 ? -12.857 -7.130 15.965 1.00 93.38 323 ASP A C 1
ATOM 2400 O O . ASP A 1 323 ? -12.707 -6.009 16.453 1.00 93.38 323 ASP A O 1
ATOM 2404 N N . GLY A 1 324 ? -14.055 -7.585 15.583 1.00 94.56 324 GLY A N 1
ATOM 2405 C CA . GLY A 1 324 ? -15.281 -6.787 15.680 1.00 94.56 324 GLY A CA 1
ATOM 2406 C C . GLY A 1 324 ? -15.434 -5.704 14.601 1.00 94.56 324 GLY A C 1
ATOM 2407 O O . GLY A 1 324 ? -16.429 -4.979 14.615 1.00 94.56 324 GLY A O 1
ATOM 2408 N N . VAL A 1 325 ? -14.482 -5.568 13.672 1.00 95.69 325 VAL A N 1
ATOM 2409 C CA . VAL A 1 325 ? -14.498 -4.541 12.619 1.00 95.69 325 VAL A CA 1
ATOM 2410 C C . VAL A 1 325 ? -14.852 -5.142 11.258 1.00 95.69 325 VAL A C 1
ATOM 2412 O O . VAL A 1 325 ? -14.346 -6.200 10.868 1.00 95.69 325 VAL A O 1
ATOM 2415 N N . TYR A 1 326 ? -15.697 -4.438 10.504 1.00 95.31 326 TYR A N 1
ATOM 2416 C CA . TYR A 1 326 ? -16.127 -4.828 9.162 1.00 95.31 326 TYR A CA 1
ATOM 2417 C C . TYR A 1 326 ? -16.231 -3.629 8.209 1.00 95.31 326 TYR A C 1
ATOM 2419 O O . TYR A 1 326 ? -16.253 -2.476 8.625 1.00 95.31 326 TYR A O 1
ATOM 2427 N N . THR A 1 327 ? -16.359 -3.904 6.911 1.00 93.44 327 THR A N 1
ATOM 2428 C CA . THR A 1 327 ? -16.836 -2.922 5.919 1.00 93.44 327 THR A CA 1
ATOM 2429 C C . THR A 1 327 ? -18.061 -3.446 5.178 1.00 93.44 327 THR A C 1
ATOM 2431 O O . THR A 1 327 ? -18.394 -4.628 5.282 1.00 93.44 327 THR A O 1
ATOM 2434 N N . GLU A 1 328 ? -18.746 -2.595 4.423 1.00 93.31 328 GLU A N 1
ATOM 2435 C CA . GLU A 1 328 ? -19.914 -2.983 3.632 1.00 93.31 328 GLU A CA 1
ATOM 2436 C C . GLU A 1 328 ? -19.611 -2.990 2.134 1.00 93.31 328 GLU A C 1
ATOM 2438 O O . GLU A 1 328 ? -18.921 -2.115 1.617 1.00 93.31 328 GLU A O 1
ATOM 2443 N N . PHE A 1 329 ? -20.204 -3.941 1.415 1.00 94.44 329 PHE A N 1
ATOM 2444 C CA . PHE A 1 329 ? -20.121 -4.036 -0.039 1.00 94.44 329 PHE A CA 1
ATOM 2445 C C . PHE A 1 329 ? -21.513 -4.265 -0.649 1.00 94.44 329 PHE A C 1
ATOM 2447 O O . PHE A 1 329 ? -22.314 -4.990 -0.051 1.00 94.44 329 PHE A O 1
ATOM 2454 N N . PRO A 1 330 ? -21.849 -3.658 -1.805 1.00 95.38 330 PRO A N 1
ATOM 2455 C CA . PRO A 1 330 ? -23.150 -3.865 -2.436 1.00 95.38 330 PRO A CA 1
ATOM 2456 C C . PRO A 1 330 ? -23.373 -5.335 -2.799 1.00 95.38 330 PRO A C 1
ATOM 2458 O O . PRO A 1 330 ? -22.441 -6.032 -3.180 1.00 95.38 330 PRO A O 1
ATOM 2461 N N . LEU A 1 331 ? -24.616 -5.817 -2.721 1.00 96.44 331 LEU A N 1
ATOM 2462 C CA . LEU A 1 331 ? -24.952 -7.180 -3.158 1.00 96.44 331 LEU A CA 1
ATOM 2463 C C . LEU A 1 331 ? -24.852 -7.350 -4.673 1.00 96.44 331 LEU A C 1
ATOM 2465 O O . LEU A 1 331 ? -24.577 -8.449 -5.142 1.00 96.44 331 LEU A O 1
ATOM 2469 N N . LYS A 1 332 ? -25.088 -6.281 -5.430 1.00 96.50 332 LYS A N 1
ATOM 2470 C CA . LYS A 1 332 ? -24.997 -6.248 -6.887 1.00 96.50 332 LYS A CA 1
ATOM 2471 C C . LYS A 1 332 ? -24.762 -4.825 -7.367 1.00 96.50 332 LYS A C 1
ATOM 2473 O O . LYS A 1 332 ? -25.123 -3.882 -6.662 1.00 96.50 332 LYS A O 1
ATOM 2478 N N . GLY A 1 333 ? -24.212 -4.673 -8.561 1.00 95.69 333 GLY A N 1
ATOM 2479 C CA . GLY A 1 333 ? -23.957 -3.368 -9.159 1.00 95.69 333 GLY A CA 1
ATOM 2480 C C . GLY A 1 333 ? -22.812 -3.400 -10.160 1.00 95.69 333 GLY A C 1
ATOM 2481 O O . GLY A 1 333 ? -22.341 -4.467 -10.553 1.00 95.69 333 GLY A O 1
ATOM 2482 N N . ILE A 1 334 ? -22.371 -2.212 -10.563 1.00 95.75 334 ILE A N 1
ATOM 2483 C CA . ILE A 1 334 ? -21.175 -2.038 -11.383 1.00 95.75 334 ILE A CA 1
ATOM 2484 C C . ILE A 1 334 ? -19.944 -1.949 -10.480 1.00 95.75 334 ILE A C 1
ATOM 2486 O O . ILE A 1 334 ? -19.963 -1.303 -9.431 1.00 95.75 334 ILE A O 1
ATOM 2490 N N . ILE A 1 335 ? -18.866 -2.594 -10.908 1.00 94.06 335 ILE A N 1
ATOM 2491 C CA . ILE A 1 335 ? -17.523 -2.397 -10.381 1.00 94.06 335 ILE A CA 1
ATOM 2492 C C . ILE A 1 335 ? -16.624 -1.875 -11.500 1.00 94.06 335 ILE A C 1
ATOM 2494 O O . ILE A 1 335 ? -16.611 -2.424 -12.602 1.00 94.06 335 ILE A O 1
ATOM 2498 N N . THR A 1 336 ? -15.893 -0.806 -11.208 1.00 93.94 336 THR A N 1
ATOM 2499 C CA . THR A 1 336 ? -14.886 -0.228 -12.097 1.00 93.94 336 THR A CA 1
ATOM 2500 C C . THR A 1 336 ? -13.511 -0.732 -11.691 1.00 93.94 336 THR A C 1
ATOM 2502 O O . THR A 1 336 ? -13.143 -0.672 -10.519 1.00 93.94 336 THR A O 1
ATOM 2505 N N . TRP A 1 337 ? -12.740 -1.191 -12.665 1.00 93.44 337 TRP A N 1
ATOM 2506 C CA . TRP A 1 337 ? -11.374 -1.668 -12.509 1.00 93.44 337 TRP A CA 1
ATOM 2507 C C . TRP A 1 337 ? -10.412 -0.592 -12.988 1.00 93.44 337 TRP A C 1
ATOM 2509 O O . TRP A 1 337 ? -10.514 -0.155 -14.130 1.00 93.44 337 TRP A O 1
ATOM 2519 N N . ASN A 1 338 ? -9.479 -0.184 -12.136 1.00 91.62 338 ASN A N 1
ATOM 2520 C CA . ASN A 1 338 ? -8.340 0.645 -12.502 1.00 91.62 338 ASN A CA 1
ATOM 2521 C C . ASN A 1 338 ? -7.073 -0.197 -12.442 1.00 91.62 338 ASN A C 1
ATOM 2523 O O . ASN A 1 338 ? -6.664 -0.637 -11.368 1.00 91.62 338 ASN A O 1
ATOM 2527 N N . SER A 1 339 ? -6.461 -0.410 -13.600 1.00 89.94 339 SER A N 1
ATOM 2528 C CA . SER A 1 339 ? -5.233 -1.184 -13.728 1.00 89.94 339 SER A CA 1
ATOM 2529 C C . SER A 1 339 ? -4.154 -0.321 -14.347 1.00 89.94 339 SER A C 1
ATOM 2531 O O . SER A 1 339 ? -4.309 0.121 -15.485 1.00 89.94 339 SER A O 1
ATOM 2533 N N . HIS A 1 340 ? -3.056 -0.123 -13.622 1.00 88.25 340 HIS A N 1
ATOM 2534 C CA . HIS A 1 340 ? -1.819 0.416 -14.176 1.00 88.25 340 HIS A CA 1
ATOM 2535 C C . HIS A 1 340 ? -0.855 -0.736 -14.388 1.00 88.25 340 HIS A C 1
ATOM 2537 O O . HIS A 1 340 ? -0.389 -1.345 -13.425 1.00 88.25 340 HIS A O 1
ATOM 2543 N N . ALA A 1 341 ? -0.590 -1.069 -15.647 1.00 86.81 341 ALA A N 1
ATOM 2544 C CA . ALA A 1 341 ? 0.163 -2.256 -16.002 1.00 86.81 341 ALA A CA 1
ATOM 2545 C C . ALA A 1 341 ? 1.205 -1.985 -17.081 1.00 86.81 341 ALA A C 1
ATOM 2547 O O . ALA A 1 341 ? 1.008 -1.179 -17.993 1.00 86.81 341 ALA A O 1
ATOM 2548 N N . PHE A 1 342 ? 2.312 -2.714 -16.990 1.00 84.38 342 PHE A N 1
ATOM 2549 C CA . PHE A 1 342 ? 3.415 -2.651 -17.929 1.00 84.38 342 PHE A CA 1
ATOM 2550 C C . PHE A 1 342 ? 3.820 -4.050 -18.385 1.00 84.38 342 PHE A C 1
ATOM 2552 O O . PHE A 1 342 ? 3.815 -5.032 -17.649 1.00 84.38 342 PHE A O 1
ATOM 2559 N N . ASN A 1 343 ? 4.231 -4.137 -19.639 1.00 87.06 343 ASN A N 1
ATOM 2560 C CA . ASN A 1 343 ? 4.815 -5.324 -20.221 1.00 87.06 343 ASN A CA 1
ATOM 2561 C C . ASN A 1 343 ? 6.195 -4.964 -20.760 1.00 87.06 343 ASN A C 1
ATOM 2563 O O . ASN A 1 343 ? 6.335 -4.469 -21.875 1.00 87.06 343 ASN A O 1
ATOM 2567 N N . LEU A 1 344 ? 7.224 -5.236 -19.960 1.00 84.69 344 LEU A N 1
ATOM 2568 C CA . LEU A 1 344 ? 8.626 -4.989 -20.317 1.00 84.69 344 LEU A CA 1
ATOM 2569 C C . LEU A 1 344 ? 9.232 -6.108 -21.181 1.00 84.69 344 LEU A C 1
ATOM 2571 O O . LEU A 1 344 ? 10.440 -6.127 -21.413 1.00 84.69 344 LEU A O 1
ATOM 2575 N N . THR A 1 345 ? 8.417 -7.072 -21.611 1.00 87.19 345 THR A N 1
ATOM 2576 C CA . THR A 1 345 ? 8.862 -8.217 -22.408 1.00 87.19 345 THR A CA 1
ATOM 2577 C C . THR A 1 345 ? 8.611 -7.989 -23.896 1.00 87.19 345 THR A C 1
ATOM 2579 O O . THR A 1 345 ? 7.897 -7.072 -24.307 1.00 87.19 345 THR A O 1
ATOM 2582 N N . ASP A 1 346 ? 9.193 -8.852 -24.723 1.00 89.25 346 ASP A N 1
ATOM 2583 C CA . ASP A 1 346 ? 9.071 -8.826 -26.181 1.00 89.25 346 ASP A CA 1
ATOM 2584 C C . ASP A 1 346 ? 7.842 -9.587 -26.713 1.00 89.25 346 ASP A C 1
ATOM 2586 O O . ASP A 1 346 ? 7.623 -9.647 -27.926 1.00 89.25 346 ASP A O 1
ATOM 2590 N N . THR A 1 347 ? 7.005 -10.133 -25.825 1.00 91.25 347 THR A N 1
ATOM 2591 C CA . THR A 1 347 ? 5.798 -10.890 -26.186 1.00 91.25 347 THR A CA 1
ATOM 2592 C C . THR A 1 347 ? 4.552 -10.326 -25.509 1.00 91.25 347 THR A C 1
ATOM 2594 O O . THR A 1 347 ? 4.667 -9.749 -24.431 1.00 91.25 347 THR A O 1
ATOM 2597 N N . PRO A 1 348 ? 3.353 -10.458 -26.112 1.00 91.50 348 PRO A N 1
ATOM 2598 C CA . PRO A 1 348 ? 2.121 -10.014 -25.471 1.00 91.50 348 PRO A CA 1
ATOM 2599 C C . PRO A 1 348 ? 1.908 -10.706 -24.124 1.00 91.50 348 PRO A C 1
ATOM 2601 O O . PRO A 1 348 ? 2.095 -11.918 -24.006 1.00 91.50 348 PRO A O 1
ATOM 2604 N N . GLY A 1 349 ? 1.507 -9.928 -23.125 1.00 90.12 349 GLY A N 1
ATOM 2605 C CA . GLY A 1 349 ? 1.233 -10.394 -21.775 1.00 90.12 349 GLY A CA 1
ATOM 2606 C C . GLY A 1 349 ? -0.261 -10.410 -21.493 1.00 90.12 349 GLY A C 1
ATOM 2607 O O . GLY A 1 349 ? -0.993 -9.536 -21.950 1.00 90.12 349 GLY A O 1
ATOM 2608 N N . LYS A 1 350 ? -0.712 -11.413 -20.749 1.00 90.12 350 LYS A N 1
ATOM 2609 C CA . LYS A 1 350 ? -2.078 -11.488 -20.232 1.00 90.12 350 LYS A CA 1
ATOM 2610 C C . LYS A 1 350 ? -2.086 -10.925 -18.815 1.00 90.12 350 LYS A C 1
ATOM 2612 O O . LYS A 1 350 ? -1.201 -11.281 -18.043 1.00 90.12 350 LYS A O 1
ATOM 2617 N N . LEU A 1 351 ? -3.078 -10.101 -18.504 1.00 90.00 351 LEU A N 1
ATOM 2618 C CA . LEU A 1 351 ? -3.320 -9.580 -17.169 1.00 90.00 351 LEU A CA 1
ATOM 2619 C C . LEU A 1 351 ? -4.729 -9.964 -16.701 1.00 90.00 351 LEU A C 1
ATOM 2621 O O . LEU A 1 351 ? -5.720 -9.582 -17.323 1.00 90.00 351 LEU A O 1
ATOM 2625 N N . GLU A 1 352 ? -4.795 -10.714 -15.608 1.00 91.25 352 GLU A N 1
ATOM 2626 C CA . GLU A 1 352 ? -6.011 -11.073 -14.875 1.00 91.25 352 GLU A CA 1
ATOM 2627 C C . GLU A 1 352 ? -5.829 -10.769 -13.377 1.00 91.25 352 GLU A C 1
ATOM 2629 O O . GLU A 1 352 ? -4.703 -10.672 -12.878 1.00 91.25 352 GLU A O 1
ATOM 2634 N N . ALA A 1 353 ? -6.942 -10.609 -12.658 1.00 92.75 353 ALA A N 1
ATOM 2635 C CA . ALA A 1 353 ? -6.947 -10.401 -11.215 1.00 92.75 353 ALA A CA 1
ATOM 2636 C C . ALA A 1 353 ? -8.169 -11.053 -10.561 1.00 92.75 353 ALA A C 1
ATOM 2638 O O . ALA A 1 353 ? -9.247 -11.113 -11.144 1.00 92.75 353 ALA A O 1
ATOM 2639 N N . TRP A 1 354 ? -8.008 -11.522 -9.329 1.00 94.31 354 TRP A N 1
ATOM 2640 C CA . TRP A 1 354 ? -9.043 -12.165 -8.526 1.00 94.31 354 TRP A CA 1
ATOM 2641 C C . TRP A 1 354 ? -9.130 -11.480 -7.172 1.00 94.31 354 TRP A C 1
ATOM 2643 O O . TRP A 1 354 ? -8.108 -11.268 -6.517 1.00 94.31 354 TRP A O 1
ATOM 2653 N N . ILE A 1 355 ? -10.351 -11.184 -6.734 1.00 95.44 355 ILE A N 1
ATOM 2654 C CA . ILE A 1 355 ? -10.631 -10.582 -5.433 1.00 95.44 355 ILE A CA 1
ATOM 2655 C C . ILE A 1 355 ? -11.563 -11.504 -4.658 1.00 95.44 355 ILE A C 1
ATOM 2657 O O . ILE A 1 355 ? -12.732 -11.647 -5.008 1.00 95.44 355 ILE A O 1
ATOM 2661 N N . ASN A 1 356 ? -11.068 -12.087 -3.573 1.00 96.31 356 ASN A N 1
ATOM 2662 C CA . ASN A 1 356 ? -11.894 -12.785 -2.598 1.00 96.31 356 ASN A CA 1
ATOM 2663 C C . ASN A 1 356 ? -12.416 -11.804 -1.555 1.00 96.31 356 ASN A C 1
ATOM 2665 O O . ASN A 1 356 ? -11.642 -11.098 -0.911 1.00 96.31 356 ASN A O 1
ATOM 2669 N N . LEU A 1 357 ? -13.723 -11.832 -1.332 1.00 96.44 357 LEU A N 1
ATOM 2670 C CA . LEU A 1 357 ? -14.422 -11.063 -0.314 1.00 96.44 357 LEU A CA 1
ATOM 2671 C C . LEU A 1 357 ? -14.974 -12.042 0.730 1.00 96.44 357 LEU A C 1
ATOM 2673 O O . LEU A 1 357 ? -15.913 -12.788 0.455 1.00 96.44 357 LEU A O 1
ATOM 2677 N N . THR A 1 358 ? -14.357 -12.078 1.913 1.00 97.31 358 THR A N 1
ATOM 2678 C CA . THR A 1 358 ? -14.761 -12.961 3.022 1.00 97.31 358 THR A CA 1
ATOM 2679 C C . THR A 1 358 ? -15.817 -12.267 3.879 1.00 97.31 358 THR A C 1
ATOM 2681 O O . THR A 1 358 ? -15.626 -11.115 4.282 1.00 97.31 358 THR A O 1
ATOM 2684 N N . PHE A 1 359 ? -16.910 -12.961 4.195 1.00 97.75 359 PHE A N 1
ATOM 2685 C CA . PHE A 1 359 ? -17.999 -12.392 4.987 1.00 97.75 359 PHE A CA 1
ATOM 2686 C C . PHE A 1 359 ? -17.611 -12.167 6.458 1.00 97.75 359 PHE A C 1
ATOM 2688 O O . PHE A 1 359 ? -16.841 -12.933 7.037 1.00 97.75 359 PHE A O 1
ATOM 2695 N N . ALA A 1 360 ? -18.176 -11.133 7.083 1.00 97.19 360 ALA A N 1
ATOM 2696 C CA . ALA A 1 360 ? -18.047 -10.878 8.518 1.00 97.19 360 ALA A CA 1
ATOM 2697 C C . ALA A 1 360 ? -19.147 -11.598 9.301 1.00 97.19 360 ALA A C 1
ATOM 2699 O O . ALA A 1 360 ? -20.318 -11.261 9.155 1.00 97.19 360 ALA A O 1
ATOM 2700 N N . SER A 1 361 ? -18.795 -12.572 10.147 1.00 95.25 361 SER A N 1
ATOM 2701 C CA . SER A 1 361 ? -19.773 -13.256 11.013 1.00 95.25 361 SER A CA 1
ATOM 2702 C C . SER A 1 361 ? -20.512 -12.269 11.927 1.00 95.25 361 SER A C 1
ATOM 2704 O O . SER A 1 361 ? -19.950 -11.221 12.218 1.00 95.25 361 SER A O 1
ATOM 2706 N N . PRO A 1 362 ? -21.716 -12.575 12.445 1.00 93.94 362 PRO A N 1
ATOM 2707 C CA . PRO A 1 362 ? -22.435 -11.660 13.339 1.00 93.94 362 PRO A CA 1
ATOM 2708 C C . PRO A 1 362 ? -21.632 -11.168 14.554 1.00 93.94 362 PRO A C 1
ATOM 2710 O O . PRO A 1 362 ? -21.892 -10.072 15.035 1.00 93.94 362 PRO A O 1
ATOM 2713 N N . ALA A 1 363 ? -20.654 -11.947 15.032 1.00 93.44 363 ALA A N 1
ATOM 2714 C CA . ALA A 1 363 ? -19.760 -11.544 16.120 1.00 93.44 363 ALA A CA 1
ATOM 2715 C C . ALA A 1 363 ? -18.702 -10.505 15.695 1.00 93.44 363 ALA A C 1
ATOM 2717 O O . ALA A 1 363 ? -18.163 -9.809 16.538 1.00 93.44 363 ALA A O 1
ATOM 2718 N N . GLU A 1 364 ? -18.420 -10.381 14.397 1.00 95.12 364 GLU A N 1
ATOM 2719 C CA . GLU A 1 364 ? -17.466 -9.418 13.828 1.00 95.12 364 GLU A CA 1
ATOM 2720 C C . GLU A 1 364 ? -18.134 -8.103 13.396 1.00 95.12 364 GLU A C 1
ATOM 2722 O O . GLU A 1 364 ? -17.476 -7.215 12.865 1.00 95.12 364 GLU A O 1
ATOM 2727 N N . GLN A 1 365 ? -19.456 -7.984 13.541 1.00 94.00 365 GLN A N 1
ATOM 2728 C CA . GLN A 1 365 ? -20.237 -6.869 13.000 1.00 94.00 365 GLN A CA 1
ATOM 2729 C C . GLN A 1 365 ? -20.469 -5.768 14.044 1.00 94.00 365 GLN A C 1
ATOM 2731 O O . GLN A 1 365 ? -21.597 -5.302 14.209 1.00 94.00 365 GLN A O 1
ATOM 2736 N N . GLU A 1 366 ? -19.424 -5.369 14.771 1.00 95.00 366 GLU A N 1
ATOM 2737 C CA . GLU A 1 366 ? -19.546 -4.387 15.855 1.00 95.00 366 GLU A CA 1
ATOM 2738 C C . GLU A 1 366 ? -19.314 -2.958 15.355 1.00 95.00 366 GLU A C 1
ATOM 2740 O O . GLU A 1 366 ? -20.159 -2.093 15.571 1.00 95.00 366 GLU A O 1
ATOM 2745 N N . ASN A 1 367 ? -18.210 -2.720 14.640 1.00 95.31 367 ASN A N 1
ATOM 2746 C CA . ASN A 1 367 ? -17.773 -1.389 14.213 1.00 95.31 367 ASN A CA 1
ATOM 2747 C C . ASN A 1 367 ? -17.468 -1.370 12.711 1.00 95.31 367 ASN A C 1
ATOM 2749 O O . ASN A 1 367 ? -16.911 -2.324 12.168 1.00 95.31 367 ASN A O 1
ATOM 2753 N N . ILE A 1 368 ? -17.822 -0.279 12.031 1.00 93.88 368 ILE A N 1
ATOM 2754 C CA . ILE A 1 368 ? -17.435 -0.081 10.633 1.00 93.88 368 ILE A CA 1
ATOM 2755 C C . ILE A 1 368 ? -16.007 0.474 10.568 1.00 93.88 368 ILE A C 1
ATOM 2757 O O . ILE A 1 368 ? -15.622 1.300 11.394 1.00 93.88 368 ILE A O 1
ATOM 2761 N N . VAL A 1 369 ? -15.216 -0.002 9.610 1.00 93.88 369 VAL A N 1
ATOM 2762 C CA . VAL A 1 369 ? -13.877 0.531 9.346 1.00 93.88 369 VAL A CA 1
ATOM 2763 C C . VAL A 1 369 ? -13.950 1.932 8.741 1.00 93.88 369 VAL A C 1
ATOM 2765 O O . VAL A 1 369 ? -14.761 2.204 7.856 1.00 93.88 369 VAL A O 1
ATOM 2768 N N . GLU A 1 370 ? -13.031 2.779 9.178 1.00 92.56 370 GLU A N 1
ATOM 2769 C CA . GLU A 1 370 ? -12.678 4.065 8.598 1.00 92.56 370 GLU A CA 1
ATOM 2770 C C . GLU A 1 370 ? -11.240 3.997 8.070 1.00 92.56 370 GLU A C 1
ATOM 2772 O O . GLU A 1 370 ? -10.381 3.316 8.637 1.00 92.56 370 GLU A O 1
ATOM 2777 N N . ASN A 1 371 ? -10.952 4.718 6.988 1.00 88.75 371 ASN A N 1
ATOM 2778 C CA . ASN A 1 371 ? -9.626 4.710 6.370 1.00 88.75 371 ASN A CA 1
ATOM 2779 C C . ASN A 1 371 ? -8.859 5.992 6.699 1.00 88.75 371 ASN A C 1
ATOM 2781 O O . ASN A 1 371 ? -9.412 7.094 6.689 1.00 88.75 371 ASN A O 1
ATOM 2785 N N . ILE A 1 372 ? -7.557 5.854 6.928 1.00 90.69 372 ILE A N 1
ATOM 2786 C CA . ILE A 1 372 ? -6.612 6.965 6.866 1.00 90.69 372 ILE A CA 1
ATOM 2787 C C . ILE A 1 372 ? -6.247 7.122 5.390 1.00 90.69 372 ILE A C 1
ATOM 2789 O O . ILE A 1 372 ? -5.662 6.222 4.792 1.00 90.69 372 ILE A O 1
ATOM 2793 N N . PHE A 1 373 ? -6.641 8.240 4.790 1.00 85.38 373 PHE A N 1
ATOM 2794 C CA . PHE A 1 373 ? -6.343 8.554 3.395 1.00 85.38 373 PHE A CA 1
ATOM 2795 C C . PHE A 1 373 ? -6.205 10.074 3.232 1.00 85.38 373 PHE A C 1
ATOM 2797 O O . PHE A 1 373 ? -7.146 10.768 2.840 1.00 85.38 373 PHE A O 1
ATOM 2804 N N . ASP A 1 374 ? -5.049 10.616 3.627 1.00 82.69 374 ASP A N 1
ATOM 2805 C CA . ASP A 1 374 ? -4.828 12.067 3.648 1.00 82.69 374 ASP A CA 1
ATOM 2806 C C . ASP A 1 374 ? -4.199 12.583 2.352 1.00 82.69 374 ASP A C 1
ATOM 2808 O O . ASP A 1 374 ? -2.991 12.498 2.136 1.00 82.69 374 ASP A O 1
ATOM 2812 N N . VAL A 1 375 ? -5.039 13.172 1.506 1.00 82.62 375 VAL A N 1
ATOM 2813 C CA . VAL A 1 375 ? -4.646 13.747 0.214 1.00 82.62 375 VAL A CA 1
ATOM 2814 C C . VAL A 1 375 ? -4.349 15.244 0.259 1.00 82.62 375 VAL A C 1
ATOM 2816 O O . VAL A 1 375 ? -3.964 15.813 -0.761 1.00 82.62 375 VAL A O 1
ATOM 2819 N N . ASN A 1 376 ? -4.542 15.919 1.398 1.00 82.19 376 ASN A N 1
ATOM 2820 C CA . ASN A 1 376 ? -4.501 17.388 1.446 1.00 82.19 376 ASN A CA 1
ATOM 2821 C C . ASN A 1 376 ? -3.139 17.953 1.012 1.00 82.19 376 ASN A C 1
ATOM 2823 O O . ASN A 1 376 ? -3.069 19.044 0.449 1.00 82.19 376 ASN A O 1
ATOM 2827 N N . HIS A 1 377 ? -2.073 17.180 1.238 1.00 88.88 377 HIS A N 1
ATOM 2828 C CA . HIS A 1 377 ? -0.693 17.519 0.894 1.00 88.88 377 HIS A CA 1
ATOM 2829 C C . HIS A 1 377 ? -0.039 16.491 -0.040 1.00 88.88 377 HIS A C 1
ATOM 2831 O O . HIS A 1 377 ? 1.187 16.451 -0.134 1.00 88.88 377 HIS A O 1
ATOM 2837 N N . ILE A 1 378 ? -0.838 15.692 -0.763 1.00 88.19 378 ILE A N 1
ATOM 2838 C CA . ILE A 1 378 ? -0.348 14.588 -1.609 1.00 88.19 378 ILE A CA 1
ATOM 2839 C C . ILE A 1 378 ? 0.751 15.017 -2.593 1.00 88.19 378 ILE A C 1
ATOM 2841 O O . ILE A 1 378 ? 1.671 14.248 -2.843 1.00 88.19 378 ILE A O 1
ATOM 2845 N N . PHE A 1 379 ? 0.686 16.252 -3.104 1.00 91.06 379 PHE A N 1
ATOM 2846 C CA . PHE A 1 379 ? 1.611 16.807 -4.100 1.00 91.06 379 PHE A CA 1
ATOM 2847 C C . PHE A 1 379 ? 2.414 18.016 -3.591 1.00 91.06 379 PHE A C 1
ATOM 2849 O O . PHE A 1 379 ? 2.792 18.885 -4.375 1.00 91.06 379 PHE A O 1
ATOM 2856 N N . ALA A 1 380 ? 2.635 18.123 -2.278 1.00 91.12 380 ALA A N 1
ATOM 2857 C CA . ALA A 1 380 ? 3.253 19.307 -1.674 1.00 91.12 380 ALA A CA 1
ATOM 2858 C C . ALA A 1 380 ? 4.765 19.461 -1.949 1.00 91.12 380 ALA A C 1
ATOM 2860 O O . ALA A 1 380 ? 5.298 20.553 -1.765 1.00 91.12 380 ALA A O 1
ATOM 2861 N N . MET A 1 381 ? 5.451 18.406 -2.395 1.00 90.00 381 MET A N 1
ATOM 2862 C CA . MET A 1 381 ? 6.894 18.416 -2.650 1.00 90.00 381 MET A CA 1
ATOM 2863 C C . MET A 1 381 ? 7.280 19.170 -3.932 1.00 90.00 381 MET A C 1
ATOM 2865 O O . MET A 1 381 ? 6.612 19.101 -4.970 1.00 90.00 381 MET A O 1
ATOM 2869 N N . SER A 1 382 ? 8.412 19.866 -3.874 1.00 92.00 382 SER A N 1
ATOM 2870 C CA . SER A 1 382 ? 9.028 20.591 -4.980 1.00 92.00 382 SER A CA 1
ATOM 2871 C C . SER A 1 382 ? 10.553 20.625 -4.806 1.00 92.00 382 SER A C 1
ATOM 2873 O O . SER A 1 382 ? 11.136 21.679 -4.539 1.00 92.00 382 SER A O 1
ATOM 2875 N N . VAL A 1 383 ? 11.204 19.485 -5.032 1.00 94.00 383 VAL A N 1
ATOM 2876 C CA . VAL A 1 383 ? 12.618 19.242 -4.717 1.00 94.00 383 VAL A CA 1
ATOM 2877 C C . VAL A 1 383 ? 13.532 19.704 -5.859 1.00 94.00 383 VAL A C 1
ATOM 2879 O O . VAL A 1 383 ? 13.536 19.082 -6.932 1.00 94.00 383 VAL A O 1
ATOM 2882 N N . PRO A 1 384 ? 14.356 20.756 -5.683 1.00 95.06 384 PRO A N 1
ATOM 2883 C CA . PRO A 1 384 ? 15.320 21.161 -6.703 1.00 95.06 384 PRO A CA 1
ATOM 2884 C C . PRO A 1 384 ? 16.308 20.042 -7.062 1.00 95.06 384 PRO A C 1
ATOM 2886 O O . PRO A 1 384 ? 16.634 19.185 -6.240 1.00 95.06 384 PRO A O 1
ATOM 2889 N N . ALA A 1 385 ? 16.829 20.066 -8.289 1.00 95.69 385 ALA A N 1
ATOM 2890 C CA . ALA A 1 385 ? 17.850 19.114 -8.716 1.00 95.69 385 ALA A CA 1
ATOM 2891 C C . ALA A 1 385 ? 19.073 19.131 -7.783 1.00 95.69 385 ALA A C 1
ATOM 2893 O O . ALA A 1 385 ? 19.585 20.200 -7.442 1.00 95.69 385 ALA A O 1
ATOM 2894 N N . PHE A 1 386 ? 19.562 17.941 -7.433 1.00 95.31 386 PHE A N 1
ATOM 2895 C CA . PHE A 1 386 ? 20.704 17.698 -6.548 1.00 95.31 386 PHE A CA 1
ATOM 2896 C C . PHE A 1 386 ? 20.520 18.229 -5.120 1.00 95.31 386 PHE A C 1
ATOM 2898 O O . PHE A 1 386 ? 21.486 18.624 -4.466 1.00 95.31 386 PHE A O 1
ATOM 2905 N N . THR A 1 387 ? 19.279 18.260 -4.636 1.00 93.88 387 THR A N 1
ATOM 2906 C CA . THR A 1 387 ? 18.936 18.670 -3.268 1.00 93.88 387 THR A CA 1
ATOM 2907 C C . THR A 1 387 ? 17.950 17.693 -2.633 1.00 93.88 387 THR A C 1
ATOM 2909 O O . THR A 1 387 ? 17.446 16.785 -3.301 1.00 93.88 387 THR A O 1
ATOM 2912 N N . THR A 1 388 ? 17.699 17.876 -1.338 1.00 93.62 388 THR A N 1
ATOM 2913 C CA . THR A 1 388 ? 16.663 17.163 -0.591 1.00 93.62 388 THR A CA 1
ATOM 2914 C C . THR A 1 388 ? 15.598 18.134 -0.092 1.00 93.62 388 THR A C 1
ATOM 2916 O O . THR A 1 388 ? 15.862 19.322 0.112 1.00 93.62 388 THR A O 1
ATOM 2919 N N . GLU A 1 389 ? 14.394 17.623 0.130 1.00 92.56 389 GLU A N 1
ATOM 2920 C CA . GLU A 1 389 ? 13.301 18.354 0.768 1.00 92.56 389 GLU A CA 1
ATOM 2921 C C . GLU A 1 389 ? 12.571 17.428 1.732 1.00 92.56 389 GLU A C 1
ATOM 2923 O O . GLU A 1 389 ? 12.385 16.244 1.454 1.00 92.56 389 GLU A O 1
ATOM 2928 N N . GLU A 1 390 ? 12.159 17.980 2.865 1.00 92.31 390 GLU A N 1
ATOM 2929 C CA . GLU A 1 390 ? 11.295 17.298 3.814 1.00 92.31 390 GLU A CA 1
ATOM 2930 C C . GLU A 1 390 ? 9.914 17.947 3.799 1.00 92.31 390 GLU A C 1
ATOM 2932 O O . GLU A 1 390 ? 9.791 19.170 3.857 1.00 92.31 390 GLU A O 1
ATOM 2937 N N . VAL A 1 391 ? 8.878 17.116 3.713 1.00 93.44 391 VAL A N 1
ATOM 2938 C CA . VAL A 1 391 ? 7.478 17.539 3.721 1.00 93.44 391 VAL A CA 1
ATOM 2939 C C . VAL A 1 391 ? 6.792 16.884 4.904 1.00 93.44 391 VAL A C 1
ATOM 2941 O O . VAL A 1 391 ? 6.891 15.672 5.075 1.00 93.44 391 VAL A O 1
ATOM 2944 N N . CYS A 1 392 ? 6.074 17.674 5.697 1.00 94.75 392 CYS A N 1
ATOM 2945 C CA . CYS A 1 392 ? 5.345 17.209 6.870 1.00 94.75 392 CYS A CA 1
ATOM 2946 C C . CYS A 1 392 ? 3.890 17.672 6.834 1.00 94.75 392 CYS A C 1
ATOM 2948 O O . CYS A 1 392 ? 3.590 18.765 6.354 1.00 94.75 392 CYS A O 1
ATOM 2950 N N . ASN A 1 393 ? 2.993 16.862 7.391 1.00 95.75 393 ASN A N 1
ATOM 2951 C CA . ASN A 1 393 ? 1.594 17.213 7.612 1.00 95.75 393 ASN A CA 1
ATOM 2952 C C . ASN A 1 393 ? 1.072 16.561 8.906 1.00 95.75 393 ASN A C 1
ATOM 2954 O O . ASN A 1 393 ? 1.747 15.731 9.520 1.00 95.75 393 ASN A O 1
ATOM 2958 N N . THR A 1 394 ? -0.121 16.959 9.339 1.00 95.00 394 THR A N 1
ATOM 2959 C CA . THR A 1 394 ? -0.830 16.353 10.465 1.00 95.00 394 THR A CA 1
ATOM 2960 C C . THR A 1 394 ? -2.144 15.720 10.026 1.00 95.00 394 THR A C 1
ATOM 2962 O O . THR A 1 394 ? -2.845 16.240 9.163 1.00 95.00 394 THR A O 1
ATOM 2965 N N . PHE A 1 395 ? -2.494 14.608 10.670 1.00 95.12 395 PHE A N 1
ATOM 2966 C CA . PHE A 1 395 ? -3.775 13.930 10.526 1.00 95.12 395 PHE A CA 1
ATOM 2967 C C . PHE A 1 395 ? -4.496 13.912 11.875 1.00 95.12 395 PHE A C 1
ATOM 2969 O O . PHE A 1 395 ? -3.973 13.383 12.857 1.00 95.12 395 PHE A O 1
ATOM 2976 N N . LEU A 1 396 ? -5.689 14.505 11.931 1.00 93.88 396 LEU A N 1
ATOM 2977 C CA . LEU A 1 396 ? -6.530 14.543 13.127 1.00 93.88 396 LEU A CA 1
ATOM 2978 C C . LEU A 1 396 ? -7.608 13.465 13.033 1.00 93.88 396 LEU A C 1
ATOM 2980 O O . LEU A 1 396 ? -8.486 13.533 12.175 1.00 93.88 396 LEU A O 1
ATOM 2984 N N . PHE A 1 397 ? -7.580 12.513 13.959 1.00 93.75 397 PHE A N 1
ATOM 2985 C CA . PHE A 1 397 ? -8.621 11.497 14.079 1.00 93.75 397 PHE A CA 1
ATOM 2986 C C . PHE A 1 397 ? -9.908 12.089 14.677 1.00 93.75 397 PHE A C 1
ATOM 2988 O O . PHE A 1 397 ? -9.846 13.138 15.322 1.00 93.75 397 PHE A O 1
ATOM 2995 N N . PRO A 1 398 ? -11.079 11.448 14.512 1.00 92.50 398 PRO A N 1
ATOM 2996 C CA . PRO A 1 398 ? -12.273 11.664 15.340 1.00 92.50 398 PRO A CA 1
ATOM 2997 C C . PRO A 1 398 ? -12.073 11.216 16.803 1.00 92.50 398 PRO A C 1
ATOM 2999 O O . PRO A 1 398 ? -11.089 10.538 17.111 1.00 92.50 398 PRO A O 1
ATOM 3002 N N . PRO A 1 399 ? -12.901 11.664 17.767 1.00 85.75 399 PRO A N 1
ATOM 3003 C CA . PRO A 1 399 ? -12.795 11.178 19.143 1.00 85.75 399 PRO A CA 1
ATOM 3004 C C . PRO A 1 399 ? -13.115 9.687 19.223 1.00 85.75 399 PRO A C 1
ATOM 3006 O O . PRO A 1 399 ? -13.877 9.213 18.390 1.00 85.75 399 PRO A O 1
ATOM 3009 N N . ASP A 1 400 ? -12.557 8.987 20.214 1.00 85.81 400 ASP A N 1
ATOM 3010 C CA . ASP A 1 400 ? -12.784 7.543 20.428 1.00 85.81 400 ASP A CA 1
ATOM 3011 C C . ASP A 1 400 ? -12.406 6.677 19.209 1.00 85.81 400 ASP A C 1
ATOM 3013 O O . ASP A 1 400 ? -13.126 5.771 18.794 1.00 85.81 400 ASP A O 1
ATOM 3017 N N . SER A 1 401 ? -11.275 7.021 18.581 1.00 92.56 401 SER A N 1
ATOM 3018 C CA . SER A 1 401 ? -10.741 6.294 17.426 1.00 92.56 401 SER A CA 1
ATOM 3019 C C . SER A 1 401 ? -9.791 5.184 17.861 1.00 92.56 401 SER A C 1
ATOM 3021 O O . SER A 1 401 ? -8.930 5.393 18.710 1.00 92.56 401 SER A O 1
ATOM 3023 N N . HIS A 1 402 ? -9.869 4.042 17.194 1.00 93.00 402 HIS A N 1
ATOM 3024 C CA . HIS A 1 402 ? -9.050 2.862 17.447 1.00 93.00 402 HIS A CA 1
ATOM 3025 C C . HIS A 1 402 ? -8.272 2.506 16.179 1.00 93.00 402 HIS A C 1
ATOM 3027 O O . HIS A 1 402 ? -8.826 1.935 15.237 1.00 93.00 402 HIS A O 1
ATOM 3033 N N . VAL A 1 403 ? -6.997 2.889 16.124 1.00 94.50 403 VAL A N 1
ATOM 3034 C CA . VAL A 1 403 ? -6.142 2.715 14.939 1.00 94.50 403 VAL A CA 1
ATOM 3035 C C . VAL A 1 403 ? -5.545 1.317 14.945 1.00 94.50 403 VAL A C 1
ATOM 3037 O O . VAL A 1 403 ? -4.857 0.952 15.892 1.00 94.50 403 VAL A O 1
ATOM 3040 N N . PHE A 1 404 ? -5.763 0.534 13.893 1.00 93.69 404 PHE A N 1
ATOM 3041 C CA . PHE A 1 404 ? -5.257 -0.842 13.829 1.00 93.69 404 PHE A CA 1
ATOM 3042 C C . PHE A 1 404 ? -4.273 -1.087 12.686 1.00 93.69 404 PHE A C 1
ATOM 3044 O O . PHE A 1 404 ? -3.591 -2.109 12.690 1.00 93.69 404 PHE A O 1
ATOM 3051 N N . GLU A 1 405 ? -4.138 -0.154 11.743 1.00 92.44 405 GLU A N 1
ATOM 3052 C CA . GLU A 1 405 ? -3.153 -0.258 10.667 1.00 92.44 405 GLU A CA 1
ATOM 3053 C C . GLU A 1 405 ? -2.647 1.121 10.235 1.00 92.44 405 GLU A C 1
ATOM 3055 O O . GLU A 1 405 ? -3.437 2.059 10.119 1.00 92.44 405 GLU A O 1
ATOM 3060 N N . ILE A 1 406 ? -1.340 1.237 9.980 1.00 92.31 406 ILE A N 1
ATOM 3061 C CA . ILE A 1 406 ? -0.697 2.395 9.345 1.00 92.31 406 ILE A CA 1
ATOM 3062 C C . ILE A 1 406 ? 0.303 1.904 8.294 1.00 92.31 406 ILE A C 1
ATOM 3064 O O . ILE A 1 406 ? 1.096 0.995 8.541 1.00 92.31 406 ILE A O 1
ATOM 3068 N N . THR A 1 407 ? 0.305 2.562 7.141 1.00 90.00 407 THR A N 1
ATOM 3069 C CA . THR A 1 407 ? 1.334 2.449 6.105 1.00 90.00 407 THR A CA 1
ATOM 3070 C C . THR A 1 407 ? 1.509 3.803 5.405 1.00 90.00 407 THR A C 1
ATOM 3072 O O . THR A 1 407 ? 0.903 4.808 5.786 1.00 90.00 407 THR A O 1
ATOM 3075 N N . SER A 1 408 ? 2.371 3.871 4.400 1.00 90.38 408 SER A N 1
ATOM 3076 C CA . SER A 1 408 ? 2.647 5.093 3.648 1.00 90.38 408 SER A CA 1
ATOM 3077 C C . SER A 1 408 ? 2.772 4.808 2.165 1.00 90.38 408 SER A C 1
ATOM 3079 O O . SER A 1 408 ? 3.085 3.689 1.780 1.00 90.38 408 SER A O 1
ATOM 3081 N N . HIS A 1 409 ? 2.650 5.841 1.340 1.00 87.50 409 HIS A N 1
ATOM 3082 C CA . HIS A 1 409 ? 2.979 5.747 -0.079 1.00 87.50 409 HIS A CA 1
ATOM 3083 C C . HIS A 1 409 ? 3.820 6.945 -0.529 1.00 87.50 409 HIS A C 1
ATOM 3085 O O . HIS A 1 409 ? 3.460 8.096 -0.265 1.00 87.50 409 HIS A O 1
ATOM 3091 N N . THR A 1 410 ? 4.936 6.642 -1.196 1.00 87.88 410 THR A N 1
ATOM 3092 C CA . THR A 1 410 ? 5.867 7.574 -1.856 1.00 87.88 410 THR A CA 1
ATOM 3093 C C . THR A 1 410 ? 6.399 6.918 -3.131 1.00 87.88 410 THR A C 1
ATOM 3095 O O . THR A 1 410 ? 6.224 5.717 -3.329 1.00 87.88 410 THR A O 1
ATOM 3098 N N . HIS A 1 411 ? 7.082 7.662 -3.997 1.00 87.75 411 HIS A N 1
ATOM 3099 C CA . HIS A 1 411 ? 7.757 7.107 -5.171 1.00 87.75 411 HIS A CA 1
ATOM 3100 C C . HIS A 1 411 ? 9.285 7.142 -4.996 1.00 87.75 411 HIS A C 1
ATOM 3102 O O . HIS A 1 411 ? 9.800 7.190 -3.877 1.00 87.75 411 HIS A O 1
ATOM 3108 N N . ARG A 1 412 ? 10.030 7.019 -6.102 1.00 84.75 412 ARG A N 1
ATOM 3109 C CA . ARG A 1 412 ? 11.448 6.625 -6.124 1.00 84.75 412 ARG A CA 1
ATOM 3110 C C . ARG A 1 412 ? 12.406 7.564 -5.386 1.00 84.75 412 ARG A C 1
ATOM 3112 O O . ARG A 1 412 ? 13.497 7.143 -4.989 1.00 84.75 412 ARG A O 1
ATOM 3119 N N . HIS A 1 413 ? 12.043 8.835 -5.276 1.00 91.44 413 HIS A N 1
ATOM 3120 C CA . HIS A 1 413 ? 12.797 9.872 -4.588 1.00 91.44 413 HIS A CA 1
ATOM 3121 C C . HIS A 1 413 ? 12.469 9.911 -3.096 1.00 91.44 413 HIS A C 1
ATOM 3123 O O . HIS A 1 413 ? 13.270 10.461 -2.344 1.00 91.44 413 HIS A O 1
ATOM 3129 N N . GLY A 1 414 ? 11.365 9.305 -2.645 1.00 91.94 414 GLY A N 1
ATOM 3130 C CA . GLY A 1 414 ? 11.086 9.075 -1.230 1.00 91.94 414 GLY A CA 1
ATOM 3131 C C . GLY A 1 414 ? 12.150 8.171 -0.601 1.00 91.94 414 GLY A C 1
ATOM 3132 O O . GLY A 1 414 ? 12.283 7.001 -0.957 1.00 91.94 414 GLY A O 1
ATOM 3133 N N . LYS A 1 415 ? 12.940 8.717 0.329 1.00 88.50 415 LYS A N 1
ATOM 3134 C CA . LYS A 1 415 ? 14.005 7.984 1.044 1.00 88.50 415 LYS A CA 1
ATOM 3135 C C . LYS A 1 415 ? 13.624 7.625 2.474 1.00 88.50 415 LYS A C 1
ATOM 3137 O O . LYS A 1 415 ? 14.273 6.783 3.089 1.00 88.50 415 LYS A O 1
ATOM 3142 N N . ARG A 1 416 ? 12.607 8.291 3.019 1.00 90.56 416 ARG A N 1
ATOM 3143 C CA . ARG A 1 416 ? 12.100 8.025 4.359 1.00 90.56 416 ARG A CA 1
ATOM 3144 C C . ARG A 1 416 ? 10.694 8.562 4.521 1.00 90.56 416 ARG A C 1
ATOM 3146 O O . ARG A 1 416 ? 10.442 9.696 4.143 1.00 90.56 416 ARG A O 1
ATOM 3153 N N . PHE A 1 417 ? 9.861 7.812 5.226 1.00 93.81 417 PHE A N 1
ATOM 3154 C CA . PHE A 1 417 ? 8.595 8.266 5.775 1.00 93.81 417 PHE A CA 1
ATOM 3155 C C . PHE A 1 417 ? 8.541 7.936 7.270 1.00 93.81 417 PHE A C 1
ATOM 3157 O O . PHE A 1 417 ? 8.821 6.804 7.661 1.00 93.81 417 PHE A O 1
ATOM 3164 N N . ARG A 1 418 ? 8.189 8.905 8.118 1.00 94.12 418 ARG A N 1
ATOM 3165 C CA . ARG A 1 418 ? 7.947 8.700 9.555 1.00 94.12 418 ARG A CA 1
ATOM 3166 C C . ARG A 1 418 ? 6.562 9.197 9.938 1.00 94.12 418 ARG A C 1
ATOM 3168 O O . ARG A 1 418 ? 6.104 10.202 9.401 1.00 94.12 418 ARG A O 1
ATOM 3175 N N . ALA A 1 419 ? 5.923 8.524 10.889 1.00 95.69 419 ALA A N 1
ATOM 3176 C CA . ALA A 1 419 ? 4.736 9.046 11.561 1.00 95.69 419 ALA A CA 1
ATOM 3177 C C . ALA A 1 419 ? 4.900 8.979 13.080 1.00 95.69 419 ALA A C 1
ATOM 3179 O O . ALA A 1 419 ? 5.502 8.047 13.617 1.00 95.69 419 ALA A O 1
ATOM 3180 N N . PHE A 1 420 ? 4.345 9.974 13.763 1.00 93.94 420 PHE A N 1
ATOM 3181 C CA . PHE A 1 420 ? 4.485 10.211 15.190 1.00 93.94 420 PHE A CA 1
ATOM 3182 C C . PHE A 1 420 ? 3.125 10.445 15.826 1.00 93.94 420 PHE A C 1
ATOM 3184 O O . PHE A 1 420 ? 2.267 11.116 15.251 1.00 93.94 420 PHE A O 1
ATOM 3191 N N . ARG A 1 421 ? 2.959 9.979 17.062 1.00 90.88 421 ARG A N 1
ATOM 3192 C CA . ARG A 1 421 ? 1.837 10.382 17.905 1.00 90.88 421 ARG A CA 1
ATOM 3193 C C . ARG A 1 421 ? 2.062 11.798 18.429 1.00 90.88 421 ARG A C 1
ATOM 3195 O O . ARG A 1 421 ? 3.052 12.065 19.106 1.00 90.88 421 ARG A O 1
ATOM 3202 N N . GLY A 1 422 ? 1.090 12.671 18.210 1.00 89.56 422 GLY A N 1
ATOM 3203 C CA . GLY A 1 422 ? 1.108 14.065 18.639 1.00 89.56 422 GLY A CA 1
ATOM 3204 C C . GLY A 1 422 ? 1.194 15.040 17.472 1.00 89.56 422 GLY A C 1
ATOM 3205 O O . GLY A 1 422 ? 1.620 14.694 16.376 1.00 89.56 422 GLY A O 1
ATOM 3206 N N . SER A 1 423 ? 0.795 16.281 17.743 1.00 93.12 423 SER A N 1
ATOM 3207 C CA . SER A 1 423 ? 0.919 17.411 16.822 1.00 93.12 423 SER A CA 1
ATOM 3208 C C . SER A 1 423 ? 2.295 18.063 16.981 1.00 93.12 423 SER A C 1
ATOM 3210 O O . SER A 1 423 ? 2.480 18.951 17.815 1.00 93.12 423 SER A O 1
ATOM 3212 N N . PHE A 1 424 ? 3.298 17.568 16.258 1.00 94.69 424 PHE A N 1
ATOM 3213 C CA . PHE A 1 424 ? 4.619 18.192 16.175 1.00 94.69 424 PHE A CA 1
ATOM 3214 C C . PHE A 1 424 ? 4.583 19.347 15.180 1.00 94.69 424 PHE A C 1
ATOM 3216 O O . PHE A 1 424 ? 4.376 19.147 13.981 1.00 94.69 424 PHE A O 1
ATOM 3223 N N . THR A 1 425 ? 4.773 20.560 15.698 1.00 95.25 425 THR A N 1
ATOM 3224 C CA . THR A 1 425 ? 4.757 21.791 14.906 1.00 95.25 425 THR A CA 1
ATOM 3225 C C . THR A 1 425 ? 5.882 22.740 15.313 1.00 95.25 425 THR A C 1
ATOM 3227 O O . THR A 1 425 ? 6.452 22.648 16.406 1.00 95.25 425 THR A O 1
ATOM 3230 N N . CYS A 1 426 ? 6.237 23.660 14.419 1.00 95.00 426 CYS A N 1
ATOM 3231 C CA . CYS A 1 426 ? 7.237 24.678 14.702 1.00 95.00 426 CYS A CA 1
ATOM 3232 C C . CYS A 1 426 ? 6.726 25.614 15.804 1.00 95.00 426 CYS A C 1
ATOM 3234 O O . CYS A 1 426 ? 5.725 26.311 15.635 1.00 95.00 426 CYS A O 1
ATOM 3236 N N . SER A 1 427 ? 7.441 25.676 16.925 1.00 92.62 427 SER A N 1
ATOM 3237 C CA . SER A 1 427 ? 7.046 26.464 18.106 1.00 92.62 427 SER A CA 1
ATOM 3238 C C . SER A 1 427 ? 7.147 27.988 17.920 1.00 92.62 427 SER A C 1
ATOM 3240 O O . SER A 1 427 ? 6.701 28.753 18.776 1.00 92.62 427 SER A O 1
ATOM 3242 N N . GLY A 1 428 ? 7.737 28.456 16.816 1.00 90.69 428 GLY A N 1
ATOM 3243 C CA . GLY A 1 428 ? 7.958 29.873 16.546 1.00 90.69 428 GLY A CA 1
ATOM 3244 C C . GLY A 1 428 ? 8.510 30.142 15.145 1.00 90.69 428 GLY A C 1
ATOM 3245 O O . GLY A 1 428 ? 8.503 29.274 14.277 1.00 90.69 428 GLY A O 1
ATOM 3246 N N . GLY A 1 429 ? 8.996 31.366 14.927 1.00 88.81 429 GLY A N 1
ATOM 3247 C CA . GLY A 1 429 ? 9.528 31.799 13.632 1.00 88.81 429 GLY A CA 1
ATOM 3248 C C . GLY A 1 429 ? 8.439 32.144 12.611 1.00 88.81 429 GLY A C 1
ATOM 3249 O O . GLY A 1 429 ? 7.268 32.302 12.954 1.00 88.81 429 GLY A O 1
ATOM 3250 N N . SER A 1 430 ? 8.831 32.301 11.344 1.00 91.94 430 SER A N 1
ATOM 3251 C CA . SER A 1 430 ? 7.900 32.628 10.251 1.00 91.94 430 SER A CA 1
ATOM 3252 C C . SER A 1 430 ? 6.926 31.495 9.924 1.00 91.94 430 SER A C 1
ATOM 3254 O O . SER A 1 430 ? 5.883 31.759 9.336 1.00 91.94 430 SER A O 1
ATOM 3256 N N . ASN A 1 431 ? 7.265 30.266 10.322 1.00 92.44 431 ASN A N 1
ATOM 3257 C CA . ASN A 1 431 ? 6.515 29.048 10.025 1.00 92.44 431 ASN A CA 1
ATOM 3258 C C . ASN A 1 431 ? 5.869 28.455 11.292 1.00 92.44 431 ASN A C 1
ATOM 3260 O O . ASN A 1 431 ? 5.610 27.258 11.351 1.00 92.44 431 ASN A O 1
ATOM 3264 N N . ALA A 1 432 ? 5.630 29.277 12.323 1.00 94.19 432 ALA A N 1
ATOM 3265 C CA . ALA A 1 432 ? 5.009 28.830 13.568 1.00 94.19 432 ALA A CA 1
ATOM 3266 C C . ALA A 1 432 ? 3.675 28.103 13.304 1.00 94.19 432 ALA A C 1
ATOM 3268 O O . ALA A 1 432 ? 2.820 28.619 12.584 1.00 94.19 432 ALA A O 1
ATOM 3269 N N . GLY A 1 433 ? 3.502 26.919 13.895 1.00 92.31 433 GLY A N 1
ATOM 3270 C CA . GLY A 1 433 ? 2.336 26.055 13.687 1.00 92.31 433 GLY A CA 1
ATOM 3271 C C . GLY A 1 433 ? 2.398 25.147 12.451 1.00 92.31 433 GLY A C 1
ATOM 3272 O O . GLY A 1 433 ? 1.529 24.293 12.308 1.00 92.31 433 GLY A O 1
ATOM 3273 N N . ALA A 1 434 ? 3.403 25.277 11.577 1.00 93.81 434 ALA A N 1
ATOM 3274 C CA . ALA A 1 434 ? 3.618 24.319 10.491 1.00 93.81 434 ALA A CA 1
ATOM 3275 C C . ALA A 1 434 ? 4.073 22.963 11.050 1.00 93.81 434 ALA A C 1
ATOM 3277 O O . ALA A 1 434 ? 4.874 22.926 11.987 1.00 93.81 434 ALA A O 1
ATOM 3278 N N . ALA A 1 435 ? 3.578 21.866 10.470 1.00 94.81 435 ALA A N 1
ATOM 3279 C CA . ALA A 1 435 ? 4.030 20.517 10.801 1.00 94.81 435 ALA A CA 1
ATOM 3280 C C . ALA A 1 435 ? 5.529 20.358 10.503 1.00 94.81 435 ALA A C 1
ATOM 3282 O O . ALA A 1 435 ? 6.037 20.928 9.536 1.00 94.81 435 ALA A O 1
ATOM 3283 N N . CYS A 1 436 ? 6.235 19.592 11.329 1.00 94.31 436 CYS A N 1
ATOM 3284 C CA . CYS A 1 436 ? 7.684 19.437 11.225 1.00 94.31 436 CYS A CA 1
ATOM 3285 C C . CYS A 1 436 ? 8.154 18.065 11.716 1.00 94.31 436 CYS A C 1
ATOM 3287 O O . CYS A 1 436 ? 7.473 17.412 12.506 1.00 94.31 436 CYS A O 1
ATOM 3289 N N . GLU A 1 437 ? 9.336 17.655 11.257 1.00 92.81 437 GLU A N 1
ATOM 3290 C CA . GLU A 1 437 ? 10.008 16.423 11.670 1.00 92.81 437 GLU A CA 1
ATOM 3291 C C . GLU A 1 437 ? 10.773 16.664 12.983 1.00 92.81 437 GLU A C 1
ATOM 3293 O O . GLU A 1 437 ? 11.715 17.466 13.019 1.00 92.81 437 GLU A O 1
ATOM 3298 N N . PRO A 1 438 ? 10.399 15.992 14.083 1.00 91.75 438 PRO A N 1
ATOM 3299 C CA . PRO A 1 438 ? 10.976 16.280 15.389 1.00 91.75 438 PRO A CA 1
ATOM 3300 C C . PRO A 1 438 ? 12.299 15.558 15.680 1.00 91.75 438 PRO A C 1
ATOM 3302 O O . PRO A 1 438 ? 13.012 15.976 16.592 1.00 91.75 438 PRO A O 1
ATOM 3305 N N . LEU A 1 439 ? 12.663 14.507 14.932 1.00 88.12 439 LEU A N 1
ATOM 3306 C CA . LEU A 1 439 ? 13.948 13.809 15.106 1.00 88.12 439 LEU A CA 1
ATOM 3307 C C . LEU A 1 439 ? 15.098 14.453 14.314 1.00 88.12 439 LEU A C 1
ATOM 3309 O O . LEU A 1 439 ? 16.236 13.984 14.378 1.00 88.12 439 LEU A O 1
ATOM 3313 N N . GLY A 1 440 ? 14.818 15.556 13.617 1.00 75.38 440 GLY A N 1
ATOM 3314 C CA . GLY A 1 440 ? 15.780 16.269 12.788 1.00 75.38 440 GLY A CA 1
ATOM 3315 C C . GLY A 1 440 ? 16.026 15.595 11.440 1.00 75.38 440 GLY A C 1
ATOM 3316 O O . GLY A 1 440 ? 15.421 14.581 11.089 1.00 75.38 440 GLY A O 1
ATOM 3317 N N . THR A 1 441 ? 16.928 16.190 10.663 1.00 66.75 441 THR A N 1
ATOM 3318 C CA . THR A 1 441 ? 17.150 15.795 9.274 1.00 66.75 441 THR A CA 1
ATOM 3319 C C . THR A 1 441 ? 18.295 14.783 9.168 1.00 66.75 441 THR A C 1
ATOM 3321 O O . THR A 1 441 ? 19.415 15.041 9.607 1.00 66.75 441 THR A O 1
ATOM 3324 N N . ASP A 1 442 ? 18.046 13.630 8.537 1.00 64.94 442 ASP A N 1
ATOM 3325 C CA . ASP A 1 442 ? 19.106 12.648 8.235 1.00 64.94 442 ASP A CA 1
ATOM 3326 C C . ASP A 1 442 ? 20.049 13.154 7.114 1.00 64.94 442 ASP A C 1
ATOM 3328 O O . ASP A 1 442 ? 21.147 12.634 6.917 1.00 64.94 442 ASP A O 1
ATOM 3332 N N . PHE A 1 443 ? 19.626 14.202 6.394 1.00 69.06 443 PHE A N 1
ATOM 3333 C CA . PHE A 1 443 ? 20.325 14.868 5.292 1.00 69.06 443 PHE A CA 1
ATOM 3334 C C . PHE A 1 443 ? 20.276 16.394 5.468 1.00 69.06 443 PHE A C 1
ATOM 3336 O O . PHE A 1 443 ? 19.554 16.907 6.320 1.00 69.06 443 PHE A O 1
ATOM 3343 N N . VAL A 1 444 ? 21.036 17.155 4.676 1.00 73.06 444 VAL A N 1
ATOM 3344 C CA . VAL A 1 444 ? 20.951 18.627 4.690 1.00 73.06 444 VAL A CA 1
ATOM 3345 C C . VAL A 1 444 ? 19.710 19.072 3.907 1.00 73.06 444 VAL A C 1
ATOM 3347 O O . VAL A 1 444 ? 19.813 19.446 2.742 1.00 73.06 444 VAL A O 1
ATOM 3350 N N . SER A 1 445 ? 18.546 19.033 4.554 1.00 75.06 445 SER A N 1
ATOM 3351 C CA . SER A 1 445 ? 17.296 19.590 4.023 1.00 75.06 445 SER A CA 1
ATOM 3352 C C . SER A 1 445 ? 17.080 21.032 4.503 1.00 75.06 445 SER A C 1
ATOM 3354 O O . SER A 1 445 ? 17.618 21.424 5.545 1.00 75.06 445 SER A O 1
ATOM 3356 N N . PRO A 1 446 ? 16.304 21.849 3.766 1.00 81.44 446 PRO A N 1
ATOM 3357 C CA . PRO A 1 446 ? 15.849 23.144 4.259 1.00 81.44 446 PRO A CA 1
ATOM 3358 C C . PRO A 1 446 ? 15.146 23.009 5.617 1.00 81.44 446 PRO A C 1
ATOM 3360 O O . PRO A 1 446 ? 14.262 22.174 5.781 1.00 81.44 446 PRO A O 1
ATOM 3363 N N . ASP A 1 447 ? 15.526 23.845 6.585 1.00 85.12 447 ASP A N 1
ATOM 3364 C CA . ASP A 1 447 ? 14.897 23.856 7.908 1.00 85.12 447 ASP A CA 1
ATOM 3365 C C . ASP A 1 447 ? 13.500 24.492 7.836 1.00 85.12 447 ASP A C 1
ATOM 3367 O O . ASP A 1 447 ? 13.360 25.717 7.736 1.00 85.12 447 ASP A O 1
ATOM 3371 N N . ILE A 1 448 ? 12.469 23.645 7.917 1.00 88.12 448 ILE A N 1
ATOM 3372 C CA . ILE A 1 448 ? 11.055 24.040 7.909 1.00 88.12 448 ILE A CA 1
ATOM 3373 C C . ILE A 1 448 ? 10.750 25.020 9.046 1.00 88.12 448 ILE A C 1
ATOM 3375 O O . ILE A 1 448 ? 9.965 25.946 8.856 1.00 88.12 448 ILE A O 1
ATOM 3379 N N . CYS A 1 449 ? 11.375 24.879 10.215 1.00 90.81 449 CYS A N 1
ATOM 3380 C CA . CYS A 1 449 ? 11.063 25.709 11.374 1.00 90.81 449 CYS A CA 1
ATOM 3381 C C . CYS A 1 449 ? 11.887 26.993 11.470 1.00 90.81 449 CYS A C 1
ATOM 3383 O O . CYS A 1 449 ? 11.696 27.760 12.415 1.00 90.81 449 CYS A O 1
ATOM 3385 N N . ALA A 1 450 ? 12.756 27.281 10.496 1.00 89.44 450 ALA A N 1
ATOM 3386 C CA . ALA A 1 450 ? 13.565 28.500 10.463 1.00 89.44 450 ALA A CA 1
ATOM 3387 C C . ALA A 1 450 ? 14.282 28.774 11.805 1.00 89.44 450 ALA A C 1
ATOM 3389 O O . ALA A 1 450 ? 14.195 29.867 12.374 1.00 89.44 450 ALA A O 1
ATOM 3390 N N . CYS A 1 451 ? 14.977 27.756 12.311 1.00 88.19 451 CYS A N 1
ATOM 3391 C CA . CYS A 1 451 ? 15.682 27.681 13.589 1.00 88.19 451 CYS A CA 1
ATOM 3392 C C . CYS A 1 451 ? 14.795 27.625 14.848 1.00 88.19 451 CYS A C 1
ATOM 3394 O O . CYS A 1 451 ? 15.332 27.639 15.961 1.00 88.19 451 CYS A O 1
ATOM 3396 N N . ALA A 1 452 ? 13.464 27.579 14.724 1.00 92.44 452 ALA A N 1
ATOM 3397 C CA . ALA A 1 452 ? 12.583 27.321 15.860 1.00 92.44 452 ALA A CA 1
ATOM 3398 C C . ALA A 1 452 ? 12.521 25.814 16.191 1.00 92.44 452 ALA A C 1
ATOM 3400 O O . ALA A 1 452 ? 12.587 24.984 15.288 1.00 92.44 452 ALA A O 1
ATOM 3401 N N . PRO A 1 453 ? 12.364 25.427 17.469 1.00 91.62 453 PRO A N 1
ATOM 3402 C CA . PRO A 1 453 ? 12.160 24.027 17.835 1.00 91.62 453 PRO A CA 1
ATOM 3403 C C . PRO A 1 453 ? 10.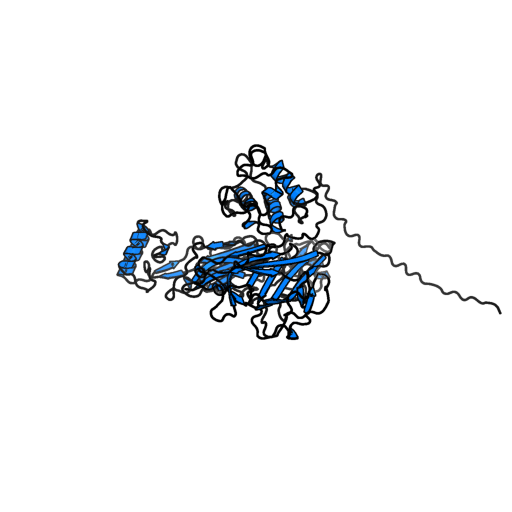883 23.438 17.223 1.00 91.62 453 PRO A C 1
ATOM 3405 O O . PRO A 1 453 ? 9.822 24.066 17.306 1.00 91.62 453 PRO A O 1
ATOM 3408 N N . CYS A 1 454 ? 10.982 22.216 16.696 1.00 93.31 454 CYS A N 1
ATOM 3409 C CA . CYS A 1 454 ? 9.844 21.362 16.364 1.00 93.31 454 CYS A CA 1
ATOM 3410 C C . CYS A 1 454 ? 9.376 20.627 17.624 1.00 93.31 454 CYS A C 1
ATOM 3412 O O . CYS A 1 454 ? 10.137 19.848 18.200 1.00 93.31 454 CYS A O 1
ATOM 3414 N N . GLN A 1 455 ? 8.167 20.911 18.107 1.00 92.56 455 GLN A N 1
ATOM 3415 C CA . GLN A 1 455 ? 7.684 20.379 19.383 1.00 92.56 455 GLN A CA 1
ATOM 3416 C C . GLN A 1 455 ? 6.212 19.996 19.306 1.00 92.56 455 GLN A C 1
ATOM 3418 O O . GLN A 1 455 ? 5.421 20.642 18.623 1.00 92.56 455 GLN A O 1
ATOM 3423 N N . SER A 1 456 ? 5.850 18.963 20.063 1.00 90.69 456 SER A N 1
ATOM 3424 C CA . SER A 1 456 ? 4.466 18.657 20.398 1.00 90.69 456 SER A CA 1
ATOM 3425 C C . SER A 1 456 ? 4.299 18.801 21.899 1.00 90.69 456 SER A C 1
ATOM 3427 O O . SER A 1 456 ? 4.970 18.110 22.672 1.00 90.69 456 SER A O 1
ATOM 3429 N N . THR A 1 457 ? 3.435 19.719 22.318 1.00 83.56 457 THR A N 1
ATOM 3430 C CA . THR A 1 457 ? 3.102 19.918 23.727 1.00 83.56 457 THR A CA 1
ATOM 3431 C C . THR A 1 457 ? 1.630 19.625 23.955 1.00 83.56 457 THR A C 1
ATOM 3433 O O . THR A 1 457 ? 0.797 19.877 23.095 1.00 83.56 457 THR A O 1
ATOM 3436 N N . ARG A 1 458 ? 1.302 19.076 25.125 1.00 75.19 458 ARG A N 1
ATOM 3437 C CA . ARG A 1 458 ? -0.084 18.943 25.584 1.00 75.19 458 ARG A CA 1
ATOM 3438 C C . ARG A 1 458 ? -0.210 19.497 26.991 1.00 75.19 458 ARG A C 1
ATOM 3440 O O . ARG A 1 458 ? 0.688 19.312 27.811 1.00 75.19 458 ARG A O 1
ATOM 3447 N N . THR A 1 459 ? -1.318 20.171 27.264 1.00 74.50 459 THR A N 1
ATOM 3448 C CA . THR A 1 459 ? -1.664 20.627 28.612 1.00 74.50 459 THR A CA 1
ATOM 3449 C C . THR A 1 459 ? -2.590 19.594 29.228 1.00 74.50 459 THR A C 1
ATOM 3451 O O . THR A 1 459 ? -3.706 19.438 28.759 1.00 74.50 459 THR A O 1
ATOM 3454 N N . ILE A 1 460 ? -2.128 18.869 30.242 1.00 76.06 460 ILE A N 1
ATOM 3455 C CA . ILE A 1 460 ? -2.906 17.808 30.890 1.00 76.06 460 ILE A CA 1
ATOM 3456 C C . ILE A 1 460 ? -3.023 18.044 32.391 1.00 76.06 460 ILE A C 1
ATOM 3458 O O . ILE A 1 460 ? -2.159 18.674 33.005 1.00 76.06 460 ILE A O 1
ATOM 3462 N N . HIS A 1 461 ? -4.056 17.472 32.995 1.00 84.75 461 HIS A N 1
ATOM 3463 C CA . HIS A 1 461 ? -4.074 17.194 34.423 1.00 84.75 461 HIS A CA 1
ATOM 3464 C C . HIS A 1 461 ? -3.398 15.832 34.639 1.00 84.75 461 HIS A C 1
ATOM 3466 O O . HIS A 1 461 ? -3.919 14.801 34.225 1.00 84.75 461 HIS A O 1
ATOM 3472 N N . ILE A 1 462 ? -2.181 15.823 35.198 1.00 87.12 462 ILE A N 1
ATOM 3473 C CA . ILE A 1 462 ? -1.421 14.578 35.397 1.00 87.12 462 ILE A CA 1
ATOM 3474 C C . ILE A 1 462 ? -2.205 13.676 36.350 1.00 87.12 462 ILE A C 1
ATOM 3476 O O . ILE A 1 462 ? -2.564 14.108 37.444 1.00 87.12 462 ILE A O 1
ATOM 3480 N N . GLY A 1 463 ? -2.450 12.435 35.939 1.00 87.44 463 GLY A N 1
ATOM 3481 C CA . GLY A 1 463 ? -3.245 11.473 36.703 1.00 87.44 463 GLY A CA 1
ATOM 3482 C C . GLY A 1 463 ? -4.757 11.541 36.497 1.00 87.44 463 GLY A C 1
ATOM 3483 O O . GLY A 1 463 ? -5.459 10.816 37.187 1.00 87.44 463 GLY A O 1
ATOM 3484 N N . ASP A 1 464 ? -5.252 12.367 35.575 1.00 87.31 464 ASP A N 1
ATOM 3485 C CA . ASP A 1 464 ? -6.654 12.365 35.133 1.00 87.31 464 ASP A CA 1
ATOM 3486 C C . ASP A 1 464 ? -6.864 11.189 34.164 1.00 87.31 464 ASP A C 1
ATOM 3488 O O . ASP A 1 464 ? -6.522 11.247 32.983 1.00 87.31 464 ASP A O 1
ATOM 3492 N N . CYS A 1 465 ? -7.319 10.058 34.683 1.00 85.19 465 CYS A N 1
ATOM 3493 C CA . CYS A 1 465 ? -7.441 8.826 33.914 1.00 85.19 465 CYS A CA 1
ATOM 3494 C C . CYS A 1 465 ? -8.724 8.793 33.077 1.00 85.19 465 CYS A C 1
ATOM 3496 O O . CYS A 1 465 ? -8.785 8.055 32.093 1.00 85.19 465 CYS A O 1
ATOM 3498 N N . ASN A 1 466 ? -9.759 9.539 33.475 1.00 81.38 466 ASN A N 1
ATOM 3499 C CA . ASN A 1 466 ? -11.063 9.533 32.808 1.00 81.38 466 ASN A CA 1
ATOM 3500 C C . ASN A 1 466 ? -11.264 10.715 31.835 1.00 81.38 466 ASN A C 1
ATOM 3502 O O . ASN A 1 466 ? -12.270 10.745 31.122 1.00 81.38 466 ASN A O 1
ATOM 3506 N N . PHE A 1 467 ? -10.279 11.613 31.753 1.00 78.69 467 PHE A N 1
ATOM 3507 C CA . PHE A 1 467 ? -10.235 12.788 30.890 1.00 78.69 467 PHE A CA 1
ATOM 3508 C C . PHE A 1 467 ? -11.321 13.826 31.215 1.00 78.69 467 PHE A C 1
ATOM 3510 O O . PHE A 1 467 ? -11.792 14.509 30.308 1.00 78.69 467 PHE A O 1
ATOM 3517 N N . ASP A 1 468 ? -11.750 13.945 32.474 1.00 76.25 468 ASP A N 1
ATOM 3518 C CA . ASP A 1 468 ? -12.777 14.911 32.896 1.00 76.25 468 ASP A CA 1
ATOM 3519 C C . ASP A 1 468 ? -12.220 16.267 33.376 1.00 76.25 468 ASP A C 1
ATOM 3521 O O . ASP A 1 468 ? -12.977 17.121 33.851 1.00 76.25 468 ASP A O 1
ATOM 3525 N N . ASP A 1 469 ? -10.911 16.479 33.195 1.00 77.12 469 ASP A N 1
ATOM 3526 C CA . ASP A 1 469 ? -10.131 17.641 33.632 1.00 77.12 469 ASP A CA 1
ATOM 3527 C C . ASP A 1 469 ? -10.076 17.810 35.161 1.00 77.12 469 ASP A C 1
ATOM 3529 O O . ASP A 1 469 ? -9.773 18.887 35.694 1.00 77.12 469 ASP A O 1
ATOM 3533 N N . SER A 1 470 ? -10.324 16.730 35.900 1.00 81.62 470 SER A N 1
ATOM 3534 C CA . SER A 1 470 ? -10.114 16.649 37.338 1.00 81.62 470 SER A CA 1
ATOM 3535 C C . SER A 1 470 ? -9.298 15.410 37.701 1.00 81.62 470 SER A C 1
ATOM 3537 O O . SER A 1 470 ? -9.178 14.476 36.925 1.00 81.62 470 SER A O 1
ATOM 3539 N N . VAL A 1 471 ? -8.651 15.433 38.871 1.00 89.56 471 VAL A N 1
ATOM 3540 C CA . VAL A 1 471 ? -7.944 14.256 39.393 1.00 89.56 471 VAL A CA 1
ATOM 3541 C C . VAL A 1 471 ? -8.533 13.913 40.743 1.00 89.56 471 VAL A C 1
ATOM 3543 O O . VAL A 1 471 ? -8.388 14.649 41.726 1.00 89.56 471 VAL A O 1
ATOM 3546 N N . THR A 1 472 ? -9.220 12.787 40.778 1.00 91.44 472 THR A N 1
ATOM 3547 C CA . THR A 1 472 ? -9.896 12.245 41.946 1.00 91.44 472 THR A CA 1
ATOM 3548 C C . THR A 1 472 ? -9.039 11.190 42.642 1.00 91.44 472 THR A C 1
ATOM 3550 O O . THR A 1 472 ? -8.043 10.689 42.123 1.00 91.44 472 THR A O 1
ATOM 3553 N N . VAL A 1 473 ? -9.424 10.823 43.866 1.00 93.31 473 VAL A N 1
ATOM 3554 C CA . VAL A 1 473 ? -8.738 9.750 44.606 1.00 93.31 473 VAL A CA 1
ATOM 3555 C C . VAL A 1 473 ? -8.857 8.406 43.882 1.00 93.31 473 VAL A C 1
ATOM 3557 O O . VAL A 1 473 ? -7.923 7.610 43.951 1.00 93.31 473 VAL A O 1
ATOM 3560 N N . ASP A 1 474 ? -9.962 8.163 43.174 1.00 93.88 474 ASP A N 1
ATOM 3561 C CA . ASP A 1 474 ? -10.174 6.920 42.429 1.00 93.88 474 ASP A CA 1
ATOM 3562 C C . ASP A 1 474 ? -9.131 6.761 41.314 1.00 93.88 474 ASP A C 1
ATOM 3564 O O . ASP A 1 474 ? -8.583 5.677 41.121 1.00 93.88 474 ASP A O 1
ATOM 3568 N N . GLU A 1 475 ? -8.756 7.857 40.662 1.00 93.88 475 GLU A N 1
ATOM 3569 C CA . GLU A 1 475 ? -7.725 7.875 39.624 1.00 93.88 475 GLU A CA 1
ATOM 3570 C C . GLU A 1 475 ? -6.317 7.720 40.199 1.00 93.88 475 GLU A C 1
ATOM 3572 O O . GLU A 1 475 ? -5.515 6.945 39.682 1.00 93.88 475 GLU A O 1
ATOM 3577 N N . LEU A 1 476 ? -6.034 8.329 41.356 1.00 95.44 476 LEU A N 1
ATOM 3578 C CA . LEU A 1 476 ? -4.777 8.077 42.073 1.00 95.44 476 LEU A CA 1
ATOM 3579 C C . LEU A 1 476 ? -4.619 6.600 42.468 1.00 95.44 476 LEU A C 1
ATOM 3581 O O . LEU A 1 476 ? -3.501 6.081 42.484 1.00 95.44 476 LEU A O 1
ATOM 3585 N N . ILE A 1 477 ? -5.721 5.914 42.788 1.00 95.38 477 ILE A N 1
ATOM 3586 C CA . ILE A 1 477 ? -5.718 4.472 43.068 1.00 95.38 477 ILE A CA 1
ATOM 3587 C C . ILE A 1 477 ? -5.416 3.677 41.792 1.00 95.38 477 ILE A C 1
ATOM 3589 O O . ILE A 1 477 ? -4.659 2.706 41.863 1.00 95.38 477 ILE A O 1
ATOM 3593 N N . ILE A 1 478 ? -5.962 4.082 40.640 1.00 93.12 478 ILE A N 1
ATOM 3594 C CA . ILE A 1 478 ? -5.642 3.474 39.339 1.00 93.12 478 ILE A CA 1
ATOM 3595 C C . ILE A 1 478 ? -4.139 3.595 39.070 1.00 93.12 478 ILE A C 1
ATOM 3597 O O . ILE A 1 478 ? -3.471 2.571 38.920 1.00 93.12 478 ILE A O 1
ATOM 3601 N N . SER A 1 479 ? -3.586 4.809 39.120 1.00 93.38 479 SER A N 1
ATOM 3602 C CA . SER A 1 479 ? -2.158 5.057 38.892 1.00 93.38 479 SER A CA 1
ATOM 3603 C C . SER A 1 479 ? -1.273 4.267 39.858 1.00 93.38 479 SER A C 1
ATOM 3605 O O . SER A 1 479 ? -0.270 3.683 39.453 1.00 93.38 479 SER A O 1
ATOM 3607 N N . MET A 1 480 ? -1.651 4.187 41.141 1.00 95.44 480 MET A N 1
ATOM 3608 C CA . MET A 1 480 ? -0.906 3.418 42.146 1.00 95.44 480 MET A CA 1
ATOM 3609 C C . MET A 1 480 ? -0.920 1.916 41.842 1.00 95.44 480 MET A C 1
ATOM 3611 O O . MET A 1 480 ? 0.101 1.249 41.986 1.00 95.44 480 MET A O 1
ATOM 3615 N N . ASN A 1 481 ? -2.058 1.361 41.419 1.00 94.50 481 ASN A N 1
ATOM 3616 C CA . ASN A 1 481 ? -2.143 -0.054 41.057 1.00 94.50 481 ASN A CA 1
ATOM 3617 C C . ASN A 1 481 ? -1.272 -0.384 39.841 1.00 94.50 481 ASN A C 1
ATOM 3619 O O . ASN A 1 481 ? -0.631 -1.436 39.834 1.00 94.50 481 ASN A O 1
ATOM 3623 N N . ILE A 1 482 ? -1.212 0.514 38.856 1.00 92.12 482 ILE A N 1
ATOM 3624 C CA . ILE A 1 482 ? -0.327 0.382 37.694 1.00 92.12 482 ILE A CA 1
ATOM 3625 C C . ILE A 1 482 ? 1.140 0.414 38.140 1.00 92.12 482 ILE A C 1
ATOM 3627 O O . ILE A 1 482 ? 1.884 -0.509 37.821 1.00 92.12 482 ILE A O 1
ATOM 3631 N N . ALA A 1 483 ? 1.537 1.389 38.964 1.00 94.19 483 ALA A N 1
ATOM 3632 C CA . ALA A 1 483 ? 2.901 1.500 39.494 1.00 94.19 483 ALA A CA 1
ATOM 3633 C C . ALA A 1 483 ? 3.344 0.278 40.326 1.00 94.19 483 ALA A C 1
ATOM 3635 O O . ALA A 1 483 ? 4.530 -0.026 40.440 1.00 94.19 483 ALA A O 1
ATOM 3636 N N . LEU A 1 484 ? 2.389 -0.444 40.921 1.00 94.00 484 LEU A N 1
ATOM 3637 C CA . LEU A 1 484 ? 2.627 -1.696 41.645 1.00 94.00 484 LEU A CA 1
ATOM 3638 C C . LEU A 1 484 ? 2.681 -2.938 40.732 1.00 94.00 484 LEU A C 1
ATOM 3640 O O . LEU A 1 484 ? 2.838 -4.048 41.242 1.00 94.00 484 LEU A O 1
ATOM 3644 N N . GLY A 1 485 ? 2.536 -2.775 39.414 1.00 90.00 485 GLY A N 1
ATOM 3645 C CA . GLY A 1 485 ? 2.521 -3.863 38.432 1.00 90.00 485 GLY A CA 1
ATOM 3646 C C . GLY A 1 485 ? 1.200 -4.637 38.365 1.00 90.00 485 GLY A C 1
ATOM 3647 O O . GLY A 1 485 ? 1.171 -5.749 37.841 1.00 90.00 485 GLY A O 1
ATOM 3648 N N . ASN A 1 486 ? 0.107 -4.081 38.905 1.00 92.31 486 ASN A N 1
ATOM 3649 C CA . ASN A 1 486 ? -1.218 -4.717 38.936 1.00 92.31 486 ASN A CA 1
ATOM 3650 C C . ASN A 1 486 ? -2.176 -4.193 37.846 1.00 92.31 486 ASN A C 1
ATOM 3652 O O . ASN A 1 486 ? -3.367 -4.506 37.883 1.00 92.31 486 ASN A O 1
ATOM 3656 N N . GLY A 1 487 ? -1.691 -3.394 36.893 1.00 83.44 487 GLY A N 1
ATOM 3657 C CA . GLY A 1 487 ? -2.483 -2.827 35.800 1.00 83.44 487 GLY A CA 1
ATOM 3658 C C . GLY A 1 487 ? -1.604 -2.331 34.651 1.00 83.44 487 GLY A C 1
ATOM 3659 O O . GLY A 1 487 ? -0.394 -2.210 34.817 1.00 83.44 487 GLY A O 1
ATOM 3660 N N . SER A 1 488 ? -2.213 -2.061 33.494 1.00 83.06 488 SER A N 1
ATOM 3661 C CA . SER A 1 488 ? -1.524 -1.452 32.344 1.00 83.06 488 SER A CA 1
ATOM 3662 C C . SER A 1 488 ? -1.516 0.073 32.463 1.00 83.06 488 SER A C 1
ATOM 3664 O O . SER A 1 488 ? -2.532 0.646 32.860 1.00 83.06 488 SER A O 1
ATOM 3666 N N . ALA A 1 489 ? -0.425 0.728 32.043 1.00 78.56 489 ALA A N 1
ATOM 3667 C CA . ALA A 1 489 ? -0.353 2.186 31.880 1.00 78.56 489 ALA A CA 1
ATOM 3668 C C . ALA A 1 489 ? -1.457 2.740 30.961 1.00 78.56 489 ALA A C 1
ATOM 3670 O O . ALA A 1 489 ? -1.899 3.873 31.140 1.00 78.56 489 ALA A O 1
ATOM 3671 N N . ASP A 1 490 ? -1.998 1.911 30.063 1.00 76.12 490 ASP A N 1
ATOM 3672 C CA . ASP A 1 490 ? -3.119 2.275 29.187 1.00 76.12 490 ASP A CA 1
ATOM 3673 C C . ASP A 1 490 ? -4.397 2.634 29.974 1.00 76.12 490 ASP A C 1
ATOM 3675 O O . ASP A 1 490 ? -5.211 3.426 29.507 1.00 76.12 490 ASP A O 1
ATOM 3679 N N . ALA A 1 491 ? -4.560 2.116 31.201 1.00 81.81 491 ALA A N 1
ATOM 3680 C CA . ALA A 1 491 ? -5.689 2.463 32.067 1.00 81.81 491 ALA A CA 1
ATOM 3681 C C . ALA A 1 491 ? -5.590 3.885 32.654 1.00 81.81 491 ALA A C 1
ATOM 3683 O O . ALA A 1 491 ? -6.575 4.386 33.194 1.00 81.81 491 ALA A O 1
ATOM 3684 N N . CYS A 1 492 ? -4.420 4.531 32.574 1.00 84.19 492 CYS A N 1
ATOM 3685 C CA . CYS A 1 492 ? -4.241 5.929 32.952 1.00 84.19 492 CYS A CA 1
ATOM 3686 C C . CYS A 1 492 ? -3.058 6.582 32.217 1.00 84.19 492 CYS A C 1
ATOM 3688 O O . CYS A 1 492 ? -2.030 6.919 32.806 1.00 84.19 492 CYS A O 1
ATOM 3690 N N . VAL A 1 493 ? -3.223 6.833 30.918 1.00 78.12 493 VAL A N 1
ATOM 3691 C CA . VAL A 1 493 ? -2.177 7.429 30.057 1.00 78.12 493 VAL A CA 1
ATOM 3692 C C . VAL A 1 493 ? -1.791 8.874 30.412 1.00 78.12 493 VAL A C 1
ATOM 3694 O O . VAL A 1 493 ? -0.837 9.412 29.853 1.00 78.12 493 VAL A O 1
ATOM 3697 N N . ARG A 1 494 ? -2.556 9.560 31.277 1.00 83.19 494 ARG A N 1
ATOM 3698 C CA . ARG A 1 494 ? -2.180 10.881 31.820 1.00 83.19 494 ARG A CA 1
ATOM 3699 C C . ARG A 1 494 ? -1.329 10.768 33.087 1.00 83.19 494 ARG A C 1
ATOM 3701 O O . ARG A 1 494 ? -0.792 11.784 33.523 1.00 83.19 494 ARG A O 1
ATOM 3708 N N . ALA A 1 495 ? -1.229 9.584 33.691 1.00 87.06 495 ALA A N 1
ATOM 3709 C CA . ALA A 1 495 ? -0.328 9.332 34.810 1.00 87.06 495 ALA A CA 1
ATOM 3710 C C . ALA A 1 495 ? 1.065 8.885 34.346 1.00 87.06 495 ALA A C 1
ATOM 3712 O O . ALA A 1 495 ? 2.026 9.285 34.983 1.00 87.06 495 ALA A O 1
ATOM 3713 N N . ASP A 1 496 ? 1.178 8.150 33.237 1.00 83.69 496 ASP A N 1
ATOM 3714 C CA . ASP A 1 496 ? 2.449 7.931 32.525 1.00 83.69 496 ASP A CA 1
ATOM 3715 C C . ASP A 1 496 ? 2.797 9.205 31.729 1.00 83.69 496 ASP A C 1
ATOM 3717 O O . ASP A 1 496 ? 2.257 9.485 30.651 1.00 83.69 496 ASP A O 1
ATOM 3721 N N . VAL A 1 497 ? 3.623 10.064 32.325 1.00 77.56 497 VAL A N 1
ATOM 3722 C CA . VAL A 1 497 ? 3.924 11.400 31.796 1.00 77.56 497 VAL A CA 1
ATOM 3723 C C . VAL A 1 497 ? 4.946 11.312 30.672 1.00 77.56 497 VAL A C 1
ATOM 3725 O O . VAL A 1 497 ? 4.878 12.097 29.719 1.00 77.56 497 VAL A O 1
ATOM 3728 N N . ASN A 1 498 ? 5.901 10.393 30.799 1.00 73.31 498 ASN A N 1
ATOM 3729 C CA . ASN A 1 498 ? 7.035 10.277 29.893 1.00 73.31 498 ASN A CA 1
ATOM 3730 C C . ASN A 1 498 ? 6.738 9.361 28.674 1.00 73.31 498 ASN A C 1
ATOM 3732 O O . ASN A 1 498 ? 7.418 9.468 27.648 1.00 73.31 498 ASN A O 1
ATOM 3736 N N . GLY A 1 499 ? 5.676 8.553 28.746 1.00 72.94 499 GLY A N 1
ATOM 3737 C CA . GLY A 1 499 ? 5.204 7.662 27.691 1.00 72.94 499 GLY A CA 1
ATOM 3738 C C . GLY A 1 499 ? 6.003 6.364 27.545 1.00 72.94 499 GLY A C 1
ATOM 3739 O O . GLY A 1 499 ? 5.981 5.779 26.460 1.00 72.94 499 GLY A O 1
ATOM 3740 N N . ASP A 1 500 ? 6.736 5.932 28.572 1.00 75.38 500 ASP A N 1
ATOM 3741 C CA . ASP A 1 500 ? 7.543 4.703 28.581 1.00 75.38 500 ASP A CA 1
ATOM 3742 C C . ASP A 1 500 ? 6.742 3.443 28.947 1.00 75.38 500 ASP A C 1
ATOM 3744 O O . ASP A 1 500 ? 7.282 2.333 28.901 1.00 75.38 500 ASP A O 1
ATOM 3748 N N . ARG A 1 501 ? 5.431 3.600 29.185 1.00 78.06 501 ARG A N 1
ATOM 3749 C CA . ARG A 1 501 ? 4.468 2.557 29.562 1.00 78.06 501 ARG A CA 1
ATOM 3750 C C . ARG A 1 501 ? 4.657 2.004 30.971 1.00 78.06 501 ARG A C 1
ATOM 3752 O O . ARG A 1 501 ? 4.058 0.974 31.296 1.00 78.06 501 ARG A O 1
ATOM 3759 N N . GLU A 1 502 ? 5.418 2.680 31.820 1.00 83.88 502 GLU A N 1
ATOM 3760 C CA . GLU A 1 502 ? 5.456 2.445 33.258 1.00 83.88 502 GLU A CA 1
ATOM 3761 C C . GLU A 1 502 ? 4.891 3.664 34.003 1.00 83.88 502 GLU A C 1
ATOM 3763 O O . GLU A 1 502 ? 4.800 4.756 33.462 1.00 83.88 502 GLU A O 1
ATOM 3768 N N . ILE A 1 503 ? 4.432 3.466 35.246 1.00 90.06 503 ILE A N 1
ATOM 3769 C CA . ILE A 1 503 ? 4.121 4.588 36.142 1.00 90.06 503 ILE A CA 1
ATOM 3770 C C . ILE A 1 503 ? 5.101 4.541 37.299 1.00 90.06 503 ILE A C 1
ATOM 3772 O O . ILE A 1 503 ? 5.072 3.621 38.124 1.00 90.06 503 ILE A O 1
ATOM 3776 N N . THR A 1 504 ? 5.959 5.547 37.382 1.00 91.62 504 THR A N 1
ATOM 3777 C CA . THR A 1 504 ? 6.974 5.649 38.426 1.00 91.62 504 THR A CA 1
ATOM 3778 C C . THR A 1 504 ? 6.477 6.445 39.638 1.00 91.62 504 THR A C 1
ATOM 3780 O O . THR A 1 504 ? 5.405 7.056 39.667 1.00 91.62 504 THR A O 1
ATOM 3783 N N . VAL A 1 505 ? 7.264 6.436 40.720 1.00 93.12 505 VAL A N 1
ATOM 3784 C CA . VAL A 1 505 ? 6.920 7.174 41.948 1.00 93.12 505 VAL A CA 1
ATOM 3785 C C . VAL A 1 505 ? 6.876 8.685 41.708 1.00 93.12 505 VAL A C 1
ATOM 3787 O O . VAL A 1 505 ? 6.046 9.369 42.305 1.00 93.12 505 VAL A O 1
ATOM 3790 N N . ASP A 1 506 ? 7.751 9.227 40.866 1.00 91.69 506 ASP A N 1
ATOM 3791 C CA . ASP A 1 506 ? 7.752 10.651 40.526 1.00 91.69 506 ASP A CA 1
ATOM 3792 C C . ASP A 1 506 ? 6.488 11.068 39.759 1.00 91.69 506 ASP A C 1
ATOM 3794 O O . ASP A 1 506 ? 5.912 12.117 40.060 1.00 91.69 506 ASP A O 1
ATOM 3798 N N . GLU A 1 507 ? 5.977 10.207 38.884 1.00 92.06 507 GLU A N 1
ATOM 3799 C CA . GLU A 1 507 ? 4.713 10.405 38.171 1.00 92.06 507 GLU A CA 1
ATOM 3800 C C . GLU A 1 507 ? 3.486 10.303 39.089 1.00 92.06 507 GLU A C 1
ATOM 3802 O O . GLU A 1 507 ? 2.558 11.118 39.012 1.00 92.06 507 GLU A O 1
ATOM 3807 N N . LEU A 1 508 ? 3.506 9.378 40.055 1.00 93.69 508 LEU A N 1
ATOM 3808 C CA . LEU A 1 508 ? 2.494 9.321 41.114 1.00 93.69 508 LEU A CA 1
ATOM 3809 C C . LEU A 1 508 ? 2.479 10.588 41.969 1.00 93.69 508 LEU A C 1
ATOM 3811 O O . LEU A 1 508 ? 1.411 11.106 42.297 1.00 93.69 508 LEU A O 1
ATOM 3815 N N . VAL A 1 509 ? 3.652 11.105 42.339 1.00 93.62 509 VAL A N 1
ATOM 3816 C CA . VAL A 1 509 ? 3.756 12.355 43.103 1.00 93.62 509 VAL A CA 1
ATOM 3817 C C . VAL A 1 509 ? 3.194 13.526 42.295 1.00 93.62 509 VAL A C 1
ATOM 3819 O O . VAL A 1 509 ? 2.462 14.347 42.852 1.00 93.62 509 VAL A O 1
ATOM 3822 N N . ALA A 1 510 ? 3.469 13.585 40.990 1.00 89.56 510 ALA A N 1
ATOM 3823 C CA . ALA A 1 510 ? 2.894 14.590 40.100 1.00 89.56 510 ALA A CA 1
ATOM 3824 C C . ALA A 1 510 ? 1.360 14.469 39.996 1.00 89.56 510 ALA A C 1
ATOM 3826 O O . ALA A 1 510 ? 0.656 15.483 40.047 1.00 89.56 510 ALA A O 1
ATOM 3827 N N . SER A 1 511 ? 0.834 13.242 39.957 1.00 91.19 511 SER A N 1
ATOM 3828 C CA . SER A 1 511 ? -0.610 12.974 39.972 1.00 91.19 511 SER A CA 1
ATOM 3829 C C . SER A 1 511 ? -1.267 13.471 41.267 1.00 91.19 511 SER A C 1
ATOM 3831 O O . SER A 1 511 ? -2.253 14.208 41.241 1.00 91.19 511 SER A O 1
ATOM 3833 N N . VAL A 1 512 ? -0.673 13.161 42.427 1.00 93.94 512 VAL A N 1
ATOM 3834 C CA . VAL A 1 512 ? -1.152 13.635 43.740 1.00 93.94 512 VAL A CA 1
ATOM 3835 C C . VAL A 1 512 ? -1.119 15.162 43.823 1.00 93.94 512 VAL A C 1
ATOM 3837 O O . VAL A 1 512 ? -2.057 15.783 44.322 1.00 93.94 512 VAL A O 1
ATOM 3840 N N . GLN A 1 513 ? -0.054 15.792 43.326 1.00 91.50 513 GLN A N 1
ATOM 3841 C CA . GLN A 1 513 ? 0.064 17.248 43.310 1.00 91.50 513 GLN A CA 1
ATOM 3842 C C . GLN A 1 513 ? -1.030 17.893 42.445 1.00 91.50 513 GLN A C 1
ATOM 3844 O O . GLN A 1 513 ? -1.592 18.923 42.835 1.00 91.50 513 GLN A O 1
ATOM 3849 N N . THR A 1 514 ? -1.366 17.275 41.313 1.00 89.62 514 THR A N 1
ATOM 3850 C CA . THR A 1 514 ? -2.464 17.707 40.440 1.00 89.62 514 THR A CA 1
ATOM 3851 C C . THR A 1 514 ? -3.809 17.586 41.153 1.00 89.62 514 THR A C 1
ATOM 3853 O O . THR A 1 514 ? -4.545 18.569 41.197 1.00 89.62 514 THR A O 1
ATOM 3856 N N . ALA A 1 515 ? -4.083 16.463 41.825 1.00 91.94 515 ALA A N 1
ATOM 3857 C CA . ALA A 1 515 ? -5.296 16.281 42.632 1.00 91.94 515 ALA A CA 1
ATOM 3858 C C . ALA A 1 515 ? -5.454 17.344 43.736 1.00 91.94 515 ALA A C 1
ATOM 3860 O O . ALA A 1 515 ? -6.562 17.769 44.057 1.00 91.94 515 ALA A O 1
ATOM 3861 N N . LEU A 1 516 ? -4.341 17.808 44.315 1.00 91.00 516 LEU A N 1
ATOM 3862 C CA . LEU A 1 516 ? -4.347 18.815 45.381 1.00 91.00 516 LEU A CA 1
ATOM 3863 C C . LEU A 1 516 ? -4.529 20.253 44.886 1.00 91.00 516 LEU A C 1
ATOM 3865 O O . LEU A 1 516 ? -4.987 21.103 45.650 1.00 91.00 516 LEU A O 1
ATOM 3869 N N . THR A 1 517 ? -4.109 20.556 43.658 1.00 88.88 517 THR A N 1
ATOM 3870 C CA . THR A 1 517 ? -3.997 21.946 43.179 1.00 88.88 517 THR A CA 1
ATOM 3871 C C . THR A 1 517 ? -4.815 22.252 41.937 1.00 88.88 517 THR A C 1
ATOM 3873 O O . THR A 1 517 ? -4.919 23.423 41.572 1.00 88.88 517 THR A O 1
ATOM 3876 N N . SER A 1 518 ? -5.371 21.228 41.287 1.00 80.50 518 SER A N 1
ATOM 3877 C CA . SER A 1 518 ? -5.973 21.316 39.953 1.00 80.50 518 SER A CA 1
ATOM 3878 C C . SER A 1 518 ? -5.027 21.958 38.927 1.00 80.50 518 SER A C 1
ATOM 3880 O O . SER A 1 518 ? -5.469 22.577 37.963 1.00 80.50 518 SER A O 1
ATOM 3882 N N . ALA A 1 519 ? -3.711 21.866 39.146 1.00 79.75 519 ALA A N 1
ATOM 3883 C CA . ALA A 1 519 ? -2.723 22.472 38.268 1.00 79.75 519 ALA A CA 1
ATOM 3884 C C . ALA A 1 519 ? -2.628 21.682 36.961 1.00 79.75 519 ALA A C 1
ATOM 3886 O O . ALA A 1 519 ? -2.336 20.489 36.970 1.00 79.75 519 ALA A O 1
ATOM 3887 N N . ALA A 1 520 ? -2.844 22.355 35.836 1.00 78.56 520 ALA A N 1
ATOM 3888 C CA . ALA A 1 520 ? -2.553 21.787 34.531 1.00 78.56 520 ALA A CA 1
ATOM 3889 C C . ALA A 1 520 ? -1.042 21.867 34.256 1.00 78.56 520 ALA A C 1
ATOM 3891 O O . ALA A 1 520 ? -0.404 22.887 34.532 1.00 78.56 520 ALA A O 1
ATOM 3892 N N . SER A 1 521 ? -0.475 20.796 33.706 1.00 76.00 521 SER A N 1
ATOM 3893 C CA . SER A 1 521 ? 0.931 20.704 33.318 1.00 76.00 521 SER A CA 1
ATOM 3894 C C . SER A 1 521 ? 1.051 20.671 31.805 1.00 76.00 521 SER A C 1
ATOM 3896 O O . SER A 1 521 ? 0.447 19.825 31.148 1.00 76.00 521 SER A O 1
ATOM 3898 N N . THR A 1 522 ? 1.857 21.569 31.245 1.00 79.81 522 THR A N 1
ATOM 3899 C CA . THR A 1 522 ? 2.269 21.473 29.844 1.00 79.81 522 THR A CA 1
ATOM 3900 C C . THR A 1 522 ? 3.466 20.541 29.752 1.00 79.81 522 THR A C 1
ATOM 3902 O O . THR A 1 522 ? 4.537 20.846 30.276 1.00 79.81 522 THR A O 1
ATOM 3905 N N . ILE A 1 523 ? 3.278 19.411 29.084 1.00 76.38 523 ILE A N 1
ATOM 3906 C CA . ILE A 1 523 ? 4.312 18.399 28.884 1.00 76.38 523 ILE A CA 1
ATOM 3907 C C . ILE A 1 523 ? 4.679 18.320 27.404 1.00 76.38 523 ILE A C 1
ATOM 3909 O O . ILE A 1 523 ? 3.813 18.433 26.535 1.00 76.38 523 ILE A O 1
ATOM 3913 N N . SER A 1 524 ? 5.973 18.159 27.124 1.00 83.31 524 SER A N 1
ATOM 3914 C CA . SER A 1 524 ? 6.488 17.909 25.775 1.00 83.31 524 SER A CA 1
ATOM 3915 C C . SER A 1 524 ? 6.486 16.412 25.511 1.00 83.31 524 SER A C 1
ATOM 3917 O O . SER A 1 524 ? 6.877 15.642 26.385 1.00 83.31 524 SER A O 1
ATOM 3919 N N . ARG A 1 525 ? 6.098 16.000 24.305 1.00 85.62 525 ARG A N 1
ATOM 3920 C CA . ARG A 1 525 ? 6.269 14.613 23.861 1.00 85.62 525 ARG A CA 1
ATOM 3921 C C . ARG A 1 525 ? 7.715 14.377 23.442 1.00 85.62 525 ARG A C 1
ATOM 3923 O O . ARG A 1 525 ? 8.287 15.210 22.735 1.00 85.62 525 ARG A O 1
ATOM 3930 N N . ASP A 1 526 ? 8.284 13.248 23.854 1.00 85.00 526 ASP A N 1
ATOM 3931 C CA . ASP A 1 526 ? 9.530 12.754 23.274 1.00 85.00 526 ASP A CA 1
ATOM 3932 C C . ASP A 1 526 ? 9.235 12.124 21.910 1.00 85.00 526 ASP A C 1
ATOM 3934 O O . ASP A 1 526 ? 8.373 11.255 21.774 1.00 85.00 526 ASP A O 1
ATOM 3938 N N . ALA A 1 527 ? 9.927 12.592 20.879 1.00 87.88 527 ALA A N 1
ATOM 3939 C CA . ALA A 1 527 ? 9.681 12.157 19.512 1.00 87.88 527 ALA A CA 1
ATOM 3940 C C . ALA A 1 527 ? 10.108 10.710 19.248 1.00 87.88 527 ALA A C 1
ATOM 3942 O O . ALA A 1 527 ? 9.506 10.043 18.412 1.00 87.88 527 ALA A O 1
ATOM 3943 N N . THR A 1 528 ? 11.121 10.217 19.961 1.00 84.00 528 THR A N 1
ATOM 3944 C CA . THR A 1 528 ? 11.650 8.867 19.756 1.00 84.00 528 THR A CA 1
ATOM 3945 C C . THR A 1 528 ? 10.665 7.839 20.292 1.00 84.00 528 THR A C 1
ATOM 3947 O O . THR A 1 528 ? 10.338 6.884 19.594 1.00 84.00 528 THR A O 1
ATOM 3950 N N . THR A 1 529 ? 10.142 8.056 21.503 1.00 80.56 529 THR A N 1
ATOM 3951 C CA . THR A 1 529 ? 9.155 7.150 22.113 1.00 80.56 529 THR A CA 1
ATOM 3952 C C . THR A 1 529 ? 7.777 7.245 21.458 1.00 80.56 529 THR A C 1
ATOM 3954 O O . THR A 1 529 ? 7.010 6.288 21.507 1.00 80.56 529 THR A O 1
ATOM 3957 N N . ASN A 1 530 ? 7.459 8.371 20.808 1.00 86.69 530 ASN A N 1
ATOM 3958 C CA . ASN A 1 530 ? 6.185 8.579 20.114 1.00 86.69 530 ASN A CA 1
ATOM 3959 C C . ASN A 1 530 ? 6.253 8.303 18.599 1.00 86.69 530 ASN A C 1
ATOM 3961 O O . ASN A 1 530 ? 5.271 8.569 17.905 1.00 86.69 530 ASN A O 1
ATOM 3965 N N . MET A 1 531 ? 7.361 7.779 18.062 1.00 90.25 531 MET A N 1
ATOM 3966 C CA . MET A 1 531 ? 7.434 7.354 16.660 1.00 90.25 531 MET A CA 1
ATOM 3967 C C . MET A 1 531 ? 6.645 6.053 16.470 1.00 90.25 531 MET A C 1
ATOM 3969 O O . MET A 1 531 ? 6.964 5.026 17.061 1.00 90.25 531 MET A O 1
ATOM 3973 N N . LEU A 1 532 ? 5.610 6.102 15.633 1.00 91.19 532 LEU A N 1
ATOM 3974 C CA . LEU A 1 532 ? 4.691 4.988 15.386 1.00 91.19 532 LEU A CA 1
ATOM 3975 C C . LEU A 1 532 ? 5.067 4.171 14.151 1.00 91.19 532 LEU A C 1
ATOM 3977 O O . LEU A 1 532 ? 4.690 3.009 14.032 1.00 91.19 532 LEU A O 1
ATOM 3981 N N . TYR A 1 533 ? 5.750 4.807 13.203 1.00 92.88 533 TYR A N 1
ATOM 3982 C CA . TYR A 1 533 ? 5.939 4.275 11.866 1.00 92.88 533 TYR A CA 1
ATOM 3983 C C . TYR A 1 533 ? 7.246 4.777 11.260 1.00 92.88 533 TYR A C 1
ATOM 3985 O O . TYR A 1 533 ? 7.567 5.963 11.372 1.00 92.88 533 TYR A O 1
ATOM 3993 N N . LEU A 1 534 ? 7.957 3.880 10.578 1.00 89.38 534 LEU A N 1
ATOM 3994 C CA . LEU A 1 534 ? 9.117 4.182 9.750 1.00 89.38 534 LEU A CA 1
ATOM 3995 C C . LEU A 1 534 ? 9.072 3.313 8.490 1.00 89.38 534 LEU A C 1
ATOM 3997 O O . LEU A 1 534 ? 9.031 2.086 8.578 1.00 89.38 534 LEU A O 1
ATOM 4001 N N . SER A 1 535 ? 9.156 3.954 7.332 1.00 86.56 535 SER A N 1
ATOM 4002 C CA . SER A 1 535 ? 9.511 3.309 6.070 1.00 86.56 535 SER A CA 1
ATOM 4003 C C . SER A 1 535 ? 10.735 3.996 5.474 1.00 86.56 535 SER A C 1
ATOM 4005 O O . SER A 1 535 ? 10.865 5.217 5.548 1.00 86.56 535 SER A O 1
ATOM 4007 N N . LEU A 1 536 ? 11.646 3.206 4.911 1.00 83.00 536 LEU A N 1
ATOM 4008 C CA . LEU A 1 536 ? 12.849 3.669 4.205 1.00 83.00 536 LEU A CA 1
ATOM 4009 C C . LEU A 1 536 ? 12.838 3.273 2.722 1.00 83.00 536 LEU A C 1
ATOM 4011 O O . LEU A 1 536 ? 13.743 3.635 1.972 1.00 83.00 536 LEU A O 1
ATOM 4015 N N . VAL A 1 537 ? 11.832 2.503 2.310 1.00 71.25 537 VAL A N 1
ATOM 4016 C CA . VAL A 1 537 ? 11.749 1.873 0.996 1.00 71.25 537 VAL A CA 1
ATOM 4017 C C . VAL A 1 537 ? 10.414 2.263 0.381 1.00 71.25 537 VAL A C 1
ATOM 4019 O O . VAL A 1 537 ? 9.355 1.963 0.922 1.00 71.25 537 VAL A O 1
ATOM 4022 N N . TYR A 1 538 ? 10.465 2.979 -0.741 1.00 76.69 538 TYR A N 1
ATOM 4023 C CA . TYR A 1 538 ? 9.262 3.530 -1.365 1.00 76.69 538 TYR A CA 1
ATOM 4024 C C . TYR A 1 538 ? 8.397 2.466 -2.048 1.00 76.69 538 TYR A C 1
ATOM 4026 O O . TYR A 1 538 ? 7.179 2.568 -2.043 1.00 76.69 538 TYR A O 1
ATOM 4034 N N . ASN A 1 539 ? 9.028 1.458 -2.656 1.00 67.56 539 ASN A N 1
ATOM 4035 C CA . ASN A 1 539 ? 8.351 0.430 -3.447 1.00 67.56 539 ASN A CA 1
ATOM 4036 C C . ASN A 1 539 ? 7.851 -0.749 -2.604 1.00 67.56 539 ASN A C 1
ATOM 4038 O O . ASN A 1 539 ? 7.223 -1.650 -3.148 1.00 67.56 539 ASN A O 1
ATOM 4042 N N . ASP A 1 540 ? 8.180 -0.764 -1.314 1.00 64.38 540 ASP A N 1
ATOM 4043 C CA . ASP A 1 540 ? 7.773 -1.793 -0.359 1.00 64.38 540 ASP A CA 1
ATOM 4044 C C . ASP A 1 540 ? 7.591 -1.126 1.016 1.00 64.38 540 ASP A C 1
ATOM 4046 O O . ASP A 1 540 ? 8.428 -1.278 1.911 1.00 64.38 540 ASP A O 1
ATOM 4050 N N . PRO A 1 541 ? 6.593 -0.230 1.152 1.00 75.44 541 PRO A N 1
ATOM 4051 C CA . PRO A 1 541 ? 6.419 0.525 2.377 1.00 75.44 541 PRO A CA 1
ATOM 4052 C C . PRO A 1 541 ? 6.023 -0.407 3.520 1.00 75.44 541 PRO A C 1
ATOM 4054 O O . PRO A 1 541 ? 5.154 -1.265 3.372 1.00 75.44 541 PRO A O 1
ATOM 4057 N N . THR A 1 542 ? 6.621 -0.186 4.690 1.00 78.31 542 THR A N 1
ATOM 4058 C CA . THR A 1 542 ? 6.274 -0.910 5.914 1.00 78.31 542 THR A CA 1
ATOM 4059 C C . THR A 1 542 ? 4.756 -0.893 6.146 1.00 78.31 542 THR A C 1
ATOM 4061 O O . THR A 1 542 ? 4.085 0.117 5.923 1.00 78.31 542 THR A O 1
ATOM 4064 N N . VAL A 1 543 ? 4.197 -1.987 6.661 1.00 82.75 543 VAL A N 1
ATOM 4065 C CA . VAL A 1 543 ? 2.823 -2.018 7.180 1.00 82.75 543 VAL A CA 1
ATOM 4066 C C . VAL A 1 543 ? 2.886 -2.314 8.671 1.00 82.75 543 VAL A C 1
ATOM 4068 O O . VAL A 1 543 ? 3.323 -3.386 9.088 1.00 82.75 543 VAL A O 1
ATOM 4071 N N . VAL A 1 544 ? 2.460 -1.356 9.491 1.00 85.12 544 VAL A N 1
ATOM 4072 C CA . VAL A 1 544 ? 2.388 -1.519 10.945 1.00 85.12 544 VAL A CA 1
ATOM 4073 C C . VAL A 1 544 ? 0.953 -1.849 11.321 1.00 85.12 544 VAL A C 1
ATOM 4075 O O . VAL A 1 544 ? 0.053 -1.038 11.110 1.00 85.12 544 VAL A O 1
ATOM 4078 N N . ARG A 1 545 ? 0.749 -3.034 11.901 1.00 87.38 545 ARG A N 1
ATOM 4079 C CA . ARG A 1 545 ? -0.537 -3.467 12.458 1.00 87.38 545 ARG A CA 1
ATOM 4080 C C . ARG A 1 545 ? -0.498 -3.391 13.979 1.00 87.38 545 ARG A C 1
ATOM 4082 O O . ARG A 1 545 ? 0.434 -3.906 14.597 1.00 87.38 545 ARG A O 1
ATOM 4089 N N . PHE A 1 546 ? -1.510 -2.766 14.571 1.00 86.25 546 PHE A N 1
ATOM 4090 C CA . PHE A 1 546 ? -1.679 -2.694 16.020 1.00 86.25 546 PHE A CA 1
ATOM 4091 C C . PHE A 1 546 ? -2.677 -3.763 16.456 1.00 86.25 546 PHE A C 1
ATOM 4093 O O . PHE A 1 546 ? -3.856 -3.699 16.107 1.00 86.25 546 PHE A O 1
ATOM 4100 N N . ASP A 1 547 ? -2.185 -4.747 17.206 1.00 83.75 547 ASP A N 1
ATOM 4101 C CA . ASP A 1 547 ? -2.997 -5.782 17.840 1.00 83.75 547 ASP A CA 1
ATOM 4102 C C . ASP A 1 547 ? -2.594 -5.914 19.328 1.00 83.75 547 ASP A C 1
ATOM 4104 O O . ASP A 1 547 ? -1.480 -6.370 19.617 1.00 83.75 547 ASP A O 1
ATOM 4108 N N . PRO A 1 548 ? -3.440 -5.463 20.279 1.00 86.75 548 PRO A N 1
ATOM 4109 C CA . PRO A 1 548 ? -4.748 -4.834 20.054 1.00 86.75 548 PRO A CA 1
ATOM 4110 C C . PRO A 1 548 ? -4.639 -3.465 19.344 1.00 86.75 548 PRO A C 1
ATOM 4112 O O . PRO A 1 548 ? -3.559 -2.862 19.358 1.00 86.75 548 PRO A O 1
ATOM 4115 N N . PRO A 1 549 ? -5.739 -2.952 18.746 1.00 91.19 549 PRO A N 1
ATOM 4116 C CA . PRO A 1 549 ? -5.776 -1.612 18.163 1.00 91.19 549 PRO A CA 1
ATOM 4117 C C . PRO A 1 549 ? -5.282 -0.534 19.135 1.00 91.19 549 PRO A C 1
ATOM 4119 O O . PRO A 1 549 ? -5.490 -0.617 20.343 1.00 91.19 549 PRO A O 1
ATOM 4122 N N . MET A 1 550 ? -4.631 0.496 18.601 1.00 89.12 550 MET A N 1
ATOM 4123 C CA . MET A 1 550 ? -4.177 1.648 19.368 1.00 89.12 550 MET A CA 1
ATOM 4124 C C . MET A 1 550 ? -5.343 2.587 19.665 1.00 89.12 550 MET A C 1
ATOM 4126 O O . MET A 1 550 ? -5.890 3.225 18.762 1.00 89.12 550 MET A O 1
ATOM 4130 N N . ASP A 1 551 ? -5.648 2.736 20.948 1.00 85.88 551 ASP A N 1
ATOM 4131 C CA . ASP A 1 551 ? -6.721 3.604 21.415 1.00 85.88 551 ASP A CA 1
ATOM 4132 C C . ASP A 1 551 ? -6.297 5.083 21.411 1.00 85.88 551 ASP A C 1
ATOM 4134 O O . ASP A 1 551 ? -5.292 5.495 22.013 1.00 85.88 551 ASP A O 1
ATOM 4138 N N . LEU A 1 552 ? -7.102 5.909 20.746 1.00 83.31 552 LEU A N 1
ATOM 4139 C CA . LEU A 1 552 ? -7.056 7.359 20.835 1.00 83.31 552 LEU A CA 1
ATOM 4140 C C . LEU A 1 552 ? -8.200 7.838 21.739 1.00 83.31 552 LEU A C 1
ATOM 4142 O O . LEU A 1 552 ? -9.326 7.368 21.607 1.00 83.31 552 LEU A O 1
ATOM 4146 N N . PRO A 1 553 ? -7.928 8.772 22.665 1.00 73.06 553 PRO A N 1
ATOM 4147 C CA . PRO A 1 553 ? -8.848 9.080 23.758 1.00 73.06 553 PRO A CA 1
ATOM 4148 C C . PRO A 1 553 ? -10.199 9.664 23.293 1.00 73.06 553 PRO A C 1
ATOM 4150 O O . PRO A 1 553 ? -10.350 10.141 22.170 1.00 73.06 553 PRO A O 1
ATOM 4153 N N . GLY A 1 554 ? -11.210 9.616 24.165 1.00 71.06 554 GLY A N 1
ATOM 4154 C CA . GLY A 1 554 ? -12.609 9.935 23.838 1.00 71.06 554 GLY A CA 1
ATOM 4155 C C . GLY A 1 554 ? -12.926 11.426 23.628 1.00 71.06 554 GLY A C 1
ATOM 4156 O O . GLY A 1 554 ? -12.044 12.260 23.434 1.00 71.06 554 GLY A O 1
ATOM 4157 N N . ALA A 1 555 ? -14.211 11.793 23.685 1.00 66.19 555 ALA A N 1
ATOM 4158 C CA . ALA A 1 555 ? -14.724 13.134 23.347 1.00 66.19 555 ALA A CA 1
ATOM 4159 C C . ALA A 1 555 ? -14.123 14.317 24.136 1.00 66.19 555 ALA A C 1
ATOM 4161 O O . ALA A 1 555 ? -14.150 15.440 23.637 1.00 66.19 555 ALA A O 1
ATOM 4162 N N . GLN A 1 556 ? -13.582 14.080 25.335 1.00 64.56 556 GLN A N 1
ATOM 4163 C CA . GLN A 1 556 ? -12.935 15.109 26.166 1.00 64.56 556 GLN A CA 1
ATOM 4164 C C . GLN A 1 556 ? -11.432 15.272 25.882 1.00 64.56 556 GLN A C 1
ATOM 4166 O O . GLN A 1 556 ? -10.755 16.096 26.491 1.00 64.56 556 GLN A O 1
ATOM 4171 N N . SER A 1 557 ? -10.884 14.484 24.959 1.00 68.19 557 SER A N 1
ATOM 4172 C CA . SER A 1 557 ? -9.472 14.569 24.608 1.00 68.19 557 SER A CA 1
ATOM 4173 C C . SER A 1 557 ? -9.124 15.827 23.824 1.00 68.19 557 SER A C 1
ATOM 4175 O O . SER A 1 557 ? -9.904 16.349 23.018 1.00 68.19 557 SER A O 1
ATOM 4177 N N . LEU A 1 558 ? -7.887 16.280 24.010 1.00 74.44 558 LEU A N 1
ATOM 4178 C CA . LEU A 1 558 ? -7.351 17.395 23.244 1.00 74.44 558 LEU A CA 1
ATOM 4179 C C . LEU A 1 558 ? -7.048 16.971 21.804 1.00 74.44 558 LEU A C 1
ATOM 4181 O O . LEU A 1 558 ? -6.724 15.816 21.528 1.00 74.44 558 LEU A O 1
ATOM 4185 N N . VAL A 1 559 ? -7.089 17.937 20.881 1.00 81.31 559 VAL A N 1
ATOM 4186 C CA . VAL A 1 559 ? -6.709 17.741 19.468 1.00 81.31 559 VAL A CA 1
ATOM 4187 C C . VAL A 1 559 ? -5.339 17.064 19.361 1.00 81.31 559 VAL A C 1
ATOM 4189 O O . VAL A 1 559 ? -5.197 16.073 18.648 1.00 81.31 559 VAL A O 1
ATOM 4192 N N . ASP A 1 560 ? -4.359 17.511 20.148 1.00 78.81 560 ASP A N 1
ATOM 4193 C CA . ASP A 1 560 ? -2.993 16.973 20.126 1.00 78.81 560 ASP A CA 1
ATOM 4194 C C . ASP A 1 560 ? -2.879 15.532 20.657 1.00 78.81 560 ASP A C 1
ATOM 4196 O O . ASP A 1 560 ? -1.872 14.863 20.426 1.00 78.81 560 ASP A O 1
ATOM 4200 N N . GLU A 1 561 ? -3.885 15.021 21.374 1.00 78.00 561 GLU A N 1
ATOM 4201 C CA . GLU A 1 561 ? -3.917 13.630 21.852 1.00 78.00 561 GLU A CA 1
ATOM 4202 C C . GLU A 1 561 ? -4.416 12.649 20.784 1.00 78.00 561 GLU A C 1
ATOM 4204 O O . GLU A 1 561 ? -4.170 11.444 20.894 1.00 78.00 561 GLU A O 1
ATOM 4209 N N . ARG A 1 562 ? -5.062 13.180 19.740 1.00 89.19 562 ARG A N 1
ATOM 4210 C CA . ARG A 1 562 ? -5.651 12.448 18.611 1.00 89.19 562 ARG A CA 1
ATOM 4211 C C . ARG A 1 562 ? -5.109 12.912 17.262 1.00 89.19 562 ARG A C 1
ATOM 4213 O O . ARG A 1 562 ? -5.753 12.720 16.238 1.00 89.19 562 ARG A O 1
ATOM 4220 N N . THR A 1 563 ? -3.954 13.565 17.265 1.00 92.25 563 THR A N 1
ATOM 4221 C CA . THR A 1 563 ? -3.272 14.006 16.048 1.00 92.25 563 THR A CA 1
ATOM 4222 C C . THR A 1 563 ? -2.039 13.153 15.838 1.00 92.25 563 THR A C 1
ATOM 4224 O O . THR A 1 563 ? -1.291 12.930 16.791 1.00 92.25 563 THR A O 1
ATOM 4227 N N . PHE A 1 564 ? -1.807 12.709 14.608 1.00 95.31 564 PHE A N 1
ATOM 4228 C CA . PHE A 1 564 ? -0.507 12.208 14.180 1.00 95.31 564 PHE A CA 1
ATOM 4229 C C . PHE A 1 564 ? 0.183 13.251 13.310 1.00 95.31 564 PHE A C 1
ATOM 4231 O O . PHE A 1 564 ? -0.447 13.824 12.425 1.00 95.31 564 PHE A O 1
ATOM 4238 N N . THR A 1 565 ? 1.475 13.469 13.529 1.00 96.38 565 THR A N 1
ATOM 4239 C CA . THR A 1 565 ? 2.337 14.153 12.560 1.00 96.38 565 THR A CA 1
ATOM 4240 C C . THR A 1 565 ? 3.011 13.102 11.704 1.00 96.38 565 THR A C 1
ATOM 4242 O O . THR A 1 565 ? 3.513 12.111 12.226 1.00 96.38 565 THR A O 1
ATOM 4245 N N . TYR A 1 566 ? 3.067 13.318 10.399 1.00 96.44 566 TYR A N 1
ATOM 4246 C CA . TYR A 1 566 ? 3.798 12.455 9.488 1.00 96.44 566 TYR A CA 1
ATOM 4247 C C . TYR A 1 566 ? 4.650 13.290 8.539 1.00 96.44 566 TYR A C 1
ATOM 4249 O O . TYR A 1 566 ? 4.278 14.406 8.180 1.00 96.44 566 TYR A O 1
ATOM 4257 N N . CYS A 1 567 ? 5.815 12.761 8.179 1.00 95.25 567 CYS A N 1
ATOM 4258 C CA . CYS A 1 567 ? 6.838 13.455 7.409 1.00 95.25 567 CYS A CA 1
ATOM 4259 C C . CYS A 1 567 ? 7.498 12.507 6.414 1.00 95.25 567 CYS A C 1
ATOM 4261 O O . CYS A 1 567 ? 7.754 11.346 6.736 1.00 95.25 567 CYS A O 1
ATOM 4263 N N . SER A 1 568 ? 7.810 13.013 5.224 1.00 94.00 568 SER A N 1
ATOM 4264 C CA . SER A 1 568 ? 8.556 12.291 4.200 1.00 94.00 568 SER A CA 1
ATOM 4265 C C . SER A 1 568 ? 9.731 13.115 3.692 1.00 94.00 568 SER A C 1
ATOM 4267 O O . SER A 1 568 ? 9.607 14.321 3.464 1.00 94.00 568 SER A O 1
ATOM 4269 N N . LEU A 1 569 ? 10.866 12.448 3.509 1.00 93.19 569 LEU A N 1
ATOM 4270 C CA . LEU A 1 569 ? 12.082 13.011 2.945 1.00 93.19 569 LEU A CA 1
ATOM 4271 C C . LEU A 1 569 ? 12.246 12.553 1.498 1.00 93.19 569 LEU A C 1
ATOM 4273 O O . LEU A 1 569 ? 12.304 11.352 1.220 1.00 93.19 569 LEU A O 1
ATOM 4277 N N . TYR A 1 570 ? 12.446 13.521 0.611 1.00 93.81 570 TYR A N 1
ATOM 4278 C CA . TYR A 1 570 ? 12.689 13.302 -0.805 1.00 93.81 570 TYR A CA 1
ATOM 4279 C C . TYR A 1 570 ? 14.115 13.697 -1.190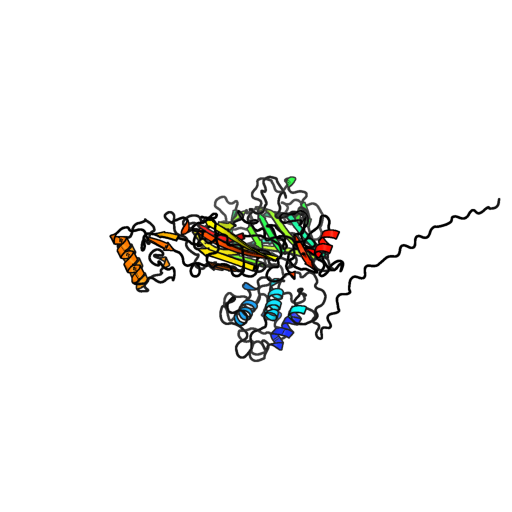 1.00 93.81 570 TYR A C 1
ATOM 4281 O O . TYR A 1 570 ? 14.615 14.745 -0.777 1.00 93.81 570 TYR A O 1
ATOM 4289 N N . ASP A 1 571 ? 14.756 12.873 -2.016 1.00 93.50 571 ASP A N 1
ATOM 4290 C CA . ASP A 1 571 ? 16.102 13.086 -2.545 1.00 93.50 571 ASP A CA 1
ATOM 4291 C C . ASP A 1 571 ? 16.092 13.096 -4.079 1.00 93.50 571 ASP A C 1
ATOM 4293 O O . ASP A 1 571 ? 15.891 12.070 -4.738 1.00 93.50 571 ASP A O 1
ATOM 4297 N N . ASN A 1 572 ? 16.362 14.267 -4.657 1.00 94.56 572 ASN A N 1
ATOM 4298 C CA . ASN A 1 572 ? 16.475 14.450 -6.098 1.00 94.56 572 ASN A CA 1
ATOM 4299 C C . ASN A 1 572 ? 17.946 14.465 -6.545 1.00 94.56 572 ASN A C 1
ATOM 4301 O O . ASN A 1 572 ? 18.450 15.454 -7.077 1.00 94.56 572 ASN A O 1
ATOM 4305 N N . GLY A 1 573 ? 18.655 13.365 -6.302 1.00 93.19 573 GLY A N 1
ATOM 4306 C CA . GLY A 1 573 ? 20.037 13.160 -6.738 1.00 93.19 573 GLY A CA 1
ATOM 4307 C C . GLY A 1 573 ? 21.101 13.862 -5.886 1.00 93.19 573 GLY A C 1
ATOM 4308 O O . GLY A 1 573 ? 22.233 14.030 -6.337 1.00 93.19 573 GLY A O 1
ATOM 4309 N N . TYR A 1 574 ? 20.763 14.284 -4.668 1.00 93.00 574 TYR A N 1
ATOM 4310 C CA . TYR A 1 574 ? 21.712 14.796 -3.682 1.00 93.00 574 TYR A CA 1
ATOM 4311 C C . TYR A 1 574 ? 22.689 13.708 -3.226 1.00 93.00 574 TYR A C 1
ATOM 4313 O O . TYR A 1 574 ? 23.903 13.912 -3.289 1.00 93.00 574 TYR A O 1
ATOM 4321 N N . SER A 1 575 ? 22.185 12.545 -2.792 1.00 88.69 575 SER A N 1
ATOM 4322 C CA . SER A 1 575 ? 23.054 11.438 -2.357 1.00 88.69 575 SER A CA 1
ATOM 4323 C C . SER A 1 575 ? 23.748 10.752 -3.534 1.00 88.69 575 SER A C 1
ATOM 4325 O O . SER A 1 575 ? 24.926 10.398 -3.449 1.00 88.69 575 SER A O 1
ATOM 4327 N N . ASN A 1 576 ? 23.030 10.603 -4.647 1.00 90.81 576 ASN A N 1
ATOM 4328 C CA . ASN A 1 576 ? 23.520 9.985 -5.866 1.00 90.81 576 ASN A CA 1
ATOM 4329 C C . ASN A 1 576 ? 23.109 10.811 -7.099 1.00 90.81 576 ASN A C 1
ATOM 4331 O O . ASN A 1 576 ? 21.968 10.712 -7.550 1.00 90.81 576 ASN A O 1
ATOM 4335 N N . PRO A 1 577 ? 24.035 11.572 -7.711 1.00 93.31 577 PRO A N 1
ATOM 4336 C CA . PRO A 1 577 ? 23.733 12.402 -8.876 1.00 93.31 577 PRO A CA 1
ATOM 4337 C C . PRO A 1 577 ? 23.161 11.657 -10.091 1.00 93.31 577 PRO A C 1
ATOM 4339 O O . PRO A 1 577 ? 22.585 12.305 -10.961 1.00 93.31 577 PRO A O 1
ATOM 4342 N N . SER A 1 578 ? 23.312 10.329 -10.189 1.00 90.19 578 SER A N 1
ATOM 4343 C CA . SER A 1 578 ? 22.711 9.549 -11.283 1.00 90.19 578 SER A CA 1
ATOM 4344 C C . SER A 1 578 ? 21.218 9.263 -11.098 1.00 90.19 578 SER A C 1
ATOM 4346 O O . SER A 1 578 ? 20.568 8.846 -12.052 1.00 90.19 578 SER A O 1
ATOM 4348 N N . GLU A 1 579 ? 20.670 9.504 -9.904 1.00 90.69 579 GLU A N 1
ATOM 4349 C CA . GLU A 1 579 ? 19.245 9.345 -9.583 1.00 90.69 579 GLU A CA 1
ATOM 4350 C C . GLU A 1 579 ? 18.446 10.644 -9.745 1.00 90.69 579 GLU A C 1
ATOM 4352 O O . GLU A 1 579 ? 17.248 10.653 -9.478 1.00 90.69 579 GLU A O 1
ATOM 4357 N N . VAL A 1 580 ? 19.078 11.741 -10.175 1.00 95.31 580 VAL A N 1
ATOM 4358 C CA . VAL A 1 580 ? 18.377 13.007 -10.417 1.00 95.31 580 VAL A CA 1
ATOM 4359 C C . VAL A 1 580 ? 17.312 12.832 -11.500 1.00 95.31 580 VAL A C 1
ATOM 4361 O O . VAL A 1 580 ? 17.566 12.219 -12.541 1.00 95.31 580 VAL A O 1
ATOM 4364 N N . LYS A 1 581 ? 16.129 13.413 -11.290 1.00 93.06 581 LYS A N 1
ATOM 4365 C CA . LYS A 1 581 ? 15.108 13.488 -12.337 1.00 93.06 581 LYS A CA 1
ATOM 4366 C C . LYS A 1 581 ? 15.649 14.289 -13.517 1.00 93.06 581 LYS A C 1
ATOM 4368 O O . LYS A 1 581 ? 16.264 15.344 -13.337 1.00 93.06 581 LYS A O 1
ATOM 4373 N N . THR A 1 582 ? 15.390 13.834 -14.734 1.00 93.56 582 THR A N 1
ATOM 4374 C CA . THR A 1 582 ? 15.827 14.499 -15.961 1.00 93.56 582 THR A CA 1
ATOM 4375 C C . THR A 1 582 ? 14.650 14.922 -16.838 1.00 93.56 582 THR A C 1
ATOM 4377 O O . THR A 1 582 ? 13.522 14.463 -16.693 1.00 93.56 582 THR A O 1
ATOM 4380 N N . ARG A 1 583 ? 14.865 15.819 -17.803 1.00 89.94 583 ARG A N 1
ATOM 4381 C CA . ARG A 1 583 ? 13.822 16.114 -18.799 1.00 89.94 583 ARG A CA 1
ATOM 4382 C C . ARG A 1 583 ? 13.579 14.907 -19.700 1.00 89.94 583 ARG A C 1
ATOM 4384 O O . ARG A 1 583 ? 12.452 14.713 -20.139 1.00 89.94 583 ARG A O 1
ATOM 4391 N N . SER A 1 584 ? 14.607 14.102 -19.967 1.00 84.38 584 SER A N 1
ATOM 4392 C CA . SER A 1 584 ? 14.496 12.893 -20.790 1.00 84.38 584 SER A CA 1
ATOM 4393 C C . SER A 1 584 ? 13.670 11.770 -20.156 1.00 84.38 584 SER A C 1
ATOM 4395 O O . SER A 1 584 ? 13.061 11.006 -20.902 1.00 84.38 584 SER A O 1
ATOM 4397 N N . ASN A 1 585 ? 13.618 11.679 -18.824 1.00 80.62 585 ASN A N 1
ATOM 4398 C CA . ASN A 1 585 ? 12.750 10.737 -18.112 1.00 80.62 585 ASN A CA 1
ATOM 4399 C C . ASN A 1 585 ? 11.458 11.387 -17.577 1.00 80.62 585 ASN A C 1
ATOM 4401 O O . ASN A 1 585 ? 10.580 10.685 -17.090 1.00 80.62 585 ASN A O 1
ATOM 4405 N N . SER A 1 586 ? 11.307 12.710 -17.703 1.00 76.69 586 SER A N 1
ATOM 4406 C CA . SER A 1 586 ? 10.113 13.409 -17.235 1.00 76.69 586 SER A CA 1
ATOM 4407 C C . SER A 1 586 ? 8.869 13.011 -18.045 1.00 76.69 586 SER A C 1
ATOM 4409 O O . SER A 1 586 ? 8.919 12.987 -19.280 1.00 76.69 586 SER A O 1
ATOM 4411 N N . PRO A 1 587 ? 7.721 12.776 -17.388 1.00 66.94 587 PRO A N 1
ATOM 4412 C CA . PRO A 1 587 ? 6.546 12.269 -18.080 1.00 66.94 587 PRO A CA 1
ATOM 4413 C C . PRO A 1 587 ? 5.835 13.358 -18.895 1.00 66.94 587 PRO A C 1
ATOM 4415 O O . PRO A 1 587 ? 5.812 14.529 -18.498 1.00 66.94 587 PRO A O 1
ATOM 4418 N N . PRO A 1 588 ? 5.204 13.004 -20.027 1.00 67.38 588 PRO A N 1
ATOM 4419 C CA . PRO A 1 588 ? 4.484 13.964 -20.850 1.00 67.38 588 PRO A CA 1
ATOM 4420 C C . PRO A 1 588 ? 3.109 14.317 -20.256 1.00 67.38 588 PRO A C 1
ATOM 4422 O O . PRO A 1 588 ? 2.249 13.458 -20.118 1.00 67.38 588 PRO A O 1
ATOM 4425 N N . ALA A 1 589 ? 2.873 15.610 -20.010 1.00 62.66 589 ALA A N 1
ATOM 4426 C CA . ALA A 1 589 ? 1.545 16.225 -19.827 1.00 62.66 589 ALA A CA 1
ATOM 4427 C C . ALA A 1 589 ? 0.620 15.594 -18.758 1.00 62.66 589 ALA A C 1
ATOM 4429 O O . ALA A 1 589 ? -0.597 15.559 -18.936 1.00 62.66 589 ALA A O 1
ATOM 4430 N N . VAL A 1 590 ? 1.191 15.163 -17.632 1.00 67.81 590 VAL A N 1
ATOM 4431 C CA . VAL A 1 590 ? 0.482 14.694 -16.425 1.00 67.81 590 VAL A CA 1
ATOM 4432 C C . VAL A 1 590 ? 0.904 15.525 -15.210 1.00 67.81 590 VAL A C 1
ATOM 4434 O O . VAL A 1 590 ? 1.899 16.241 -15.272 1.00 67.81 590 VAL A O 1
ATOM 4437 N N . ILE A 1 591 ? 0.161 15.461 -14.101 1.00 71.69 591 ILE A N 1
ATOM 4438 C CA . ILE A 1 591 ? 0.526 16.163 -12.855 1.00 71.69 591 ILE A CA 1
ATOM 4439 C C . ILE A 1 591 ? 1.945 15.732 -12.436 1.00 71.69 591 ILE A C 1
ATOM 4441 O O . ILE A 1 591 ? 2.202 14.534 -12.346 1.00 71.69 591 ILE A O 1
ATOM 4445 N N . GLY A 1 592 ? 2.844 16.705 -12.230 1.00 68.69 592 GLY A N 1
ATOM 4446 C CA . GLY A 1 592 ? 4.280 16.503 -11.958 1.00 68.69 592 GLY A CA 1
ATOM 4447 C C . GLY A 1 592 ? 5.208 16.739 -13.166 1.00 68.69 592 GLY A C 1
ATOM 4448 O O . GLY A 1 592 ? 6.401 17.032 -13.012 1.00 68.69 592 GLY A O 1
ATOM 4449 N N . GLY A 1 593 ? 4.654 16.743 -14.384 1.00 74.44 593 GLY A N 1
ATOM 4450 C CA . GLY A 1 593 ? 5.393 16.946 -15.629 1.00 74.44 593 GLY A CA 1
ATOM 4451 C C . GLY A 1 593 ? 4.637 17.735 -16.714 1.00 74.44 593 GLY A C 1
ATOM 4452 O O . GLY A 1 593 ? 3.512 18.194 -16.524 1.00 74.44 593 GLY A O 1
ATOM 4453 N N . PRO A 1 594 ? 5.255 17.934 -17.889 1.00 80.69 594 PRO A N 1
ATOM 4454 C CA . PRO A 1 594 ? 6.650 17.631 -18.179 1.00 80.69 594 PRO A CA 1
ATOM 4455 C C . PRO A 1 594 ? 7.595 18.694 -17.603 1.00 80.69 594 PRO A C 1
ATOM 4457 O O . PRO A 1 594 ? 7.236 19.858 -17.419 1.00 80.69 594 PRO A O 1
ATOM 4460 N N . CYS A 1 595 ? 8.856 18.322 -17.401 1.00 86.69 595 CYS A N 1
ATOM 4461 C CA . CYS A 1 595 ? 9.920 19.279 -17.143 1.00 86.69 595 CYS A CA 1
ATOM 4462 C C . CYS A 1 595 ? 10.213 20.104 -18.405 1.00 86.69 595 CYS A C 1
ATOM 4464 O O . CYS A 1 595 ? 10.938 19.683 -19.307 1.00 86.69 595 CYS A O 1
ATOM 4466 N N . PHE A 1 596 ? 9.657 21.313 -18.476 1.00 85.25 596 PHE A N 1
ATOM 4467 C CA . PHE A 1 596 ? 9.849 22.191 -19.633 1.00 85.25 596 PHE A CA 1
ATOM 4468 C C . PHE A 1 596 ? 11.271 22.750 -19.727 1.00 85.25 596 PHE A C 1
ATOM 4470 O O . PHE A 1 596 ? 11.827 22.885 -20.819 1.00 85.25 596 PHE A O 1
ATOM 4477 N N . VAL A 1 597 ? 11.859 23.097 -18.583 1.00 88.44 597 VAL A N 1
ATOM 4478 C CA . VAL A 1 597 ? 13.159 23.760 -18.507 1.00 88.44 597 VAL A CA 1
ATOM 4479 C C . VAL A 1 597 ? 13.980 23.047 -17.437 1.00 88.44 597 VAL A C 1
ATOM 4481 O O . VAL A 1 597 ? 13.704 23.241 -16.255 1.00 88.44 597 VAL A O 1
ATOM 4484 N N . PRO A 1 598 ? 14.999 22.256 -17.828 1.00 93.62 598 PRO A N 1
ATOM 4485 C CA . PRO A 1 598 ? 15.985 21.729 -16.889 1.00 93.62 598 PRO A CA 1
ATOM 4486 C C . PRO A 1 598 ? 16.586 22.852 -16.041 1.00 93.62 598 PRO A C 1
ATOM 4488 O O . PRO A 1 598 ? 16.517 24.010 -16.432 1.00 93.62 598 PRO A O 1
ATOM 4491 N N . THR A 1 599 ? 17.215 22.581 -14.915 1.00 95.81 599 THR A N 1
ATOM 4492 C CA . THR A 1 599 ? 17.833 23.622 -14.081 1.00 95.81 599 THR A CA 1
ATOM 4493 C C . THR A 1 599 ? 19.331 23.419 -13.943 1.00 95.81 599 THR A C 1
ATOM 4495 O O . THR A 1 599 ? 20.069 24.405 -13.867 1.00 95.81 599 THR A O 1
ATOM 4498 N N . ASN A 1 600 ? 19.796 22.168 -13.985 1.00 97.62 600 ASN A N 1
ATOM 4499 C CA . ASN A 1 600 ? 21.177 21.824 -13.669 1.00 97.62 600 ASN A CA 1
ATOM 4500 C C . ASN A 1 600 ? 21.783 20.807 -14.652 1.00 97.62 600 ASN A C 1
ATOM 4502 O O . ASN A 1 600 ? 21.097 20.104 -15.400 1.00 97.62 600 ASN A O 1
ATOM 4506 N N . CYS A 1 601 ? 23.109 20.756 -14.650 1.00 97.38 601 CYS A N 1
ATOM 4507 C CA . CYS A 1 601 ? 23.903 19.874 -15.487 1.00 97.38 601 CYS A CA 1
ATOM 4508 C C . CYS A 1 601 ? 23.896 18.432 -14.957 1.00 97.38 601 CYS A C 1
ATOM 4510 O O . CYS A 1 601 ? 24.147 18.212 -13.772 1.00 97.38 601 CYS A O 1
ATOM 4512 N N . VAL A 1 602 ? 23.683 17.456 -15.844 1.00 96.69 602 VAL A N 1
ATOM 4513 C CA . VAL A 1 602 ? 23.798 16.005 -15.564 1.00 96.69 602 VAL A CA 1
ATOM 4514 C C . VAL A 1 602 ? 25.083 15.394 -16.126 1.00 96.69 602 VAL A C 1
ATOM 4516 O O . VAL A 1 602 ? 25.476 14.302 -15.730 1.00 96.69 602 VAL A O 1
ATOM 4519 N N . ALA A 1 603 ? 25.760 16.101 -17.034 1.00 95.94 603 ALA A N 1
ATOM 4520 C CA . ALA A 1 603 ? 27.060 15.721 -17.581 1.00 95.94 603 ALA A CA 1
ATOM 4521 C C . ALA A 1 603 ? 27.985 16.941 -17.677 1.00 95.94 603 ALA A C 1
ATOM 4523 O O . ALA A 1 603 ? 27.517 18.081 -17.722 1.00 95.94 603 ALA A O 1
ATOM 4524 N N . GLY A 1 604 ? 29.294 16.687 -17.696 1.00 95.38 604 GLY A N 1
ATOM 4525 C CA . GLY A 1 604 ? 30.323 17.718 -17.590 1.00 95.38 604 GLY A CA 1
ATOM 4526 C C . GLY A 1 604 ? 30.415 18.257 -16.159 1.00 95.38 604 GLY A C 1
ATOM 4527 O O . GLY A 1 604 ? 30.816 17.529 -15.251 1.00 95.38 604 GLY A O 1
ATOM 4528 N N . HIS A 1 605 ? 30.042 19.514 -15.931 1.00 94.81 605 HIS A N 1
ATOM 4529 C CA . HIS A 1 605 ? 29.964 20.132 -14.603 1.00 94.81 605 HIS A CA 1
ATOM 4530 C C . HIS A 1 605 ? 28.684 19.731 -13.851 1.00 94.81 605 HIS A C 1
ATOM 4532 O O . HIS A 1 605 ? 27.826 20.571 -13.589 1.00 94.81 605 HIS A O 1
ATOM 4538 N N . VAL A 1 606 ? 28.555 18.445 -13.506 1.00 95.88 606 VAL A N 1
ATOM 4539 C CA . VAL A 1 606 ? 27.382 17.882 -12.807 1.00 95.88 606 VAL A CA 1
ATOM 4540 C C . VAL A 1 606 ? 27.002 18.720 -11.580 1.00 95.88 606 VAL A C 1
ATOM 4542 O O . VAL A 1 606 ? 27.865 19.095 -10.786 1.00 95.88 606 VAL A O 1
ATOM 4545 N N . GLY A 1 607 ? 25.714 19.039 -11.445 1.00 94.56 607 GLY A N 1
ATOM 4546 C CA . GLY A 1 607 ? 25.183 19.866 -10.358 1.00 94.56 607 GLY A CA 1
ATOM 4547 C C . GLY A 1 607 ? 25.204 21.374 -10.615 1.00 94.56 607 GLY A C 1
ATOM 4548 O O . GLY A 1 607 ? 24.434 22.103 -9.989 1.00 94.56 607 GLY A O 1
ATOM 4549 N N . ALA A 1 608 ? 26.012 21.874 -11.557 1.00 96.00 608 ALA A N 1
ATOM 4550 C CA . ALA A 1 608 ? 26.047 23.301 -11.873 1.00 96.00 608 ALA A CA 1
ATOM 4551 C C . ALA A 1 608 ? 24.731 23.774 -12.510 1.00 96.00 608 ALA A C 1
ATOM 4553 O O . ALA A 1 608 ? 24.086 23.033 -13.250 1.00 96.00 608 ALA A O 1
ATOM 4554 N N . ALA A 1 609 ? 24.336 25.019 -12.236 1.00 96.88 609 ALA A N 1
ATOM 4555 C CA . ALA A 1 609 ? 23.166 25.620 -12.866 1.00 96.88 609 ALA A CA 1
ATOM 4556 C C . ALA A 1 609 ? 23.416 25.839 -14.363 1.00 96.88 609 ALA A C 1
ATOM 4558 O O . ALA A 1 609 ? 24.462 26.359 -14.759 1.00 96.88 609 ALA A O 1
ATOM 4559 N N . CYS A 1 610 ? 22.437 25.499 -15.195 1.00 96.25 610 CYS A N 1
ATOM 4560 C CA . CYS A 1 610 ? 22.546 25.726 -16.628 1.00 96.25 610 CYS A CA 1
ATOM 4561 C C . CYS A 1 610 ? 22.428 27.216 -16.973 1.00 96.25 610 CYS A C 1
ATOM 4563 O O . CYS A 1 610 ? 21.520 27.901 -16.502 1.00 96.25 610 CYS A O 1
ATOM 4565 N N . GLY A 1 611 ? 23.262 27.699 -17.892 1.00 94.12 611 GLY A N 1
ATOM 4566 C CA . GLY A 1 611 ? 23.217 29.067 -18.410 1.00 94.12 611 GLY A CA 1
ATOM 4567 C C . GLY A 1 611 ? 22.991 29.117 -19.920 1.00 94.12 611 GLY A C 1
ATOM 4568 O O . GLY A 1 611 ? 23.553 28.325 -20.659 1.00 94.12 611 GLY A O 1
ATOM 4569 N N . GLY A 1 612 ? 22.189 30.064 -20.407 1.00 93.06 612 GLY A N 1
ATOM 4570 C CA . GLY A 1 612 ? 21.931 30.238 -21.844 1.00 93.06 612 GLY A CA 1
ATOM 4571 C C . GLY A 1 612 ? 20.448 30.370 -22.173 1.00 93.06 612 GLY A C 1
ATOM 4572 O O . GLY A 1 612 ? 19.589 30.120 -21.330 1.00 93.06 612 GLY A O 1
ATOM 4573 N N . LYS A 1 613 ? 20.138 30.795 -23.401 1.00 91.62 613 LYS A N 1
ATOM 4574 C CA . LYS A 1 613 ? 18.764 31.074 -23.857 1.00 91.62 613 LYS A CA 1
ATOM 4575 C C . LYS A 1 613 ? 18.133 29.931 -24.649 1.00 91.62 613 LYS A C 1
ATOM 4577 O O . LYS A 1 613 ? 16.924 29.938 -24.853 1.00 91.62 613 LYS A O 1
ATOM 4582 N N . ASN A 1 614 ? 18.937 28.990 -25.134 1.00 92.50 614 ASN A N 1
ATOM 4583 C CA . ASN A 1 614 ? 18.500 27.838 -25.923 1.00 92.50 614 ASN A CA 1
ATOM 4584 C C . ASN A 1 614 ? 19.264 26.574 -25.502 1.00 92.50 614 ASN A C 1
ATOM 4586 O O . ASN A 1 614 ? 20.306 26.670 -24.858 1.00 92.50 614 ASN A O 1
ATOM 4590 N N . ASP A 1 615 ? 18.765 25.398 -25.886 1.00 91.25 615 ASP A N 1
ATOM 4591 C CA . ASP A 1 615 ? 19.323 24.104 -25.465 1.00 91.25 615 ASP A CA 1
ATOM 4592 C C . ASP A 1 615 ? 20.817 23.946 -25.805 1.00 91.25 615 ASP A C 1
ATOM 4594 O O . ASP A 1 615 ? 21.569 23.390 -25.008 1.00 91.25 615 ASP A O 1
ATOM 4598 N N . ALA A 1 616 ? 21.284 24.490 -26.935 1.00 93.56 616 ALA A N 1
ATOM 4599 C CA . ALA A 1 616 ? 22.693 24.406 -27.322 1.00 93.56 616 ALA A CA 1
ATOM 4600 C C . ALA A 1 616 ? 23.603 25.224 -26.390 1.00 93.56 616 ALA A C 1
ATOM 4602 O O . ALA A 1 616 ? 24.617 24.715 -25.917 1.00 93.56 616 ALA A O 1
ATOM 4603 N N . GLU A 1 617 ? 23.231 26.473 -26.091 1.00 95.12 617 GLU A N 1
ATOM 4604 C CA . GLU A 1 617 ? 23.965 27.319 -25.138 1.00 95.12 617 GLU A CA 1
ATOM 4605 C C . GLU A 1 617 ? 23.965 26.707 -23.734 1.00 95.12 617 GLU A C 1
ATOM 4607 O O . GLU A 1 617 ? 24.985 26.722 -23.048 1.00 95.12 617 GLU A O 1
ATOM 4612 N N . ARG A 1 618 ? 22.832 26.124 -23.333 1.00 95.38 618 ARG A N 1
ATOM 4613 C CA . ARG A 1 618 ? 22.654 25.507 -22.018 1.00 95.38 618 ARG A CA 1
ATOM 4614 C C . ARG A 1 618 ? 23.477 24.240 -21.852 1.00 95.38 618 ARG A C 1
ATOM 4616 O O . ARG A 1 618 ? 24.147 24.105 -20.833 1.00 95.38 618 ARG A O 1
ATOM 4623 N N . ASN A 1 619 ? 23.517 23.370 -22.857 1.00 95.44 619 ASN A N 1
ATOM 4624 C CA . ASN A 1 619 ? 24.416 22.215 -22.857 1.00 95.44 619 ASN A CA 1
ATOM 4625 C C . ASN A 1 619 ? 25.886 22.651 -22.839 1.00 95.44 619 ASN A C 1
ATOM 4627 O O . ASN A 1 619 ? 26.650 22.162 -22.015 1.00 95.44 619 ASN A O 1
ATOM 4631 N N . ALA A 1 620 ? 26.262 23.650 -23.644 1.00 95.88 620 ALA A N 1
ATOM 4632 C CA . ALA A 1 620 ? 27.629 24.174 -23.656 1.00 95.88 620 ALA A CA 1
ATOM 4633 C C . ALA A 1 620 ? 28.050 24.789 -22.307 1.00 95.88 620 ALA A C 1
ATOM 4635 O O . ALA A 1 620 ? 29.218 24.711 -21.933 1.00 95.88 620 ALA A O 1
ATOM 4636 N N . SER A 1 621 ? 27.115 25.375 -21.546 1.00 96.25 621 SER A N 1
ATOM 4637 C CA . SER A 1 621 ? 27.395 25.882 -20.192 1.00 96.25 621 SER A CA 1
ATOM 4638 C C . SER A 1 621 ? 27.763 24.783 -19.190 1.00 96.25 621 SER A C 1
ATOM 4640 O O . SER A 1 621 ? 28.405 25.069 -18.183 1.00 96.25 621 SER A O 1
ATOM 4642 N N . CYS A 1 622 ? 27.386 23.537 -19.487 1.00 96.94 622 CYS A N 1
ATOM 4643 C CA . CYS A 1 622 ? 27.683 22.368 -18.674 1.00 96.94 622 CYS A CA 1
ATOM 4644 C C . CYS A 1 622 ? 29.000 21.684 -19.055 1.00 96.94 622 CYS A C 1
ATOM 4646 O O . CYS A 1 622 ? 29.393 20.753 -18.359 1.00 96.94 622 CYS A O 1
ATOM 4648 N N . ASP A 1 623 ? 29.677 22.088 -20.134 1.00 96.38 623 ASP A N 1
ATOM 4649 C CA . ASP A 1 623 ? 30.912 21.436 -20.584 1.00 96.38 623 ASP A CA 1
ATOM 4650 C C . ASP A 1 623 ? 31.975 21.440 -19.481 1.00 96.38 623 ASP A C 1
ATOM 4652 O O . ASP A 1 623 ? 32.241 22.483 -18.891 1.00 96.38 623 ASP A O 1
ATOM 4656 N N . SER A 1 624 ? 32.668 20.314 -19.268 1.00 95.38 624 SER A N 1
ATOM 4657 C CA . SER A 1 624 ? 33.713 20.201 -18.230 1.00 95.38 624 SER A CA 1
ATOM 4658 C C . SER A 1 624 ? 34.924 21.118 -18.470 1.00 95.38 624 SER A C 1
ATOM 4660 O O . SER A 1 624 ? 35.756 21.338 -17.586 1.00 95.38 624 SER A O 1
ATOM 4662 N N . SER A 1 625 ? 35.042 21.635 -19.692 1.00 93.06 625 SER A N 1
ATOM 4663 C CA . SER A 1 625 ? 35.941 22.716 -20.082 1.00 93.06 625 SER A CA 1
ATOM 4664 C C . SER A 1 625 ? 35.384 23.413 -21.329 1.00 93.06 625 SER A C 1
ATOM 4666 O O . SER A 1 625 ? 34.756 22.735 -22.141 1.00 93.06 625 SER A O 1
ATOM 4668 N N . PRO A 1 626 ? 35.659 24.709 -21.562 1.00 90.69 626 PRO A N 1
ATOM 4669 C CA . PRO A 1 626 ? 35.057 25.453 -22.669 1.00 90.69 626 PRO A CA 1
ATOM 4670 C C . PRO A 1 626 ? 35.168 24.751 -24.034 1.00 90.69 626 PRO A C 1
ATOM 4672 O O . PRO A 1 626 ? 36.268 24.418 -24.471 1.00 90.69 626 PRO A O 1
ATOM 4675 N N . SER A 1 627 ? 34.036 24.612 -24.739 1.00 86.75 627 SER A N 1
ATOM 4676 C CA . SER A 1 627 ? 33.929 24.028 -26.094 1.00 86.75 627 SER A CA 1
ATOM 4677 C C . SER A 1 627 ? 34.278 22.540 -26.208 1.00 86.75 627 SER A C 1
ATOM 4679 O O . SER A 1 627 ? 34.586 22.065 -27.303 1.00 86.75 627 SER A O 1
ATOM 4681 N N . ARG A 1 628 ? 34.253 21.797 -25.100 1.00 92.00 628 ARG A N 1
ATOM 4682 C CA . ARG A 1 628 ? 34.505 20.353 -25.109 1.00 92.00 628 ARG A CA 1
ATOM 4683 C C . ARG A 1 628 ? 33.317 19.551 -25.641 1.00 92.00 628 ARG A C 1
ATOM 4685 O O . ARG A 1 628 ? 33.536 18.464 -26.171 1.00 92.00 628 ARG A O 1
ATOM 4692 N N . GLY A 1 629 ? 32.103 20.096 -25.549 1.00 92.00 629 GLY A N 1
ATOM 4693 C CA . GLY A 1 629 ? 30.878 19.462 -26.035 1.00 92.00 629 GLY A CA 1
ATOM 4694 C C . GLY A 1 629 ? 30.490 18.200 -25.264 1.00 92.00 629 GLY A C 1
ATOM 4695 O O . GLY A 1 629 ? 29.887 17.302 -25.847 1.00 92.00 629 GLY A O 1
ATOM 4696 N N . ASP A 1 630 ? 30.885 18.102 -23.993 1.00 94.69 630 ASP A N 1
ATOM 4697 C CA . ASP A 1 630 ? 30.558 16.990 -23.092 1.00 94.69 630 ASP A CA 1
ATOM 4698 C C . ASP A 1 630 ? 29.525 17.364 -22.013 1.00 94.69 630 ASP A C 1
ATOM 4700 O O . ASP A 1 630 ? 29.165 16.525 -21.186 1.00 94.69 630 ASP A O 1
ATOM 4704 N N . GLY A 1 631 ? 29.041 18.608 -22.021 1.00 95.31 631 GLY A N 1
ATOM 4705 C CA . GLY A 1 631 ? 28.028 19.114 -21.112 1.00 95.31 631 GLY A CA 1
ATOM 4706 C C . GLY A 1 631 ? 26.607 18.766 -21.539 1.00 95.31 631 GLY A C 1
ATOM 4707 O O . GLY A 1 631 ? 26.241 18.865 -22.711 1.00 95.31 631 GLY A O 1
ATOM 4708 N N . VAL A 1 632 ? 25.775 18.405 -20.562 1.00 96.38 632 VAL A N 1
ATOM 4709 C CA . VAL A 1 632 ? 24.344 18.159 -20.777 1.00 96.38 632 VAL A CA 1
ATOM 4710 C C . VAL A 1 632 ? 23.540 18.827 -19.667 1.00 96.38 632 VAL A C 1
ATOM 4712 O O . VAL A 1 632 ? 23.724 18.520 -18.490 1.00 96.38 632 VAL A O 1
ATOM 4715 N N . CYS A 1 633 ? 22.642 19.728 -20.055 1.00 96.62 633 CYS A N 1
ATOM 4716 C CA . CYS A 1 633 ? 21.687 20.395 -19.182 1.00 96.62 633 CYS A CA 1
ATOM 4717 C C . CYS A 1 633 ? 20.339 19.670 -19.246 1.00 96.62 633 CYS A C 1
ATOM 4719 O O . CYS A 1 633 ? 19.527 19.955 -20.127 1.00 96.62 633 CYS A O 1
ATOM 4721 N N . ASP A 1 634 ? 20.108 18.735 -18.326 1.00 96.00 634 ASP A N 1
ATOM 4722 C CA . ASP A 1 634 ? 18.896 17.904 -18.351 1.00 96.00 634 ASP A CA 1
ATOM 4723 C C . ASP A 1 634 ? 18.271 17.669 -16.975 1.00 96.00 634 ASP A C 1
ATOM 4725 O O . ASP A 1 634 ? 17.168 17.148 -16.929 1.00 96.00 634 ASP A O 1
ATOM 4729 N N . ALA A 1 635 ? 18.910 18.067 -15.867 1.00 96.81 635 ALA A N 1
ATOM 4730 C CA . ALA A 1 635 ? 18.378 17.811 -14.528 1.00 96.81 635 ALA A CA 1
ATOM 4731 C C . ALA A 1 635 ? 17.156 18.687 -14.249 1.00 96.81 635 ALA A C 1
ATOM 4733 O O . ALA A 1 635 ? 17.163 19.873 -14.584 1.00 96.81 635 ALA A O 1
ATOM 4734 N N . CYS A 1 636 ? 16.147 18.131 -13.595 1.00 94.25 636 CYS A N 1
ATOM 4735 C CA . CYS A 1 636 ? 14.863 18.770 -13.348 1.00 94.25 636 CYS A CA 1
ATOM 4736 C C . CYS A 1 636 ? 14.477 18.712 -11.870 1.00 94.25 636 CYS A C 1
ATOM 4738 O O . CYS A 1 636 ? 14.874 17.780 -11.170 1.00 94.25 636 CYS A O 1
ATOM 4740 N N . PRO A 1 637 ? 13.682 19.680 -11.385 1.00 93.19 637 PRO A N 1
ATOM 4741 C CA . PRO A 1 637 ? 13.045 19.549 -10.086 1.00 93.19 637 PRO A CA 1
ATOM 4742 C C . PRO A 1 637 ? 12.047 18.382 -10.087 1.00 93.19 637 PRO A C 1
ATOM 4744 O O . PRO A 1 637 ? 11.343 18.143 -11.075 1.00 93.19 637 PRO A O 1
ATOM 4747 N N . VAL A 1 638 ? 11.988 17.672 -8.966 1.00 92.69 638 VAL A N 1
ATOM 4748 C CA . VAL A 1 638 ? 10.924 16.711 -8.662 1.00 92.69 638 VAL A CA 1
ATOM 4749 C C . VAL A 1 638 ? 9.744 17.498 -8.107 1.00 92.69 638 VAL A C 1
ATOM 4751 O O . VAL A 1 638 ? 9.922 18.381 -7.273 1.00 92.69 638 VAL A O 1
ATOM 4754 N N . HIS A 1 639 ? 8.545 17.191 -8.583 1.00 91.88 639 HIS A N 1
ATOM 4755 C CA . HIS A 1 639 ? 7.306 17.800 -8.117 1.00 91.88 639 HIS A CA 1
ATOM 4756 C C . HIS A 1 639 ? 6.342 16.707 -7.677 1.00 91.88 639 HIS A C 1
ATOM 4758 O O . HIS A 1 639 ? 6.515 15.539 -8.034 1.00 91.88 639 HIS A O 1
ATOM 4764 N N . GLY A 1 640 ? 5.303 17.102 -6.950 1.00 88.50 640 GLY A N 1
ATOM 4765 C CA . GLY A 1 640 ? 4.173 16.223 -6.719 1.00 88.50 640 GLY A CA 1
ATOM 4766 C C . GLY A 1 640 ? 3.501 15.792 -8.019 1.00 88.50 640 GLY A C 1
ATOM 4767 O O . GLY A 1 640 ? 3.192 16.625 -8.876 1.00 88.50 640 GLY A O 1
ATOM 4768 N N . GLY A 1 641 ? 3.288 14.488 -8.164 1.00 84.00 641 GLY A N 1
ATOM 4769 C CA . GLY A 1 641 ? 2.722 13.892 -9.360 1.00 84.00 641 GLY A CA 1
ATOM 4770 C C . GLY A 1 641 ? 2.473 12.398 -9.232 1.00 84.00 641 GLY A C 1
ATOM 4771 O O . GLY A 1 641 ? 2.687 11.782 -8.194 1.00 84.00 641 GLY A O 1
ATOM 4772 N N . VAL A 1 642 ? 1.952 11.822 -10.310 1.00 74.81 642 VAL A N 1
ATOM 4773 C CA . VAL A 1 642 ? 1.410 10.452 -10.303 1.00 74.81 642 VAL A CA 1
ATOM 4774 C C . VAL A 1 642 ? 2.367 9.408 -10.860 1.00 74.81 642 VAL A C 1
ATOM 4776 O O . VAL A 1 642 ? 2.087 8.219 -10.795 1.00 74.81 642 VAL A O 1
ATOM 4779 N N . THR A 1 643 ? 3.487 9.840 -11.430 1.00 74.69 643 THR A N 1
ATOM 4780 C CA . THR A 1 643 ? 4.451 8.935 -12.056 1.00 74.69 643 THR A CA 1
ATOM 4781 C C . THR A 1 643 ? 5.571 8.588 -11.099 1.00 74.69 643 THR A C 1
ATOM 4783 O O . THR A 1 643 ? 5.811 9.313 -10.140 1.00 74.69 643 THR A O 1
ATOM 4786 N N . THR A 1 644 ? 6.316 7.527 -11.397 1.00 72.38 644 THR A N 1
ATOM 4787 C CA . THR A 1 644 ? 7.481 7.129 -10.600 1.00 72.38 644 THR A CA 1
ATOM 4788 C C . THR A 1 644 ? 8.618 8.152 -10.615 1.00 72.38 644 THR A C 1
ATOM 4790 O O . THR A 1 644 ? 9.465 8.086 -9.737 1.00 72.38 644 THR A O 1
ATOM 4793 N N . GLU A 1 645 ? 8.657 9.078 -11.580 1.00 82.44 645 GLU A N 1
ATOM 4794 C CA . GLU A 1 645 ? 9.629 10.188 -11.664 1.00 82.44 645 GLU A CA 1
ATOM 4795 C C . GLU A 1 645 ? 9.114 11.482 -11.004 1.00 82.44 645 GLU A C 1
ATOM 4797 O O . GLU A 1 645 ? 9.793 12.511 -10.987 1.00 82.44 645 GLU A O 1
ATOM 4802 N N . ASP A 1 646 ? 7.887 11.442 -10.497 1.00 85.81 646 ASP A N 1
ATOM 4803 C CA . ASP A 1 646 ? 7.264 12.440 -9.639 1.00 85.81 646 ASP A CA 1
ATOM 4804 C C . ASP A 1 646 ? 6.979 11.806 -8.279 1.00 85.81 646 ASP A C 1
ATOM 4806 O O . ASP A 1 646 ? 7.253 10.628 -8.073 1.00 85.81 646 ASP A O 1
ATOM 4810 N N . GLU A 1 647 ? 6.428 12.562 -7.336 1.00 89.44 647 GLU A N 1
ATOM 4811 C CA . GLU A 1 647 ? 6.268 12.067 -5.970 1.00 89.44 647 GLU A CA 1
ATOM 4812 C C . GLU A 1 647 ? 4.855 12.213 -5.414 1.00 89.44 647 GLU A C 1
ATOM 4814 O O . GLU A 1 647 ? 4.090 13.102 -5.790 1.00 89.44 647 GLU A O 1
ATOM 4819 N N . MET A 1 648 ? 4.539 11.332 -4.470 1.00 90.12 648 MET A N 1
ATOM 4820 C CA . MET A 1 648 ? 3.326 11.369 -3.661 1.00 90.12 648 MET A CA 1
ATOM 4821 C C . MET A 1 648 ? 3.677 11.355 -2.179 1.00 90.12 648 MET A C 1
ATOM 4823 O O . MET A 1 648 ? 4.687 10.785 -1.777 1.00 90.12 648 MET A O 1
ATOM 4827 N N . PHE A 1 649 ? 2.817 11.971 -1.370 1.00 93.19 649 PHE A N 1
ATOM 4828 C CA . PHE A 1 649 ? 2.941 12.018 0.082 1.00 93.19 649 PHE A CA 1
ATOM 4829 C C . PHE A 1 649 ? 1.633 11.581 0.742 1.00 93.19 649 PHE A C 1
ATOM 4831 O O . PHE A 1 649 ? 0.757 12.408 0.997 1.00 93.19 649 PHE A O 1
ATOM 4838 N N . LEU A 1 650 ? 1.492 10.280 1.001 1.00 90.38 650 LEU A N 1
ATOM 4839 C CA . LEU A 1 650 ? 0.275 9.715 1.585 1.00 90.38 650 LEU A CA 1
ATOM 4840 C C . LEU A 1 650 ? 0.571 8.974 2.885 1.00 90.38 650 LEU A C 1
ATOM 4842 O O . LEU A 1 650 ? 1.376 8.041 2.910 1.00 90.38 650 LEU A O 1
ATOM 4846 N N . LEU A 1 651 ? -0.142 9.362 3.942 1.00 92.62 651 LEU A N 1
ATOM 4847 C CA . LEU A 1 651 ? -0.373 8.505 5.098 1.00 92.62 651 LEU A CA 1
ATOM 4848 C C . LEU A 1 651 ? -1.611 7.653 4.810 1.00 92.62 651 LEU A C 1
ATOM 4850 O O . LEU A 1 651 ? -2.668 8.188 4.463 1.00 92.62 651 LEU A O 1
ATOM 4854 N N . LEU A 1 652 ? -1.456 6.342 4.958 1.00 90.12 652 LEU A N 1
ATOM 4855 C CA . LEU A 1 652 ? -2.488 5.345 4.713 1.00 90.12 652 LEU A CA 1
ATOM 4856 C C . LEU A 1 652 ? -2.705 4.499 5.968 1.00 90.12 652 LEU A C 1
ATOM 4858 O O . LEU A 1 652 ? -1.838 4.426 6.840 1.00 90.12 652 LEU A O 1
ATOM 4862 N N . GLY A 1 653 ? -3.852 3.839 6.069 1.00 91.00 653 GLY A N 1
ATOM 4863 C CA . GLY A 1 653 ? -4.139 2.954 7.191 1.00 91.00 653 GLY A CA 1
ATOM 4864 C C . GLY A 1 653 ? -5.622 2.825 7.478 1.00 91.00 653 GLY A C 1
ATOM 4865 O O . GLY A 1 653 ? -6.457 3.292 6.704 1.00 91.00 653 GLY A O 1
ATOM 4866 N N . SER A 1 654 ? -5.942 2.211 8.611 1.00 92.75 654 SER A N 1
ATOM 4867 C CA . SER A 1 654 ? -7.317 1.899 8.990 1.00 92.75 654 SER A CA 1
ATOM 4868 C C . SER A 1 654 ? -7.546 2.069 10.492 1.00 92.75 654 SER A C 1
ATOM 4870 O O . SER A 1 654 ? -6.683 1.758 11.320 1.00 92.75 654 SER A O 1
ATOM 4872 N N . TYR A 1 655 ? -8.733 2.556 10.843 1.00 95.25 655 TYR A N 1
ATOM 4873 C CA . TYR A 1 655 ? -9.203 2.720 12.214 1.00 95.25 655 TYR A CA 1
ATOM 4874 C C . TYR A 1 655 ? -10.713 2.460 12.298 1.00 95.25 655 TYR A C 1
ATOM 4876 O O . TYR A 1 655 ? -11.360 2.186 11.295 1.00 95.25 655 TYR A O 1
ATOM 4884 N N . PHE A 1 656 ? -11.291 2.503 13.490 1.00 95.25 656 PHE A N 1
ATOM 4885 C CA . PHE A 1 656 ? -12.743 2.568 13.679 1.00 95.25 656 PHE A CA 1
ATOM 4886 C C . PHE A 1 656 ? -13.063 3.495 14.851 1.00 95.25 656 PHE A C 1
ATOM 4888 O O . PHE A 1 656 ? -12.170 3.825 15.630 1.00 95.25 656 PHE A O 1
ATOM 4895 N N . VAL A 1 657 ? -14.317 3.923 14.970 1.00 92.81 657 VAL A N 1
ATOM 4896 C CA . VAL A 1 657 ? -14.795 4.798 16.053 1.00 92.81 657 VAL A CA 1
ATOM 4897 C C . VAL A 1 657 ? -15.861 4.063 16.863 1.00 92.81 657 VAL A C 1
ATOM 4899 O O . VAL A 1 657 ? -16.664 3.343 16.263 1.00 92.81 657 VAL A O 1
ATOM 4902 N N . ARG A 1 658 ? -15.860 4.226 18.191 1.00 85.19 658 ARG A N 1
ATOM 4903 C CA . ARG A 1 658 ? -16.862 3.639 19.098 1.00 85.19 658 ARG A CA 1
ATOM 4904 C C . ARG A 1 658 ? -17.872 4.644 19.655 1.00 85.19 658 ARG A C 1
ATOM 4906 O O . ARG A 1 658 ? -17.602 5.866 19.648 1.00 85.19 658 ARG A O 1
#

Radius of gyration: 29.56 Å; chains: 1; bounding box: 68×69×134 Å